Protein AF-0000000072965937 (afdb_homodimer)

Organism: Tribolium castaneum (NCBI:txid7070)

Secondary structure (DSSP, 8-state):
--------------------------SSEEEESSSSEEEEEEE-TTS-EEEEEEEE--TT-EEETTEEE-S--TTTTTGGGSPP---SSEEEE-SS-TTEEEEEEEETTEEEEEEEEPPTTEEEETTTTEEEEEPGGGS--SS-SSPPP-STT-EEEETTEEEEEEEEEEE-TTT-EEEEEEEE-STTEEEETTEEEETT----------------------/--------------------------SSEEEESSSSEEEEEEE-TTS-EEEEEEEE--TT-EEETTEEE-S--TTTTTGGGSPP---SSEEEE-SS-TTEEEEEEEETTEEEEEEEEPPTTEEEETTTTEEEEEPGGGS--SS-SSPPP-STT-EEEETTEEEEEEEEEEE-TTT-EEEEEEEE-STTEEEETTEEEETT----------------------

pLDDT: mean 80.06, std 20.37, range [30.98, 98.69]

Nearest PDB structures (foldseek):
  2mfk-assembly1_A  TM=6.467E-01  e=5.655E-02  Blomia tropicalis
  4z4a-assembly1_A  TM=7.034E-01  e=7.140E-01  Pseudocercospora fuligena
  6mac-assembly1_A-2  TM=2.956E-01  e=4.515E+00  Homo sapiens
  8hc6-assembly1_B  TM=2.227E-01  e=2.688E+00  Severe acute respiratory syndrome coronavirus 2
  2mfk-assembly1_A  TM=6.471E-01  e=5.935E-02  Blomia tropicalis

Radius of gyration: 30.63 Å; Cα contacts (8 Å, |Δi|>4): 839; chains: 2; bounding box: 117×87×96 Å

Solvent-accessible surface area (backbone atoms only — not comparable to full-atom values): 26362 Å² total; per-residue (Å²): 133,84,81,80,79,81,78,79,78,78,75,78,73,73,68,74,69,72,79,59,77,81,61,68,79,85,59,72,40,62,32,38,68,39,47,41,32,29,23,32,26,41,71,41,96,86,68,47,77,44,78,41,85,70,48,72,26,55,86,83,28,30,25,51,94,38,36,72,37,66,67,89,46,49,68,79,69,46,59,62,72,50,80,71,68,56,74,53,73,43,77,41,73,31,52,68,40,41,36,24,32,31,40,20,40,76,59,85,95,42,64,43,64,43,84,45,73,40,60,90,38,22,18,50,28,68,43,56,68,40,38,40,32,75,31,69,96,50,42,71,66,91,69,51,66,38,77,80,54,87,46,80,66,45,65,49,47,38,81,73,32,45,31,31,30,34,37,15,35,81,38,56,88,86,72,61,35,64,35,60,44,49,44,66,37,66,49,56,17,27,45,54,94,93,38,69,39,56,72,81,56,68,75,67,65,75,74,71,70,72,73,71,77,78,75,76,77,74,76,71,84,120,134,86,81,79,79,80,79,78,79,78,76,79,73,72,69,73,68,73,77,59,76,80,59,69,79,83,57,71,37,61,34,37,70,38,46,41,33,29,24,32,25,41,70,42,98,87,69,45,76,45,78,40,85,69,49,72,25,55,84,82,28,29,24,50,97,39,36,71,35,67,69,89,45,50,70,80,69,45,58,63,73,51,80,71,67,55,72,52,75,42,78,40,72,31,52,67,40,40,36,25,32,30,40,20,40,75,58,87,94,40,65,44,64,43,83,45,71,40,58,91,37,21,18,52,28,69,42,57,69,40,39,40,33,76,32,68,95,50,42,71,66,91,70,50,67,37,76,80,52,86,45,80,65,46,65,48,46,37,83,73,33,45,30,31,29,35,38,15,35,81,38,57,88,86,73,61,35,66,35,60,42,50,44,66,37,67,49,56,17,27,44,54,94,95,38,68,40,54,72,82,58,68,72,67,65,76,73,70,72,73,72,71,77,79,76,76,76,75,76,72,83,121

Structure (mmCIF, N/CA/C/O backbone):
data_AF-0000000072965937-model_v1
#
loop_
_entity.id
_entity.type
_entity.pdbx_description
1 polymer 'Chitin-binding type-2 domain-containing protein'
#
loop_
_atom_site.group_PDB
_atom_site.id
_atom_site.type_symbol
_atom_site.label_atom_id
_atom_site.label_alt_id
_atom_site.label_comp_id
_atom_site.label_asym_id
_atom_site.label_entity_id
_atom_site.label_seq_id
_atom_site.pdbx_PDB_ins_code
_atom_site.Cartn_x
_atom_site.Cartn_y
_atom_site.Cartn_z
_atom_site.occupancy
_atom_site.B_iso_or_equiv
_atom_site.auth_seq_id
_atom_site.auth_comp_id
_atom_site.auth_asym_id
_atom_site.auth_atom_id
_atom_site.pdbx_PDB_model_num
ATOM 1 N N . MET A 1 1 ? 10.727 7.949 -63.219 1 40.16 1 MET A N 1
ATOM 2 C CA . MET A 1 1 ? 10.852 6.793 -62.344 1 40.16 1 MET A CA 1
ATOM 3 C C . MET A 1 1 ? 10.383 7.133 -60.938 1 40.16 1 MET A C 1
ATOM 5 O O . MET A 1 1 ? 10.961 8 -60.281 1 40.16 1 MET A O 1
ATOM 9 N N . ALA A 1 2 ? 9.008 7.078 -60.719 1 50.69 2 ALA A N 1
ATOM 10 C CA . ALA A 1 2 ? 8.328 7.359 -59.438 1 50.69 2 ALA A CA 1
ATOM 11 C C . ALA A 1 2 ? 8.844 6.453 -58.344 1 50.69 2 ALA A C 1
ATOM 13 O O . ALA A 1 2 ? 8.953 5.238 -58.5 1 50.69 2 ALA A O 1
ATOM 14 N N . THR A 1 3 ? 9.664 6.992 -57.375 1 55.94 3 THR A N 1
ATOM 15 C CA . THR A 1 3 ? 10.227 6.34 -56.219 1 55.94 3 THR A CA 1
ATOM 16 C C . THR A 1 3 ? 9.125 5.961 -55.219 1 55.94 3 THR A C 1
ATOM 18 O O . THR A 1 3 ? 8.445 6.836 -54.688 1 55.94 3 THR A O 1
ATOM 21 N N . VAL A 1 4 ? 8.492 4.785 -55.406 1 55.94 4 VAL A N 1
ATOM 22 C CA . VAL A 1 4 ? 7.559 4.266 -54.406 1 55.94 4 VAL A CA 1
ATOM 23 C C . VAL A 1 4 ? 8.297 3.969 -53.125 1 55.94 4 VAL A C 1
ATOM 25 O O . VAL A 1 4 ? 9.211 3.141 -53.094 1 55.94 4 VAL A O 1
ATOM 28 N N . ARG A 1 5 ? 8.273 4.902 -52.094 1 53.78 5 ARG A N 1
ATOM 29 C CA . ARG A 1 5 ? 8.727 4.652 -50.719 1 53.78 5 ARG A CA 1
ATOM 30 C C . ARG A 1 5 ? 7.809 3.656 -50 1 53.78 5 ARG A C 1
ATOM 32 O O . ARG A 1 5 ? 6.613 3.914 -49.844 1 53.78 5 ARG A O 1
ATOM 39 N N . ILE A 1 6 ? 8.156 2.373 -50.062 1 53.56 6 ILE A N 1
ATOM 40 C CA . ILE A 1 6 ? 7.465 1.374 -49.25 1 53.56 6 ILE A CA 1
ATOM 41 C C . ILE A 1 6 ? 7.715 1.643 -47.781 1 53.56 6 ILE A C 1
ATOM 43 O O . ILE A 1 6 ? 8.859 1.61 -47.312 1 53.56 6 ILE A O 1
ATOM 47 N N . PHE A 1 7 ? 6.703 2.357 -47.188 1 54.12 7 PHE A N 1
ATOM 48 C CA . PHE A 1 7 ? 6.715 2.441 -45.719 1 54.12 7 PHE A CA 1
ATOM 49 C C . PHE A 1 7 ? 6.422 1.081 -45.094 1 54.12 7 PHE A C 1
ATOM 51 O O . PHE A 1 7 ? 5.309 0.563 -45.219 1 54.12 7 PHE A O 1
ATOM 58 N N . LEU A 1 8 ? 7.508 0.327 -44.75 1 49.22 8 LEU A N 1
ATOM 59 C CA . LEU A 1 8 ? 7.348 -0.875 -43.938 1 49.22 8 LEU A CA 1
ATOM 60 C C . LEU A 1 8 ? 6.879 -0.523 -42.531 1 49.22 8 LEU A C 1
ATOM 62 O O . LEU A 1 8 ? 7.621 0.099 -41.781 1 49.22 8 LEU A O 1
ATOM 66 N N . LEU A 1 9 ? 5.527 -0.534 -42.344 1 50.84 9 LEU A N 1
ATOM 67 C CA . LEU A 1 9 ? 4.977 -0.497 -41 1 50.84 9 LEU A CA 1
ATOM 68 C C . LEU A 1 9 ? 5.402 -1.727 -40.219 1 50.84 9 LEU A C 1
ATOM 70 O O . LEU A 1 9 ? 4.938 -2.836 -40.469 1 50.84 9 LEU A O 1
ATOM 74 N N . LEU A 1 10 ? 6.543 -1.683 -39.5 1 51 10 LEU A N 1
ATOM 75 C CA . LEU A 1 10 ? 6.887 -2.691 -38.5 1 51 10 LEU A CA 1
ATOM 76 C C . LEU A 1 10 ? 5.875 -2.697 -37.375 1 51 10 LEU A C 1
ATOM 78 O O . LEU A 1 10 ? 5.836 -1.765 -36.562 1 51 10 LEU A O 1
ATOM 82 N N . SER A 1 11 ? 4.766 -3.432 -37.469 1 47.19 11 SER A N 1
ATOM 83 C CA . SER A 1 11 ? 3.92 -3.717 -36.312 1 47.19 11 SER A CA 1
ATOM 84 C C . SER A 1 11 ? 4.715 -4.391 -35.219 1 47.19 11 SER A C 1
ATOM 86 O O . SER A 1 11 ? 5.234 -5.496 -35.406 1 47.19 11 SER A O 1
ATOM 88 N N . VAL A 1 12 ? 5.262 -3.66 -34.281 1 47.41 12 VAL A N 1
ATOM 89 C CA . VAL A 1 12 ? 5.758 -4.227 -33.031 1 47.41 12 VAL A CA 1
ATOM 90 C C . VAL A 1 12 ? 4.641 -5 -32.344 1 47.41 12 VAL A C 1
ATOM 92 O O . VAL A 1 12 ? 3.725 -4.398 -31.781 1 47.41 12 VAL A O 1
ATOM 95 N N . ILE A 1 13 ? 4.332 -6.184 -32.719 1 40.47 13 ILE A N 1
ATOM 96 C CA . ILE A 1 13 ? 3.533 -7.074 -31.891 1 40.47 13 ILE A CA 1
ATOM 97 C C . ILE A 1 13 ? 4.191 -7.219 -30.531 1 40.47 13 ILE A C 1
ATOM 99 O O . ILE A 1 13 ? 5.277 -7.797 -30.406 1 40.47 13 ILE A O 1
ATOM 103 N N . THR A 1 14 ? 3.932 -6.273 -29.688 1 40.47 14 THR A N 1
ATOM 104 C CA . THR A 1 14 ? 4.25 -6.574 -28.297 1 40.47 14 THR A CA 1
ATOM 105 C C . THR A 1 14 ? 3.555 -7.855 -27.844 1 40.47 14 THR A C 1
ATOM 107 O O . THR A 1 14 ? 2.326 -7.902 -27.75 1 40.47 14 THR A O 1
ATOM 110 N N . LEU A 1 15 ? 4.008 -8.945 -28.234 1 36.22 15 LEU A N 1
ATOM 111 C CA . LEU A 1 15 ? 3.594 -10.141 -27.5 1 36.22 15 LEU A CA 1
ATOM 112 C C . LEU A 1 15 ? 3.605 -9.891 -26 1 36.22 15 LEU A C 1
ATOM 114 O O . LEU A 1 15 ? 4.672 -9.766 -25.391 1 36.22 15 LEU A O 1
ATOM 118 N N . GLY A 1 16 ? 2.617 -9.227 -25.578 1 35.84 16 GLY A N 1
ATOM 119 C CA . GLY A 1 16 ? 2.471 -9.344 -24.141 1 35.84 16 GLY A CA 1
ATOM 120 C C . GLY A 1 16 ? 2.629 -10.773 -23.641 1 35.84 16 GLY A C 1
ATOM 121 O O . GLY A 1 16 ? 1.811 -11.641 -23.953 1 35.84 16 GLY A O 1
ATOM 122 N N . LYS A 1 17 ? 3.887 -11.219 -23.578 1 37.59 17 LYS A N 1
ATOM 123 C CA . LYS A 1 17 ? 4.172 -12.516 -22.953 1 37.59 17 LYS A CA 1
ATOM 124 C C . LYS A 1 17 ? 3.229 -12.781 -21.781 1 37.59 17 LYS A C 1
ATOM 126 O O . LYS A 1 17 ? 3.059 -11.938 -20.906 1 37.59 17 LYS A O 1
ATOM 131 N N . SER A 1 18 ? 2.236 -13.516 -22 1 39.19 18 SER A N 1
ATOM 132 C CA . SER A 1 18 ? 1.494 -14.125 -20.891 1 39.19 18 SER A CA 1
ATOM 133 C C . SER A 1 18 ? 2.43 -14.578 -19.781 1 39.19 18 SER A C 1
ATOM 135 O O . SER A 1 18 ? 3.42 -15.266 -20.031 1 39.19 18 SER A O 1
ATOM 137 N N . LEU A 1 19 ? 2.746 -13.758 -18.844 1 40 19 LEU A N 1
ATOM 138 C CA . LEU A 1 19 ? 3.619 -14.047 -17.703 1 40 19 LEU A CA 1
ATOM 139 C C . LEU A 1 19 ? 3.289 -15.406 -17.109 1 40 19 LEU A C 1
ATOM 141 O O . LEU A 1 19 ? 2.578 -15.492 -16.094 1 40 19 LEU A O 1
ATOM 145 N N . GLU A 1 20 ? 2.891 -16.344 -17.953 1 44.69 20 GLU A N 1
ATOM 146 C CA . GLU A 1 20 ? 2.797 -17.641 -17.281 1 44.69 20 GLU A CA 1
ATOM 147 C C . GLU A 1 20 ? 4.062 -17.938 -16.469 1 44.69 20 GLU A C 1
ATOM 149 O O . GLU A 1 20 ? 5.176 -17.703 -16.953 1 44.69 20 GLU A O 1
ATOM 154 N N . PRO A 1 21 ? 4.066 -17.891 -15.164 1 46.91 21 PRO A N 1
ATOM 155 C CA . PRO A 1 21 ? 5.312 -18.266 -14.484 1 46.91 21 PRO A CA 1
ATOM 156 C C . PRO A 1 21 ? 6.035 -19.422 -15.164 1 46.91 21 PRO A C 1
ATOM 158 O O . PRO A 1 21 ? 5.434 -20.484 -15.398 1 46.91 21 PRO A O 1
ATOM 161 N N . VAL A 1 22 ? 6.828 -19.156 -16.219 1 51.38 22 VAL A N 1
ATOM 162 C CA . VAL A 1 22 ? 7.68 -20.234 -16.703 1 51.38 22 VAL A CA 1
ATOM 163 C C . VAL A 1 22 ? 8.164 -21.078 -15.523 1 51.38 22 VAL A C 1
ATOM 165 O O . VAL A 1 22 ? 8.812 -20.562 -14.609 1 51.38 22 VAL A O 1
ATOM 168 N N . L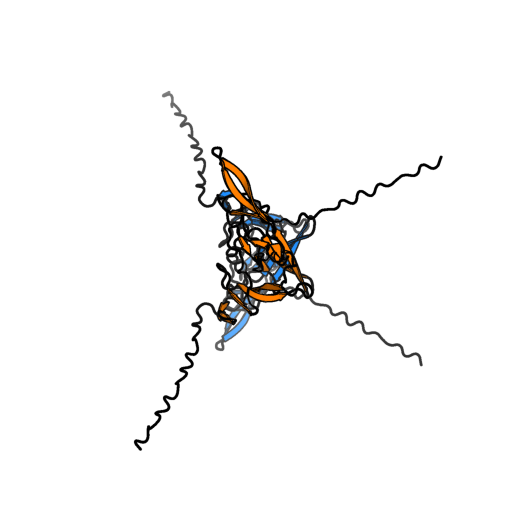YS A 1 23 ? 7.441 -22.219 -15.172 1 61.28 23 LYS A N 1
ATOM 169 C CA . LYS A 1 23 ? 7.754 -23.094 -14.047 1 61.28 23 LYS A CA 1
ATOM 170 C C . LYS A 1 23 ? 8.93 -24.016 -14.383 1 61.28 23 LYS A C 1
ATOM 172 O O . LYS A 1 23 ? 8.898 -24.719 -15.383 1 61.28 23 LYS A O 1
ATOM 177 N N . ASN A 1 24 ? 10.164 -23.531 -14.086 1 70.94 24 ASN A N 1
ATOM 178 C CA . ASN A 1 24 ? 11.336 -24.406 -14.18 1 70.94 24 ASN A CA 1
ATOM 179 C C . ASN A 1 24 ? 11.414 -25.359 -13 1 70.94 24 ASN A C 1
ATOM 181 O O . ASN A 1 24 ? 10.859 -25.094 -11.93 1 70.94 24 ASN A O 1
ATOM 185 N N . CYS A 1 25 ? 12.023 -26.578 -13.461 1 78 25 CYS A N 1
ATOM 186 C CA . CYS A 1 25 ? 12.273 -27.562 -12.406 1 78 25 CYS A CA 1
ATOM 187 C C . CYS A 1 25 ? 13.172 -26.984 -11.32 1 78 25 CYS A C 1
ATOM 189 O O . CYS A 1 25 ? 14.25 -26.453 -11.609 1 78 25 CYS A O 1
ATOM 191 N N . THR A 1 26 ? 12.68 -26.844 -10.148 1 75.81 26 THR A N 1
ATOM 192 C CA . THR A 1 26 ? 13.492 -26.391 -9.031 1 75.81 26 THR A CA 1
ATOM 193 C C . THR A 1 26 ? 13.656 -27.5 -7.992 1 75.81 26 THR A C 1
ATOM 195 O O . THR A 1 26 ? 14.539 -27.422 -7.137 1 75.81 26 THR A O 1
ATOM 198 N N . LYS A 1 27 ? 12.852 -28.594 -8.008 1 80.69 27 LYS A N 1
ATOM 199 C CA . LYS A 1 27 ? 12.906 -29.75 -7.137 1 80.69 27 LYS A CA 1
ATOM 200 C C . LYS A 1 27 ? 12.625 -31.031 -7.914 1 80.69 27 LYS A C 1
ATOM 202 O O . LYS A 1 27 ? 11.867 -31.016 -8.891 1 80.69 27 LYS A O 1
ATOM 207 N N . PRO A 1 28 ? 13.312 -32.094 -7.414 1 88.5 28 PRO A N 1
ATOM 208 C CA . PRO A 1 28 ? 13.031 -33.344 -8.086 1 88.5 28 PRO A CA 1
ATOM 209 C C . PRO A 1 28 ? 11.586 -33.812 -7.91 1 88.5 28 PRO A C 1
ATOM 211 O O . PRO A 1 28 ? 10.992 -33.594 -6.852 1 88.5 28 PRO A O 1
ATOM 214 N N . GLY A 1 29 ? 11.094 -34.469 -8.891 1 89.38 29 GLY A N 1
ATOM 215 C CA . GLY A 1 29 ? 9.758 -35.031 -8.789 1 89.38 29 GLY A CA 1
ATOM 216 C C . GLY A 1 29 ? 8.82 -34.531 -9.875 1 89.38 29 GLY A C 1
ATOM 217 O O . GLY A 1 29 ? 9.258 -33.875 -10.836 1 89.38 29 GLY A O 1
ATOM 218 N N . PRO A 1 30 ? 7.559 -34.969 -9.758 1 90.38 30 PRO A N 1
ATOM 219 C CA . PRO A 1 30 ? 6.582 -34.531 -10.758 1 90.38 30 PRO A CA 1
ATOM 220 C C . PRO A 1 30 ? 6.379 -33.031 -10.773 1 90.38 30 PRO A C 1
ATOM 222 O O . PRO A 1 30 ? 6.41 -32.375 -9.719 1 90.38 30 PRO A O 1
ATOM 225 N N . PHE A 1 31 ? 6.219 -32.531 -11.969 1 85.94 31 PHE A N 1
ATOM 226 C CA . PHE A 1 31 ? 6.102 -31.094 -12.195 1 85.94 31 PHE A CA 1
ATOM 227 C C . PHE A 1 31 ? 5.215 -30.812 -13.398 1 85.94 31 PHE A C 1
ATOM 229 O O . PHE A 1 31 ? 5.305 -31.5 -14.422 1 85.94 31 PHE A O 1
ATOM 236 N N . CYS A 1 32 ? 4.379 -29.859 -13.195 1 84.56 32 CYS A N 1
ATOM 237 C CA . CYS A 1 32 ? 3.547 -29.453 -14.32 1 84.56 32 CYS A CA 1
ATOM 238 C C . CYS A 1 32 ? 4.266 -28.438 -15.195 1 84.56 32 CYS A C 1
ATOM 240 O O . CYS A 1 32 ? 4.402 -27.266 -14.812 1 84.56 32 CYS A O 1
ATOM 242 N N . GLU A 1 33 ? 4.723 -28.891 -16.344 1 82.69 33 GLU A N 1
ATOM 243 C CA . GLU A 1 33 ? 5.363 -27.984 -17.297 1 82.69 33 GLU A CA 1
ATOM 244 C C . GLU A 1 33 ? 4.348 -27.016 -17.906 1 82.69 33 GLU A C 1
ATOM 246 O O . GLU A 1 33 ? 4.656 -25.844 -18.125 1 82.69 33 GLU A O 1
ATOM 251 N N . THR A 1 34 ? 3.262 -27.594 -18.281 1 83.38 34 THR A N 1
ATOM 252 C CA . THR A 1 34 ? 2.102 -26.828 -18.734 1 83.38 34 THR A CA 1
ATOM 253 C C . THR A 1 34 ? 0.825 -27.359 -18.078 1 83.38 34 THR A C 1
ATOM 255 O O . THR A 1 34 ? 0.869 -28.312 -17.297 1 83.38 34 THR A O 1
ATOM 258 N N . CYS A 1 35 ? -0.245 -26.734 -18.422 1 86.69 35 CYS A N 1
ATOM 259 C CA . CYS A 1 35 ? -1.524 -27.188 -17.891 1 86.69 35 CYS A CA 1
ATOM 260 C C . CYS A 1 35 ? -1.878 -28.562 -18.406 1 86.69 35 CYS A C 1
ATOM 262 O O . CYS A 1 35 ? -2.744 -29.25 -17.844 1 86.69 35 CYS A O 1
ATOM 264 N N . SER A 1 36 ? -1.291 -28.969 -19.422 1 89 36 SER A N 1
ATOM 265 C CA . SER A 1 36 ? -1.637 -30.25 -20.031 1 89 36 SER A CA 1
ATOM 266 C C . SER A 1 36 ? -0.459 -31.219 -20 1 89 36 SER A C 1
ATOM 268 O O . SER A 1 36 ? -0.588 -32.375 -20.391 1 89 36 SER A O 1
ATOM 270 N N . SER A 1 37 ? 0.694 -30.734 -19.5 1 89 37 SER A N 1
ATOM 271 C CA . SER A 1 37 ? 1.882 -31.578 -19.578 1 89 37 SER A CA 1
ATOM 272 C C . SER A 1 37 ? 2.477 -31.828 -18.203 1 89 37 SER A C 1
ATOM 274 O O . SER A 1 37 ? 2.875 -30.875 -17.516 1 89 37 SER A O 1
ATOM 276 N N . LEU A 1 38 ? 2.535 -33.062 -17.812 1 90.44 38 LEU A N 1
ATOM 277 C CA . LEU A 1 38 ? 3.174 -33.5 -16.578 1 90.44 38 LEU A CA 1
ATOM 278 C C . LEU A 1 38 ? 4.539 -34.125 -16.859 1 90.44 38 LEU A C 1
ATOM 280 O O . LEU A 1 38 ? 4.652 -35 -17.703 1 90.44 38 LEU A O 1
ATOM 284 N N . VAL A 1 39 ? 5.555 -33.594 -16.172 1 92.5 39 VAL A N 1
ATOM 285 C CA . VAL A 1 39 ? 6.902 -34.094 -16.391 1 92.5 39 VAL A CA 1
ATOM 286 C C . VAL A 1 39 ? 7.539 -34.469 -15.062 1 92.5 39 VAL A C 1
ATOM 288 O O . VAL A 1 39 ? 7.051 -34.094 -13.992 1 92.5 39 VAL A O 1
ATOM 291 N N . ALA A 1 40 ? 8.547 -35.344 -15.117 1 93.25 40 ALA A N 1
ATOM 292 C CA . ALA A 1 40 ? 9.398 -35.625 -13.969 1 93.25 40 ALA A CA 1
ATOM 293 C C . ALA A 1 40 ? 10.688 -34.844 -14.023 1 93.25 40 ALA A C 1
ATOM 295 O O . ALA A 1 40 ? 11.438 -34.906 -15 1 93.25 40 ALA A O 1
ATOM 296 N N . CYS A 1 41 ? 10.867 -34.031 -13.008 1 92.25 41 CYS A N 1
ATOM 297 C CA . CYS A 1 41 ? 12.109 -33.281 -12.891 1 92.25 41 CYS A CA 1
ATOM 298 C C . CYS A 1 41 ? 13.195 -34.094 -12.227 1 92.25 41 CYS A C 1
ATOM 300 O O . CYS A 1 41 ? 13.039 -34.531 -11.07 1 92.25 41 CYS A O 1
ATOM 302 N N . VAL A 1 42 ? 14.25 -34.406 -12.953 1 93.25 42 VAL A N 1
ATOM 303 C CA . VAL A 1 42 ? 15.398 -35.125 -12.43 1 93.25 42 VAL A CA 1
ATOM 304 C C . VAL A 1 42 ? 16.625 -34.219 -12.406 1 93.25 42 VAL A C 1
ATOM 306 O O . VAL A 1 42 ? 16.953 -33.594 -13.414 1 93.25 42 VAL A O 1
ATOM 309 N N . GLN A 1 43 ? 17.172 -34.125 -11.219 1 91.44 43 GLN A N 1
ATOM 310 C CA . GLN A 1 43 ? 18.375 -33.312 -11.117 1 91.44 43 GLN A CA 1
ATOM 311 C C . GLN A 1 43 ? 19.609 -34.094 -11.578 1 91.44 43 GLN A C 1
ATOM 313 O O . GLN A 1 43 ? 19.891 -35.188 -11.062 1 91.44 43 GLN A O 1
ATOM 318 N N . ASP A 1 44 ? 20.328 -33.5 -12.469 1 92.06 44 ASP A N 1
ATOM 319 C CA . ASP A 1 44 ? 21.547 -34.125 -12.961 1 92.06 44 ASP A CA 1
ATOM 320 C C . ASP A 1 44 ? 22.719 -33.875 -12.008 1 92.06 44 ASP A C 1
ATOM 322 O O . ASP A 1 44 ? 22.625 -33.031 -11.102 1 92.06 44 ASP A O 1
ATOM 326 N N . SER A 1 45 ? 23.812 -34.625 -12.242 1 91.56 45 SER A N 1
ATOM 327 C CA . SER A 1 45 ? 24.984 -34.562 -11.367 1 91.56 45 SER A CA 1
ATOM 328 C C . SER A 1 45 ? 25.609 -33.156 -11.398 1 91.56 45 SER A C 1
ATOM 330 O O . SER A 1 45 ? 26.219 -32.719 -10.422 1 91.56 45 SER A O 1
ATOM 332 N N . ASP A 1 46 ? 25.422 -32.438 -12.508 1 92.38 46 ASP A N 1
ATOM 333 C CA . ASP A 1 46 ? 26.031 -31.094 -12.641 1 92.38 46 ASP A CA 1
ATOM 334 C C . ASP A 1 46 ? 25.094 -30.016 -12.094 1 92.38 46 ASP A C 1
ATOM 336 O O . ASP A 1 46 ? 25.406 -28.828 -12.18 1 92.38 46 ASP A O 1
ATOM 340 N N . GLY A 1 47 ? 24 -30.422 -11.609 1 88.31 47 GLY A N 1
ATOM 341 C CA . GLY A 1 47 ? 23.062 -29.453 -11.047 1 88.31 47 GLY A CA 1
ATOM 342 C C . GLY A 1 47 ? 21.984 -29.031 -12.016 1 88.31 47 GLY A C 1
ATOM 343 O O . GLY A 1 47 ? 21.016 -28.359 -11.625 1 88.31 47 GLY A O 1
ATOM 344 N N . SER A 1 48 ? 22.188 -29.484 -13.234 1 88.5 48 SER A N 1
ATOM 345 C CA . SER A 1 48 ? 21.188 -29.156 -14.234 1 88.5 48 SER A CA 1
ATOM 346 C C . SER A 1 48 ? 19.953 -30.047 -14.086 1 88.5 48 SER A C 1
ATOM 348 O O . SER A 1 48 ? 19.922 -30.953 -13.25 1 88.5 48 SER A O 1
ATOM 350 N N . TRP A 1 49 ? 18.844 -29.609 -14.789 1 89.5 49 TRP A N 1
ATOM 351 C CA . TRP A 1 49 ? 17.594 -30.344 -14.68 1 89.5 49 TRP A CA 1
ATOM 352 C C . TRP A 1 49 ? 17.234 -31.016 -16 1 89.5 49 TRP A C 1
ATOM 354 O O . TRP A 1 49 ? 17.406 -30.422 -17.078 1 89.5 49 TRP A O 1
ATOM 364 N N . THR A 1 50 ? 16.859 -32.312 -15.891 1 91.88 50 THR A N 1
ATOM 365 C CA . THR A 1 50 ? 16.281 -33.062 -17.016 1 91.88 50 THR A CA 1
ATOM 366 C C . THR A 1 50 ? 14.789 -33.281 -16.797 1 91.88 50 THR A C 1
ATOM 368 O O . THR A 1 50 ? 14.383 -33.719 -15.711 1 91.88 50 THR A O 1
ATOM 371 N N . LYS A 1 51 ? 14.008 -32.906 -17.812 1 91.88 51 LYS A N 1
ATOM 372 C CA . LYS A 1 51 ? 12.57 -33.125 -17.734 1 91.88 51 LYS A CA 1
ATOM 373 C C . LYS A 1 51 ? 12.148 -34.344 -18.516 1 91.88 51 LYS A C 1
ATOM 375 O O . LYS A 1 51 ? 12.359 -34.438 -19.734 1 91.88 51 LYS A O 1
ATOM 380 N N . ASN A 1 52 ? 11.633 -35.344 -17.844 1 93.38 52 ASN A N 1
ATOM 381 C CA . ASN A 1 52 ? 11.086 -36.531 -18.484 1 93.38 52 ASN A CA 1
ATOM 382 C C . ASN A 1 52 ? 9.562 -36.5 -18.547 1 93.38 52 ASN A C 1
ATOM 384 O O . ASN A 1 52 ? 8.906 -36.281 -17.516 1 93.38 52 ASN A O 1
ATOM 388 N N . PRO A 1 53 ? 9.039 -36.719 -19.75 1 92.62 53 PRO A N 1
ATOM 389 C CA . PRO A 1 53 ? 7.574 -36.719 -19.812 1 92.62 53 PRO A CA 1
ATOM 390 C C . PRO A 1 53 ? 6.949 -37.844 -18.984 1 92.62 53 PRO A C 1
ATOM 392 O O . PRO A 1 53 ? 7.379 -39 -19.078 1 92.62 53 PRO A O 1
ATOM 395 N N . LEU A 1 54 ? 6.082 -37.5 -18.141 1 93.38 54 LEU A N 1
ATOM 396 C CA . LEU A 1 54 ? 5.379 -38.469 -17.312 1 93.38 54 LEU A CA 1
ATOM 397 C C . LEU A 1 54 ? 3.977 -38.75 -17.844 1 93.38 54 LEU A C 1
ATOM 399 O O . LEU A 1 54 ? 3.553 -39.906 -17.953 1 93.38 54 LEU A O 1
ATOM 403 N N . ALA A 1 55 ? 3.154 -37.719 -18.047 1 92.94 55 ALA A N 1
ATOM 404 C CA . ALA A 1 55 ? 1.768 -37.875 -18.469 1 92.94 55 ALA A CA 1
ATOM 405 C C . ALA A 1 55 ? 1.271 -36.625 -19.188 1 92.94 55 ALA A C 1
ATOM 407 O O . ALA A 1 55 ? 1.858 -35.562 -19.031 1 92.94 55 ALA A O 1
ATOM 408 N N . LYS A 1 56 ? 0.227 -36.781 -20.016 1 92.5 56 LYS A N 1
ATOM 409 C CA . LYS A 1 56 ? -0.562 -35.688 -20.578 1 92.5 56 LYS A CA 1
ATOM 410 C C . LYS A 1 56 ? -1.926 -35.594 -19.891 1 92.5 56 LYS A C 1
ATOM 412 O O . LYS A 1 56 ? -2.639 -36.594 -19.766 1 92.5 56 LYS A O 1
ATOM 417 N N . CYS A 1 57 ? -2.168 -34.469 -19.344 1 91.38 57 CYS A N 1
ATOM 418 C CA . CYS A 1 57 ? -3.451 -34.25 -18.703 1 91.38 57 CYS A CA 1
ATOM 419 C C . CYS A 1 57 ? -4.477 -33.688 -19.688 1 91.38 57 CYS A C 1
ATOM 421 O O . CYS A 1 57 ? -4.465 -32.5 -20 1 91.38 57 CYS A O 1
ATOM 423 N N . ASP A 1 58 ? -5.422 -34.562 -20.156 1 88.44 58 ASP A N 1
ATOM 424 C CA . ASP A 1 58 ? -6.438 -34.156 -21.109 1 88.44 58 ASP A CA 1
ATOM 425 C C . ASP A 1 58 ? -7.664 -33.594 -20.406 1 88.44 58 ASP A C 1
ATOM 427 O O . ASP A 1 58 ? -7.922 -33.906 -19.25 1 88.44 58 ASP A O 1
ATOM 431 N N . LEU A 1 59 ? -8.383 -32.781 -21.188 1 84.94 59 LEU A N 1
ATOM 432 C CA . LEU A 1 59 ? -9.617 -32.219 -20.641 1 84.94 59 LEU A CA 1
ATOM 433 C C . LEU A 1 59 ? -10.562 -33.312 -20.203 1 84.94 59 LEU A C 1
ATOM 435 O O . LEU A 1 59 ? -10.656 -34.375 -20.844 1 84.94 59 LEU A O 1
ATOM 439 N N . PRO A 1 60 ? -11.227 -33.125 -19.141 1 84.88 60 PRO A N 1
ATOM 440 C CA . PRO A 1 60 ? -11.367 -31.906 -18.344 1 84.88 60 PRO A CA 1
ATOM 441 C C . PRO A 1 60 ? -10.289 -31.781 -17.266 1 84.88 60 PRO A C 1
ATOM 443 O O . PRO A 1 60 ? -10.305 -30.844 -16.484 1 84.88 60 PRO A O 1
ATOM 446 N N . SER A 1 61 ? -9.328 -32.781 -17.203 1 87.25 61 SER A N 1
ATOM 447 C CA . SER A 1 61 ? -8.258 -32.688 -16.219 1 87.25 61 SER A CA 1
ATOM 448 C C . SER A 1 61 ? -7.176 -31.719 -16.656 1 87.25 61 SER A C 1
ATOM 450 O O . SER A 1 61 ? -6.984 -31.484 -17.844 1 87.25 61 SER A O 1
ATOM 452 N N . ARG A 1 62 ? -6.555 -31.078 -15.688 1 86 62 ARG A N 1
ATOM 453 C CA . ARG A 1 62 ? -5.402 -30.203 -15.906 1 86 62 ARG A CA 1
ATOM 454 C C . ARG A 1 62 ? -4.258 -30.562 -14.969 1 86 62 ARG A C 1
ATOM 456 O O . ARG A 1 62 ? -4.48 -31.156 -13.898 1 86 62 ARG A O 1
ATOM 463 N N . CYS A 1 63 ? -3.096 -30.312 -15.461 1 84.25 63 CYS A N 1
ATOM 464 C CA . CYS A 1 63 ? -1.928 -30.562 -14.617 1 84.25 63 CYS A CA 1
ATOM 465 C C . CYS A 1 63 ? -1.748 -29.453 -13.594 1 84.25 63 CYS A C 1
ATOM 467 O O . CYS A 1 63 ? -1.509 -28.297 -13.953 1 84.25 63 CYS A O 1
ATOM 469 N N . VAL A 1 64 ? -1.893 -29.781 -12.328 1 76.75 64 VAL A N 1
ATOM 470 C CA . VAL A 1 64 ? -1.749 -28.828 -11.227 1 76.75 64 VAL A CA 1
ATOM 471 C C . VAL A 1 64 ? -0.888 -29.453 -10.125 1 76.75 64 VAL A C 1
ATOM 473 O O . VAL A 1 64 ? -1.163 -30.562 -9.664 1 76.75 64 VAL A O 1
ATOM 476 N N . SER A 1 65 ? 0.162 -28.688 -9.766 1 77.25 65 SER A N 1
ATOM 477 C CA . SER A 1 65 ? 1.05 -29.094 -8.68 1 77.25 65 SER A CA 1
ATOM 478 C C . SER A 1 65 ? 1.561 -30.516 -8.875 1 77.25 65 SER A C 1
ATOM 480 O O . SER A 1 65 ? 1.601 -31.297 -7.922 1 77.25 65 SER A O 1
ATOM 482 N N . GLY A 1 66 ? 1.771 -30.891 -10.07 1 79.19 66 GLY A N 1
ATOM 483 C CA . GLY A 1 66 ? 2.416 -32.156 -10.359 1 79.19 66 GLY A CA 1
ATOM 484 C C . GLY A 1 66 ? 1.439 -33.312 -10.461 1 79.19 66 GLY A C 1
ATOM 485 O O . GLY A 1 66 ? 1.834 -34.469 -10.367 1 79.19 66 GLY A O 1
ATOM 486 N N . VAL A 1 67 ? 0.139 -33 -10.461 1 83.75 67 VAL A N 1
ATOM 487 C CA . VAL A 1 67 ? -0.867 -34.062 -10.609 1 83.75 67 VAL A CA 1
ATOM 488 C C . VAL A 1 67 ? -1.904 -33.625 -11.648 1 83.75 67 VAL A C 1
ATOM 490 O O . VAL A 1 67 ? -2.172 -32.438 -11.812 1 83.75 67 VAL A O 1
ATOM 493 N N . CYS A 1 68 ? -2.381 -34.688 -12.391 1 86.69 68 CYS A N 1
ATOM 494 C CA . CYS A 1 68 ? -3.533 -34.406 -13.242 1 86.69 68 CYS A CA 1
ATOM 495 C C . CYS A 1 68 ? -4.828 -34.438 -12.438 1 86.69 68 CYS A C 1
ATOM 497 O O . CYS A 1 68 ? -5.211 -35.469 -11.883 1 86.69 68 CYS A O 1
ATOM 499 N N . THR A 1 69 ? -5.414 -33.25 -12.297 1 84.06 69 THR A N 1
ATOM 500 C CA . THR A 1 69 ? -6.598 -33.156 -11.453 1 84.06 69 THR A CA 1
ATOM 501 C C . THR A 1 69 ? -7.68 -32.312 -12.148 1 84.06 69 THR A C 1
ATOM 503 O O . THR A 1 69 ? -7.387 -31.578 -13.086 1 84.06 69 THR A O 1
ATOM 506 N N . THR A 1 70 ? -8.922 -32.562 -11.875 1 82 70 THR A N 1
ATOM 507 C CA . THR A 1 70 ? -10.039 -31.797 -12.406 1 82 70 THR A CA 1
ATOM 508 C C . THR A 1 70 ? -10.414 -30.656 -11.461 1 82 70 THR A C 1
ATOM 510 O O . THR A 1 70 ? -11.32 -29.891 -11.742 1 82 70 THR A O 1
ATOM 513 N N . VAL A 1 71 ? -9.586 -30.656 -10.414 1 73.19 71 VAL A N 1
ATOM 514 C CA . VAL A 1 71 ? -9.859 -29.594 -9.445 1 73.19 71 VAL A CA 1
ATOM 515 C C . VAL A 1 71 ? -9.516 -28.234 -10.062 1 73.19 71 VAL A C 1
ATOM 517 O O . VAL A 1 71 ? -8.469 -28.078 -10.688 1 73.19 71 VAL A O 1
ATOM 520 N N . GLU A 1 72 ? -10.539 -27.328 -9.992 1 70.5 72 GLU A N 1
ATOM 521 C CA . GLU A 1 72 ? -10.359 -26 -10.586 1 70.5 72 GLU A CA 1
ATOM 522 C C . GLU A 1 72 ? -9.188 -25.266 -9.945 1 70.5 72 GLU A C 1
ATOM 524 O O . GLU A 1 72 ? -9.047 -25.25 -8.727 1 70.5 72 GLU A O 1
ATOM 529 N N . GLU A 1 73 ? -8.289 -25.031 -10.852 1 73.12 73 GLU A N 1
ATOM 530 C CA . GLU A 1 73 ? -7.145 -24.219 -10.438 1 73.12 73 GLU A CA 1
ATOM 531 C C . GLU A 1 73 ? -7.094 -22.891 -11.188 1 73.12 73 GLU A C 1
ATOM 533 O O . GLU A 1 73 ? -7.523 -22.812 -12.336 1 73.12 73 GLU A O 1
ATOM 538 N N . PRO A 1 74 ? -6.66 -21.844 -10.555 1 79.56 74 PRO A N 1
ATOM 539 C CA . PRO A 1 74 ? -6.828 -20.5 -11.086 1 79.56 74 PRO A CA 1
ATOM 540 C C . PRO A 1 74 ? -6.012 -20.25 -12.352 1 79.56 74 PRO A C 1
ATOM 542 O O . PRO A 1 74 ? -6.43 -19.484 -13.227 1 79.56 74 PRO A O 1
ATOM 545 N N . PHE A 1 75 ? -4.992 -20.906 -12.539 1 78.31 75 PHE A N 1
ATOM 546 C CA . PHE A 1 75 ? -4.098 -20.609 -13.656 1 78.31 75 PHE A CA 1
ATOM 547 C C . PHE A 1 75 ? -4.586 -21.297 -14.93 1 78.31 75 PHE A C 1
ATOM 549 O O . PHE A 1 75 ? -4.801 -20.625 -15.945 1 78.31 75 PHE A O 1
ATOM 556 N N . CYS A 1 76 ? -4.891 -22.562 -14.789 1 78.75 76 CYS A N 1
ATOM 557 C CA . CYS A 1 76 ? -5.258 -23.312 -15.984 1 78.75 76 CYS A CA 1
ATOM 558 C C . CYS A 1 76 ? -6.68 -22.984 -16.422 1 78.75 76 CYS A C 1
ATOM 560 O O . CYS A 1 76 ? -7.027 -23.156 -17.594 1 78.75 76 CYS A O 1
ATOM 562 N N . TRP A 1 77 ? -7.457 -22.469 -15.602 1 78.62 77 TRP A N 1
ATOM 563 C CA . TRP A 1 77 ? -8.852 -22.203 -15.945 1 78.62 77 TRP A CA 1
ATOM 564 C C . TRP A 1 77 ? -9.047 -20.719 -16.25 1 78.62 77 TRP A C 1
ATOM 566 O O . TRP A 1 77 ? -10.18 -20.281 -16.5 1 78.62 77 TRP A O 1
ATOM 576 N N . GLY A 1 78 ? -8.016 -19.953 -16.156 1 80.5 78 GLY A N 1
ATOM 577 C CA . GLY A 1 78 ? -8.039 -18.578 -16.609 1 80.5 78 GLY A CA 1
ATOM 578 C C . GLY A 1 78 ? -8.5 -17.594 -15.531 1 80.5 78 GLY A C 1
ATOM 579 O O . GLY A 1 78 ? -8.602 -16.391 -15.781 1 80.5 78 GLY A O 1
ATOM 580 N N . THR A 1 79 ? -8.836 -18.094 -14.383 1 85.56 79 THR A N 1
ATOM 581 C CA . THR A 1 79 ? -9.281 -17.234 -13.305 1 85.56 79 THR A CA 1
ATOM 582 C C . THR A 1 79 ? -8.203 -16.203 -12.953 1 85.56 79 THR A C 1
ATOM 584 O O . THR A 1 79 ? -8.508 -15.039 -12.688 1 85.56 79 THR A O 1
ATOM 587 N N . ALA A 1 80 ? -6.992 -16.625 -13.008 1 87.94 80 ALA A N 1
ATOM 588 C CA . ALA A 1 80 ? -5.867 -15.773 -12.633 1 87.94 80 ALA A CA 1
ATOM 589 C C . ALA A 1 80 ? -5.664 -14.648 -13.641 1 87.94 80 ALA A C 1
ATOM 591 O O . ALA A 1 80 ? -4.977 -13.664 -13.352 1 87.94 80 ALA A O 1
ATOM 592 N N . ASP A 1 81 ? -6.281 -14.727 -14.82 1 86.38 81 ASP A N 1
ATOM 593 C CA . ASP A 1 81 ? -6.105 -13.727 -15.875 1 86.38 81 ASP A CA 1
ATOM 594 C C . ASP A 1 81 ? -7.211 -12.672 -15.828 1 86.38 81 ASP A C 1
ATOM 596 O O . ASP A 1 81 ? -7.172 -11.695 -16.578 1 86.38 81 ASP A O 1
ATOM 600 N N . LEU A 1 82 ? -8.117 -12.875 -15.008 1 89.94 82 LEU A N 1
ATOM 601 C CA . LEU A 1 82 ? -9.211 -11.914 -14.891 1 89.94 82 LEU A CA 1
ATOM 602 C C . LEU A 1 82 ? -8.734 -10.633 -14.227 1 89.94 82 LEU A C 1
ATOM 604 O O . LEU A 1 82 ? -7.781 -10.648 -13.445 1 89.94 82 LEU A O 1
ATOM 608 N N . GLU A 1 83 ? -9.406 -9.594 -14.625 1 92.81 83 GLU A N 1
ATOM 609 C CA . GLU A 1 83 ? -9.086 -8.305 -14.008 1 92.81 83 GLU A CA 1
ATOM 610 C C . GLU A 1 83 ? -9.398 -8.32 -12.508 1 92.81 83 GLU A C 1
ATOM 612 O O . GLU A 1 83 ? -10.438 -8.836 -12.094 1 92.81 83 GLU A O 1
ATOM 617 N N . PHE A 1 84 ? -8.5 -7.797 -11.758 1 95.44 84 PHE A N 1
ATOM 618 C CA . PHE A 1 84 ? -8.672 -7.711 -10.312 1 95.44 84 PHE A CA 1
ATOM 619 C C . PHE A 1 84 ? -9.836 -6.785 -9.961 1 95.44 84 PHE A C 1
ATOM 621 O O . PHE A 1 84 ? -9.844 -5.621 -10.359 1 95.44 84 PHE A O 1
ATOM 628 N N . PRO A 1 85 ? -10.812 -7.262 -9.289 1 95.56 85 PRO A N 1
ATOM 629 C CA . PRO A 1 85 ? -11.953 -6.422 -8.906 1 95.56 85 PRO A CA 1
ATOM 630 C C . PRO A 1 85 ? -11.672 -5.574 -7.668 1 95.56 85 PRO A C 1
ATOM 632 O O . PRO A 1 85 ? -11.727 -6.078 -6.547 1 95.56 85 PRO A O 1
ATOM 635 N N . CYS A 1 86 ? -11.477 -4.266 -7.848 1 97.25 86 CYS A N 1
ATOM 636 C CA . CYS A 1 86 ? -11.211 -3.35 -6.742 1 97.25 86 CYS A CA 1
ATOM 637 C C . CYS A 1 86 ? -12.492 -3.037 -5.973 1 97.25 86 CYS A C 1
ATOM 639 O O . CYS A 1 86 ? -13.477 -2.58 -6.559 1 97.25 86 CYS A O 1
ATOM 641 N N . LYS A 1 87 ? -12.453 -3.281 -4.727 1 95.94 87 LYS A N 1
ATOM 642 C CA . LYS A 1 87 ? -13.586 -2.955 -3.863 1 95.94 87 LYS A CA 1
ATOM 643 C C . LYS A 1 87 ? -13.281 -1.737 -2.994 1 95.94 87 LYS A C 1
ATOM 645 O O . LYS A 1 87 ? -14.195 -1.033 -2.562 1 95.94 87 LYS A O 1
ATOM 650 N N . SER A 1 88 ? -11.969 -1.518 -2.73 1 96.25 88 SER A N 1
ATOM 651 C CA . SER A 1 88 ? -11.523 -0.37 -1.949 1 96.25 88 SER A CA 1
ATOM 652 C C . SER A 1 88 ? -10.188 0.161 -2.461 1 96.25 88 SER A C 1
ATOM 654 O O . SER A 1 88 ? -9.5 -0.515 -3.229 1 96.25 88 SER A O 1
ATOM 656 N N . VAL A 1 89 ? -9.898 1.312 -2.076 1 97.38 89 VAL A N 1
ATOM 657 C CA . VAL A 1 89 ? -8.633 1.941 -2.439 1 97.38 89 VAL A CA 1
ATOM 658 C C . VAL A 1 89 ? -7.496 1.327 -1.624 1 97.38 89 VAL A C 1
ATOM 660 O O . VAL A 1 89 ? -7.652 1.068 -0.428 1 97.38 89 VAL A O 1
ATOM 663 N N . GLY A 1 90 ? -6.359 1.082 -2.293 1 97.88 90 GLY A N 1
ATOM 664 C CA . GLY A 1 90 ? -5.211 0.58 -1.555 1 97.88 90 GLY A CA 1
ATOM 665 C C . GLY A 1 90 ? -4.387 -0.422 -2.342 1 97.88 90 GLY A C 1
ATOM 666 O O . GLY A 1 90 ? -4.59 -0.591 -3.545 1 97.88 90 GLY A O 1
ATOM 667 N N . ALA A 1 91 ? -3.406 -0.962 -1.672 1 98.25 91 ALA A N 1
ATOM 668 C CA . ALA A 1 91 ? -2.566 -2.006 -2.25 1 98.25 91 ALA A CA 1
ATOM 669 C C . ALA A 1 91 ? -3.057 -3.393 -1.846 1 98.25 91 ALA A C 1
ATOM 671 O O . ALA A 1 91 ? -3.398 -3.623 -0.683 1 98.25 91 ALA A O 1
ATOM 672 N N . PHE A 1 92 ? -3.131 -4.262 -2.822 1 98.69 92 PHE A N 1
ATOM 673 C CA . PHE A 1 92 ? -3.586 -5.629 -2.59 1 98.69 92 PHE A CA 1
ATOM 674 C C . PHE A 1 92 ? -2.648 -6.629 -3.252 1 98.69 92 PHE A C 1
ATOM 676 O O . PHE A 1 92 ? -2.111 -6.367 -4.332 1 98.69 92 PHE A O 1
ATOM 683 N N . PRO A 1 93 ? -2.438 -7.77 -2.555 1 97.88 93 PRO A N 1
ATOM 684 C CA . PRO A 1 93 ? -1.729 -8.828 -3.283 1 97.88 93 PRO A CA 1
ATOM 685 C C . PRO A 1 93 ? -2.537 -9.375 -4.457 1 97.88 93 PRO A C 1
ATOM 687 O O . PRO A 1 93 ? -3.768 -9.414 -4.402 1 97.88 93 PRO A O 1
ATOM 690 N N . ASP A 1 94 ? -1.858 -9.695 -5.496 1 96.44 94 ASP A N 1
ATOM 691 C CA . ASP A 1 94 ? -2.525 -10.555 -6.469 1 96.44 94 ASP A CA 1
ATOM 692 C C . ASP A 1 94 ? -2.902 -11.898 -5.844 1 96.44 94 ASP A C 1
ATOM 694 O O . ASP A 1 94 ? -2.09 -12.516 -5.156 1 96.44 94 ASP A O 1
ATOM 698 N N . PRO A 1 95 ? -4.094 -12.297 -6.07 1 95.12 95 PRO A N 1
ATOM 699 C CA . PRO A 1 95 ? -4.523 -13.508 -5.367 1 95.12 95 PRO A CA 1
ATOM 700 C C . PRO A 1 95 ? -3.758 -14.75 -5.812 1 95.12 95 PRO A C 1
ATOM 702 O O . PRO A 1 95 ? -3.682 -15.734 -5.066 1 95.12 95 PRO A O 1
ATOM 705 N N . PHE A 1 96 ? -3.092 -14.711 -6.938 1 90.38 96 PHE A N 1
ATOM 706 C CA . PHE A 1 96 ? -2.623 -15.961 -7.527 1 90.38 96 PHE A CA 1
ATOM 707 C C . PHE A 1 96 ? -1.114 -15.922 -7.746 1 90.38 96 PHE A C 1
ATOM 709 O O . PHE A 1 96 ? -0.465 -16.969 -7.805 1 90.38 96 PHE A O 1
ATOM 716 N N . TYR A 1 97 ? -0.617 -14.758 -7.883 1 88.94 97 TYR A N 1
ATOM 717 C CA . TYR A 1 97 ? 0.81 -14.617 -8.148 1 88.94 97 TYR A CA 1
ATOM 718 C C . TYR A 1 97 ? 1.515 -13.945 -6.973 1 88.94 97 TYR A C 1
ATOM 720 O O . TYR A 1 97 ? 1.237 -12.789 -6.652 1 88.94 97 TYR A O 1
ATOM 728 N N . CYS A 1 98 ? 2.488 -14.578 -6.441 1 92.44 98 CYS A N 1
ATOM 729 C CA . CYS A 1 98 ? 3.146 -14.109 -5.23 1 92.44 98 CYS A CA 1
ATOM 730 C C . CYS A 1 98 ? 4.004 -12.883 -5.52 1 92.44 98 CYS A C 1
ATOM 732 O O . CYS A 1 98 ? 4.359 -12.141 -4.605 1 92.44 98 CYS A O 1
ATOM 734 N N . ASN A 1 99 ? 4.391 -12.719 -6.785 1 93.25 99 ASN A N 1
ATOM 735 C CA . ASN A 1 99 ? 5.293 -11.625 -7.125 1 93.25 99 ASN A CA 1
ATOM 736 C C . ASN A 1 99 ? 4.547 -10.469 -7.781 1 93.25 99 ASN A C 1
ATOM 738 O O . ASN A 1 99 ? 5.156 -9.625 -8.445 1 93.25 99 ASN A O 1
ATOM 742 N N . LYS A 1 100 ? 3.244 -10.445 -7.688 1 95.19 100 LYS A N 1
ATOM 743 C CA . LYS A 1 100 ? 2.445 -9.359 -8.25 1 95.19 100 LYS A CA 1
ATOM 744 C C . LYS A 1 100 ? 1.553 -8.727 -7.184 1 95.19 100 LYS A C 1
ATOM 746 O O . LYS A 1 100 ? 1.226 -9.367 -6.18 1 95.19 100 LYS A O 1
ATOM 751 N N . PHE A 1 101 ? 1.224 -7.508 -7.406 1 98 101 PHE A N 1
ATOM 752 C CA . PHE A 1 101 ? 0.289 -6.793 -6.547 1 98 101 PHE A CA 1
ATOM 753 C C . PHE A 1 101 ? -0.505 -5.766 -7.344 1 98 101 PHE A C 1
ATOM 755 O O . PHE A 1 101 ? -0.19 -5.496 -8.508 1 98 101 PHE A O 1
ATOM 762 N N . VAL A 1 102 ? -1.545 -5.336 -6.723 1 98.31 102 VAL A N 1
ATOM 763 C CA . VAL A 1 102 ? -2.465 -4.441 -7.418 1 98.31 102 VAL A CA 1
ATOM 764 C C . VAL A 1 102 ? -2.68 -3.178 -6.59 1 98.31 102 VAL A C 1
ATOM 766 O O . VAL A 1 102 ? -2.85 -3.248 -5.371 1 98.31 102 VAL A O 1
ATOM 769 N N . LEU A 1 103 ? -2.557 -2.061 -7.227 1 98.44 103 LEU A N 1
ATOM 770 C CA . LEU A 1 103 ? -2.967 -0.797 -6.621 1 98.44 103 LEU A CA 1
ATOM 771 C C . LEU A 1 103 ? -4.34 -0.375 -7.129 1 98.44 103 LEU A C 1
ATOM 773 O O . LEU A 1 103 ? -4.535 -0.202 -8.336 1 98.44 103 LEU A O 1
ATOM 777 N N . CYS A 1 104 ? -5.23 -0.279 -6.234 1 98.44 104 CYS A N 1
ATOM 778 C CA . CYS A 1 104 ? -6.57 0.195 -6.562 1 98.44 104 CYS A CA 1
ATOM 779 C C . CYS A 1 104 ? -6.707 1.686 -6.277 1 98.44 104 CYS A C 1
ATOM 781 O O . CYS A 1 104 ? -6.598 2.113 -5.129 1 98.44 104 CYS A O 1
ATOM 783 N N . VAL A 1 105 ? -6.988 2.42 -7.285 1 97.75 105 VAL A N 1
ATOM 784 C CA . VAL A 1 105 ? -7.082 3.867 -7.129 1 97.75 105 VAL A CA 1
ATOM 785 C C . VAL A 1 105 ? -8.469 4.344 -7.539 1 97.75 105 VAL A C 1
ATOM 787 O O . VAL A 1 105 ? -9.156 3.68 -8.32 1 97.75 105 VAL A O 1
ATOM 790 N N . LYS A 1 106 ? -8.781 5.488 -6.934 1 95.75 106 LYS A N 1
ATOM 791 C CA . LYS A 1 106 ? -10.062 6.102 -7.277 1 95.75 106 LYS A CA 1
ATOM 792 C C . LYS A 1 106 ? -9.914 7.074 -8.438 1 95.75 106 LYS A C 1
ATOM 794 O O . LYS A 1 106 ? -9.156 8.047 -8.352 1 95.75 106 LYS A O 1
ATOM 799 N N . GLU A 1 107 ? -10.477 6.785 -9.547 1 91.31 107 GLU A N 1
ATOM 800 C CA . GLU A 1 107 ? -10.57 7.68 -10.695 1 91.31 107 GLU A CA 1
ATOM 801 C C . GLU A 1 107 ? -12.008 8.094 -10.953 1 91.31 107 GLU A C 1
ATOM 803 O O . GLU A 1 107 ? -12.773 7.359 -11.578 1 91.31 107 GLU A O 1
ATOM 808 N N . GLY A 1 108 ? -12.312 9.289 -10.516 1 88.31 108 GLY A N 1
ATOM 809 C CA . GLY A 1 108 ? -13.719 9.672 -10.531 1 88.31 108 GLY A CA 1
ATOM 810 C C . GLY A 1 108 ? -14.57 8.859 -9.586 1 88.31 108 GLY A C 1
ATOM 811 O O . GLY A 1 108 ? -14.273 8.766 -8.391 1 88.31 108 GLY A O 1
ATOM 812 N N . ALA A 1 109 ? -15.602 8.219 -10.117 1 90.31 109 ALA A N 1
ATOM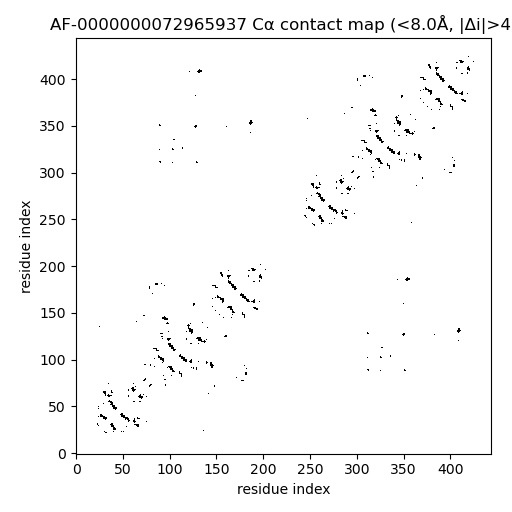 813 C CA . ALA A 1 109 ? -16.516 7.434 -9.297 1 90.31 109 ALA A CA 1
ATOM 814 C C . ALA A 1 109 ? -16.141 5.949 -9.336 1 90.31 109 ALA A C 1
ATOM 816 O O . ALA A 1 109 ? -16.766 5.133 -8.656 1 90.31 109 ALA A O 1
ATOM 817 N N . ARG A 1 110 ? -15.117 5.664 -10.039 1 93.75 110 ARG A N 1
ATOM 818 C CA . ARG A 1 110 ? -14.781 4.258 -10.234 1 93.75 110 ARG A CA 1
ATOM 819 C C . ARG A 1 110 ? -13.414 3.936 -9.648 1 93.75 110 ARG A C 1
ATOM 821 O O . ARG A 1 110 ? -12.555 4.816 -9.539 1 93.75 110 ARG A O 1
ATOM 828 N N . LEU A 1 111 ? -13.305 2.682 -9.219 1 96.94 111 LEU A N 1
ATOM 829 C CA . LEU A 1 111 ? -12.008 2.172 -8.789 1 96.94 111 LEU A CA 1
ATOM 830 C C . LEU A 1 111 ? -11.305 1.444 -9.93 1 96.94 111 LEU A C 1
ATOM 832 O O . LEU A 1 111 ? -11.938 0.689 -10.672 1 96.94 111 LEU A O 1
ATOM 836 N N . LYS A 1 112 ? -10.094 1.722 -10.109 1 97 112 LYS A N 1
ATOM 837 C CA . LYS A 1 112 ? -9.312 1.128 -11.188 1 97 112 LYS A CA 1
ATOM 838 C C . LYS A 1 112 ? -8.094 0.383 -10.648 1 97 112 LYS A C 1
ATOM 840 O O . LYS A 1 112 ? -7.34 0.923 -9.844 1 97 112 LYS A O 1
ATOM 845 N N . PRO A 1 113 ? -7.957 -0.866 -11.102 1 97.19 113 PRO A N 1
ATOM 846 C CA . PRO A 1 113 ? -6.773 -1.626 -10.695 1 97.19 113 PRO A CA 1
ATOM 847 C C . PRO A 1 113 ? -5.555 -1.332 -11.57 1 97.19 113 PRO A C 1
ATOM 849 O O . PRO A 1 113 ? -5.688 -1.149 -12.781 1 97.19 113 PRO A O 1
ATOM 852 N N . TYR A 1 114 ? -4.434 -1.22 -10.977 1 97.19 114 TYR A N 1
ATOM 853 C CA . TYR A 1 114 ? -3.139 -1.169 -11.648 1 97.19 114 TYR A CA 1
ATOM 854 C C . TYR A 1 114 ? -2.258 -2.336 -11.219 1 97.19 114 TYR A C 1
ATOM 856 O O . TYR A 1 114 ? -1.795 -2.391 -10.078 1 97.19 114 TYR A O 1
ATOM 864 N N . LEU A 1 115 ? -2.045 -3.207 -12.156 1 96.5 115 LEU A N 1
ATOM 865 C CA . LEU A 1 115 ? -1.26 -4.406 -11.875 1 96.5 115 LEU A CA 1
ATOM 866 C C . LEU A 1 115 ? 0.233 -4.094 -11.898 1 96.5 115 LEU A C 1
ATOM 868 O O . LEU A 1 115 ? 0.708 -3.381 -12.789 1 96.5 115 LEU A O 1
ATOM 872 N N . ASN A 1 116 ? 0.927 -4.609 -10.891 1 96.69 116 ASN A N 1
ATOM 873 C CA . ASN A 1 116 ? 2.369 -4.426 -10.766 1 96.69 116 ASN A CA 1
ATOM 874 C C . ASN A 1 116 ? 3.082 -5.75 -10.5 1 96.69 116 ASN A C 1
ATOM 876 O O . ASN A 1 116 ? 2.496 -6.668 -9.922 1 96.69 116 ASN A O 1
ATOM 880 N N . GLU A 1 117 ? 4.355 -5.777 -10.93 1 94.44 117 GLU A N 1
ATOM 881 C CA . GLU A 1 117 ? 5.18 -6.965 -10.711 1 94.44 117 GLU A CA 1
ATOM 882 C C . GLU A 1 117 ? 6.441 -6.625 -9.922 1 94.44 117 GLU A C 1
ATOM 884 O O . GLU A 1 117 ? 7.086 -5.609 -10.18 1 94.44 117 GLU A O 1
ATOM 889 N N . CYS A 1 118 ? 6.707 -7.445 -8.969 1 96 118 CYS A N 1
ATOM 890 C CA . CYS A 1 118 ? 7.922 -7.27 -8.18 1 96 118 CYS A CA 1
ATOM 891 C C . CYS A 1 118 ? 9.156 -7.629 -9 1 96 118 CYS A C 1
ATOM 893 O O . CYS A 1 118 ? 9.07 -8.398 -9.961 1 96 118 CYS A O 1
ATOM 895 N N . PRO A 1 119 ? 10.305 -7.082 -8.648 1 92.31 119 PRO A N 1
ATOM 896 C CA . PRO A 1 119 ? 11.547 -7.484 -9.32 1 92.31 119 PRO A CA 1
ATOM 897 C C . PRO A 1 119 ? 11.836 -8.977 -9.18 1 92.31 119 PRO A C 1
ATOM 899 O O . PRO A 1 119 ? 11.336 -9.617 -8.258 1 92.31 119 PRO A O 1
ATOM 902 N N . PRO A 1 120 ? 12.633 -9.453 -10.133 1 88.19 120 PRO A N 1
ATOM 903 C CA . PRO A 1 120 ? 12.969 -10.883 -10.047 1 88.19 120 PRO A CA 1
ATOM 904 C C . PRO A 1 120 ? 13.57 -11.266 -8.695 1 88.19 120 PRO A C 1
ATOM 906 O O . PRO A 1 120 ? 14.406 -10.539 -8.156 1 88.19 120 PRO A O 1
ATOM 909 N N . GLY A 1 121 ? 13.078 -12.352 -8.164 1 88.75 121 GLY A N 1
ATOM 910 C CA . GLY A 1 121 ? 13.617 -12.891 -6.926 1 88.75 121 GLY A CA 1
ATOM 911 C C . GLY A 1 121 ? 12.883 -12.391 -5.695 1 88.75 121 GLY A C 1
ATOM 912 O O . GLY A 1 121 ? 13.156 -12.844 -4.582 1 88.75 121 GLY A O 1
ATOM 913 N N . PHE A 1 122 ? 11.961 -11.516 -5.941 1 93.12 122 PHE A N 1
ATOM 914 C CA . PHE A 1 122 ? 11.25 -10.977 -4.789 1 93.12 122 PHE A CA 1
ATOM 915 C C . PHE A 1 122 ? 9.742 -11.102 -4.973 1 93.12 122 PHE A C 1
ATOM 917 O O . PHE A 1 122 ? 9.234 -10.953 -6.082 1 93.12 122 PHE A O 1
ATOM 924 N N . GLY A 1 123 ? 9.086 -11.406 -3.912 1 95.19 123 GLY A N 1
ATOM 925 C CA . GLY A 1 123 ? 7.633 -11.445 -3.855 1 95.19 123 GLY A CA 1
ATOM 926 C C . GLY A 1 123 ? 7.035 -10.266 -3.107 1 95.19 123 GLY A C 1
ATOM 927 O O . GLY A 1 123 ? 7.758 -9.508 -2.453 1 95.19 123 GLY A O 1
ATOM 928 N N . PHE A 1 124 ? 5.77 -10.141 -3.25 1 96.56 124 PHE A N 1
ATOM 929 C CA . PHE A 1 124 ? 5.031 -9.109 -2.529 1 96.56 124 PHE A CA 1
ATOM 930 C C . PHE A 1 124 ? 4.719 -9.562 -1.107 1 96.56 124 PHE A C 1
ATOM 932 O O . PHE A 1 124 ? 4.133 -10.633 -0.906 1 96.56 124 PHE A O 1
ATOM 939 N N . ASP A 1 125 ? 5.141 -8.734 -0.157 1 95.88 125 ASP A N 1
ATOM 940 C CA . ASP A 1 125 ? 4.867 -9.031 1.246 1 95.88 125 ASP A CA 1
ATOM 941 C C . ASP A 1 125 ? 3.572 -8.367 1.708 1 95.88 125 ASP A C 1
ATOM 943 O O . ASP A 1 125 ? 3.5 -7.141 1.809 1 95.88 125 ASP A O 1
ATOM 947 N N . ILE A 1 126 ? 2.59 -9.133 2.061 1 96.12 126 ILE A N 1
ATOM 948 C CA . ILE A 1 126 ? 1.266 -8.648 2.443 1 96.12 126 ILE A CA 1
ATOM 949 C C . ILE A 1 126 ? 1.37 -7.805 3.709 1 96.12 126 ILE A C 1
ATOM 951 O O . ILE A 1 126 ? 0.626 -6.836 3.879 1 96.12 126 ILE A O 1
ATOM 955 N N . LYS A 1 127 ? 2.324 -8.062 4.531 1 94.94 127 LYS A N 1
ATOM 956 C CA . LYS A 1 127 ? 2.48 -7.352 5.797 1 94.94 127 LYS A CA 1
ATOM 957 C C . LYS A 1 127 ? 2.955 -5.918 5.57 1 94.94 127 LYS A C 1
ATOM 959 O O . LYS A 1 127 ? 2.473 -4.988 6.223 1 94.94 127 LYS A O 1
ATOM 964 N N . THR A 1 128 ? 3.83 -5.746 4.641 1 94.31 128 THR A N 1
ATOM 965 C CA . THR A 1 128 ? 4.48 -4.449 4.492 1 94.31 128 THR A CA 1
ATOM 966 C C . THR A 1 128 ? 3.992 -3.74 3.23 1 94.31 128 THR A C 1
ATOM 968 O O . THR A 1 128 ? 4.215 -2.541 3.061 1 94.31 128 THR A O 1
ATOM 971 N N . ASP A 1 129 ? 3.365 -4.469 2.326 1 97.12 129 ASP A N 1
ATOM 972 C CA . ASP A 1 129 ? 2.949 -3.98 1.014 1 97.12 129 ASP A CA 1
ATOM 973 C C . ASP A 1 129 ? 4.152 -3.514 0.196 1 97.12 129 ASP A C 1
ATOM 975 O O . ASP A 1 129 ? 4.074 -2.506 -0.51 1 97.12 129 ASP A O 1
ATOM 979 N N . LEU A 1 130 ? 5.285 -4.207 0.341 1 96.94 130 LEU A N 1
ATOM 980 C CA . LEU A 1 130 ? 6.492 -3.982 -0.446 1 96.94 130 LEU A CA 1
ATOM 981 C C . LEU A 1 130 ? 6.953 -5.273 -1.111 1 96.94 130 LEU A C 1
ATOM 983 O O . LEU A 1 130 ? 6.523 -6.363 -0.728 1 96.94 130 LEU A O 1
ATOM 987 N N . CYS A 1 131 ? 7.758 -5.152 -2.127 1 96.38 131 CYS A N 1
ATOM 988 C CA . CYS A 1 131 ? 8.375 -6.297 -2.785 1 96.38 131 CYS A CA 1
ATOM 989 C C . CYS A 1 131 ? 9.633 -6.734 -2.051 1 96.38 131 CYS A C 1
ATOM 991 O O . CYS A 1 131 ? 10.719 -6.75 -2.631 1 96.38 131 CYS A O 1
ATOM 993 N N . ASP A 1 132 ? 9.43 -7.152 -0.795 1 94.56 132 ASP A N 1
ATOM 994 C CA . ASP A 1 132 ? 10.602 -7.395 0.038 1 94.56 132 ASP A CA 1
ATOM 995 C C . ASP A 1 132 ? 10.648 -8.844 0.518 1 94.56 132 ASP A C 1
ATOM 997 O O . ASP A 1 132 ? 11.445 -9.188 1.396 1 94.56 132 ASP A O 1
ATOM 1001 N N . SER A 1 133 ? 9.75 -9.68 -0.008 1 93.25 133 SER A N 1
ATOM 1002 C CA . SER A 1 133 ? 9.805 -11.102 0.308 1 93.25 133 SER A CA 1
ATOM 1003 C C . SER A 1 133 ? 10.773 -11.836 -0.614 1 93.25 133 SER A C 1
ATOM 1005 O O . SER A 1 133 ? 10.484 -12.039 -1.794 1 93.25 133 SER A O 1
ATOM 1007 N N . GLU A 1 134 ? 11.836 -12.195 -0.065 1 91.25 134 GLU A N 1
ATOM 1008 C CA . GLU A 1 134 ? 12.82 -12.914 -0.873 1 91.25 134 GLU A CA 1
ATOM 1009 C C . GLU A 1 134 ? 12.328 -14.305 -1.24 1 91.25 134 GLU A C 1
ATOM 1011 O O . GLU A 1 134 ? 11.883 -15.062 -0.374 1 91.25 134 GLU A O 1
ATOM 1016 N N . LEU A 1 135 ? 12.328 -14.531 -2.486 1 87.12 135 LEU A N 1
ATOM 1017 C CA . LEU A 1 135 ? 11.859 -15.828 -2.961 1 87.12 135 LEU A CA 1
ATOM 1018 C C . LEU A 1 135 ? 13.016 -16.797 -3.131 1 87.12 135 LEU A C 1
ATOM 1020 O O . LEU A 1 135 ? 14.023 -16.469 -3.764 1 87.12 135 LEU A O 1
ATOM 1024 N N . GLY A 1 136 ? 12.766 -17.953 -2.473 1 77.5 136 GLY A N 1
ATOM 1025 C CA . GLY A 1 136 ? 13.758 -19 -2.686 1 77.5 136 GLY A CA 1
ATOM 1026 C C . GLY A 1 136 ? 13.859 -19.453 -4.133 1 77.5 136 GLY A C 1
ATOM 1027 O O . GLY A 1 136 ? 12.844 -19.688 -4.785 1 77.5 136 GLY A O 1
ATOM 1028 N N . ASP A 1 137 ? 14.969 -19.516 -4.699 1 72.38 137 ASP A N 1
ATOM 1029 C CA . ASP A 1 137 ? 15.219 -19.938 -6.074 1 72.38 137 ASP A CA 1
ATOM 1030 C C . ASP A 1 137 ? 14.555 -19 -7.074 1 72.38 137 ASP A C 1
ATOM 1032 O O . ASP A 1 137 ? 14.383 -19.344 -8.242 1 72.38 137 ASP A O 1
ATOM 1036 N N . GLY A 1 138 ? 13.969 -17.938 -6.512 1 70.81 138 GLY A N 1
ATOM 1037 C CA . GLY A 1 138 ? 13.383 -16.922 -7.363 1 70.81 138 GLY A CA 1
ATOM 1038 C C . GLY A 1 138 ? 11.969 -17.266 -7.812 1 70.81 138 GLY A C 1
ATOM 1039 O O . GLY A 1 138 ? 11.445 -16.656 -8.742 1 70.81 138 GLY A O 1
ATOM 1040 N N . GLN A 1 139 ? 11.438 -18.297 -7.156 1 73.19 139 GLN A N 1
ATOM 1041 C CA . GLN A 1 139 ? 10.109 -18.734 -7.562 1 73.19 139 GLN A CA 1
ATOM 1042 C C . GLN A 1 139 ? 9.117 -18.656 -6.398 1 73.19 139 GLN A C 1
ATOM 1044 O O . GLN A 1 139 ? 9.508 -18.781 -5.238 1 73.19 139 GLN A O 1
ATOM 1049 N N . CYS A 1 140 ? 7.906 -18.359 -6.773 1 79 140 CYS A N 1
ATOM 1050 C CA . CYS A 1 140 ? 6.855 -18.328 -5.766 1 79 140 CYS A CA 1
ATOM 1051 C C . CYS A 1 140 ? 6.641 -19.703 -5.152 1 79 140 CYS A C 1
ATOM 1053 O O . CYS A 1 140 ? 6.754 -20.719 -5.84 1 79 140 CYS A O 1
ATOM 1055 N N . PRO A 1 141 ? 6.445 -19.688 -3.867 1 76 141 PRO A N 1
ATOM 1056 C CA . PRO A 1 141 ? 6.07 -20.953 -3.244 1 76 141 PRO A CA 1
ATOM 1057 C C . PRO A 1 141 ? 4.77 -21.531 -3.803 1 76 141 PRO A C 1
ATOM 1059 O O . PRO A 1 141 ? 4.066 -20.844 -4.559 1 76 141 PRO A O 1
ATOM 1062 N N . GLU A 1 142 ? 4.508 -22.781 -3.449 1 70.69 142 GLU A N 1
ATOM 1063 C CA . GLU A 1 142 ? 3.289 -23.453 -3.896 1 70.69 142 GLU A CA 1
ATOM 1064 C C . GLU A 1 142 ? 2.049 -22.828 -3.27 1 70.69 142 GLU A C 1
ATOM 1066 O O . GLU A 1 142 ? 0.972 -22.828 -3.869 1 70.69 142 GLU A O 1
ATOM 1071 N N . THR A 1 143 ? 2.379 -22.266 -2.092 1 77.62 143 THR A N 1
ATOM 1072 C CA . THR A 1 143 ? 1.266 -21.609 -1.417 1 77.62 143 THR A CA 1
ATOM 1073 C C . THR A 1 143 ? 0.924 -20.281 -2.1 1 77.62 143 THR A C 1
ATOM 1075 O O . THR A 1 143 ? 1.812 -19.469 -2.371 1 77.62 143 THR A O 1
ATOM 1078 N N . LEU A 1 144 ? -0.354 -20.141 -2.379 1 86.38 144 LEU A N 1
ATOM 1079 C CA . LEU A 1 144 ? -0.821 -18.922 -3.037 1 86.38 144 LEU A CA 1
ATOM 1080 C C . LEU A 1 144 ? -1.02 -17.797 -2.025 1 86.38 144 LEU A C 1
ATOM 1082 O O . LEU A 1 144 ? -1.233 -18.047 -0.839 1 86.38 144 LEU A O 1
ATOM 1086 N N . PRO A 1 145 ? -0.896 -16.594 -2.451 1 91.5 145 PRO A N 1
ATOM 1087 C CA . PRO A 1 145 ? -1.096 -15.461 -1.532 1 91.5 145 PRO A CA 1
ATOM 1088 C C . PRO A 1 145 ? -2.48 -15.461 -0.892 1 91.5 145 PRO A C 1
ATOM 1090 O O . PRO A 1 145 ? -2.621 -15.125 0.287 1 91.5 145 PRO A O 1
ATOM 1093 N N . VAL A 1 146 ? -3.445 -15.789 -1.724 1 94.38 146 VAL A N 1
ATOM 1094 C CA . VAL A 1 146 ? -4.82 -15.875 -1.242 1 94.38 146 VAL A CA 1
ATOM 1095 C C . VAL A 1 146 ? -5.367 -17.281 -1.481 1 94.38 146 VAL A C 1
ATOM 1097 O O . VAL A 1 146 ? -5.141 -17.875 -2.541 1 94.38 146 VAL A O 1
ATOM 1100 N N . PRO A 1 147 ? -6.02 -17.875 -0.498 1 90.94 147 PRO A N 1
ATOM 1101 C CA . PRO A 1 147 ? -6.562 -19.234 -0.672 1 90.94 147 PRO A CA 1
ATOM 1102 C C . PRO A 1 147 ? -7.457 -19.359 -1.903 1 90.94 147 PRO A C 1
ATOM 1104 O O . PRO A 1 147 ? -8.211 -18.422 -2.221 1 90.94 147 PRO A O 1
ATOM 1107 N N . ILE A 1 148 ? -7.375 -20.5 -2.479 1 87.12 148 ILE A N 1
ATOM 1108 C CA . ILE A 1 148 ? -8.195 -20.766 -3.65 1 87.12 148 ILE A CA 1
ATOM 1109 C C . ILE A 1 148 ? -9.664 -20.891 -3.236 1 87.12 148 ILE A C 1
ATOM 1111 O O . ILE A 1 148 ?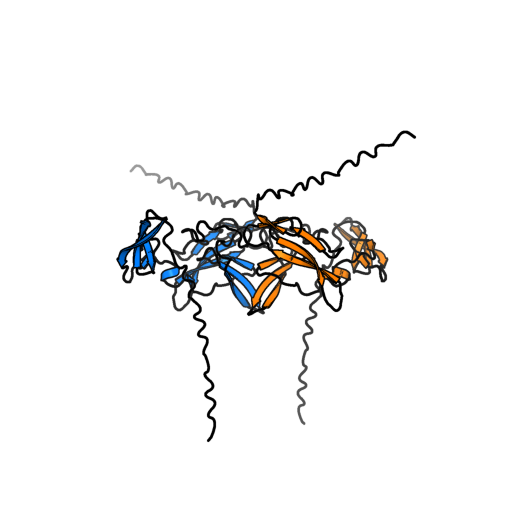 -9.977 -21.516 -2.217 1 87.12 148 ILE A O 1
ATOM 1115 N N . CYS A 1 149 ? -10.477 -20.328 -4.035 1 89.75 149 CYS A N 1
ATOM 1116 C CA . CYS A 1 149 ? -11.906 -20.422 -3.785 1 89.75 149 CYS A CA 1
ATOM 1117 C C . CYS A 1 149 ? -12.461 -21.766 -4.227 1 89.75 149 CYS A C 1
ATOM 1119 O O . CYS A 1 149 ? -12.289 -22.156 -5.379 1 89.75 149 CYS A O 1
ATOM 1121 N N . THR A 1 150 ? -13.094 -22.484 -3.338 1 84.94 150 THR A N 1
ATOM 1122 C CA . THR A 1 150 ? -13.727 -23.766 -3.67 1 84.94 150 THR A CA 1
ATOM 1123 C C . THR A 1 150 ? -15.242 -23.672 -3.514 1 84.94 150 THR A C 1
ATOM 1125 O O . THR A 1 150 ? -15.977 -24.484 -4.082 1 84.94 150 THR A O 1
ATOM 1128 N N . GLN A 1 151 ? -15.672 -22.734 -2.727 1 88.44 151 GLN A N 1
ATOM 1129 C CA . GLN A 1 151 ? -17.094 -22.531 -2.498 1 88.44 151 GLN A CA 1
ATOM 1130 C C . GLN A 1 151 ? -17.438 -21.047 -2.406 1 88.44 151 GLN A C 1
ATOM 1132 O O . GLN A 1 151 ? -16.656 -20.266 -1.869 1 88.44 151 GLN A O 1
ATOM 1137 N N . ALA A 1 152 ? -18.609 -20.797 -2.879 1 91 152 ALA A N 1
ATOM 1138 C CA . ALA A 1 152 ? -19.094 -19.422 -2.734 1 91 152 ALA A CA 1
ATOM 1139 C C . ALA A 1 152 ? -19.234 -19.047 -1.263 1 91 152 ALA A C 1
ATOM 1141 O O . ALA A 1 152 ? -19.734 -19.844 -0.463 1 91 152 ALA A O 1
ATOM 1142 N N . GLY A 1 153 ? -18.766 -17.844 -0.883 1 94.44 153 GLY A N 1
ATOM 1143 C CA . GLY A 1 153 ? -18.891 -17.391 0.494 1 94.44 153 GLY A CA 1
ATOM 1144 C C . GLY A 1 153 ? -17.688 -17.734 1.349 1 94.44 153 GLY A C 1
ATOM 1145 O O . GLY A 1 153 ? -17.547 -17.219 2.461 1 94.44 153 GLY A O 1
ATOM 1146 N N . GLN A 1 154 ? -16.953 -18.688 0.833 1 94.81 154 GLN A N 1
ATOM 1147 C CA . GLN A 1 154 ? -15.688 -18.938 1.522 1 94.81 154 GLN A CA 1
ATOM 1148 C C . GLN A 1 154 ? -14.938 -17.625 1.775 1 94.81 154 GLN A C 1
ATOM 1150 O O . GLN A 1 154 ? -14.859 -16.781 0.891 1 94.81 154 GLN A O 1
ATOM 1155 N N . SER A 1 155 ? -14.492 -17.406 3.051 1 96.62 155 SER A N 1
ATOM 1156 C CA . SER A 1 155 ? -13.844 -16.141 3.377 1 96.62 155 SER A CA 1
ATOM 1157 C C . SER A 1 155 ? -12.805 -16.312 4.48 1 96.62 155 SER A C 1
ATOM 1159 O O . SER A 1 155 ? -12.742 -17.375 5.109 1 96.62 155 SER A O 1
ATOM 1161 N N . GLY A 1 156 ? -11.977 -15.273 4.617 1 97.44 156 GLY A N 1
ATOM 1162 C CA . GLY A 1 156 ? -10.977 -15.258 5.672 1 97.44 156 GLY A CA 1
ATOM 1163 C C . GLY A 1 156 ? -10.078 -14.031 5.633 1 97.44 156 GLY A C 1
ATOM 1164 O O . GLY A 1 156 ? -10 -13.352 4.609 1 97.44 156 GLY A O 1
ATOM 1165 N N . ALA A 1 157 ? -9.5 -13.781 6.762 1 97.31 157 ALA A N 1
ATOM 1166 C CA . ALA A 1 157 ? -8.477 -12.75 6.82 1 97.31 157 ALA A CA 1
ATOM 1167 C C . ALA A 1 157 ? -7.168 -13.234 6.199 1 97.31 157 ALA A C 1
ATOM 1169 O O . ALA A 1 157 ? -6.871 -14.43 6.223 1 97.31 157 ALA A O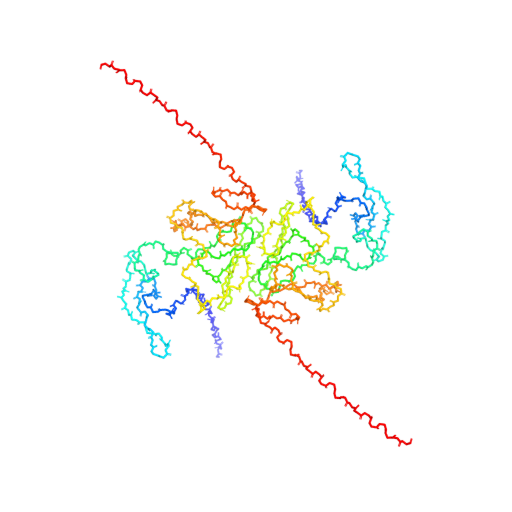 1
ATOM 1170 N N . LEU A 1 158 ? -6.453 -12.336 5.574 1 96.62 158 LEU A N 1
ATOM 1171 C CA . LEU A 1 158 ? -5.16 -12.719 5.02 1 96.62 158 LEU A CA 1
ATOM 1172 C C . LEU A 1 158 ? -4.105 -12.82 6.113 1 96.62 158 LEU A C 1
ATOM 1174 O O . LEU A 1 158 ? -4.09 -12.008 7.039 1 96.62 158 LEU A O 1
ATOM 1178 N N . ASP A 1 159 ? -3.229 -13.766 5.863 1 92.19 159 ASP A N 1
ATOM 1179 C CA . ASP A 1 159 ? -2.135 -13.922 6.816 1 92.19 159 ASP A CA 1
ATOM 1180 C C . ASP A 1 159 ? -1.207 -12.711 6.789 1 92.19 159 ASP A C 1
ATOM 1182 O O . ASP A 1 159 ? -0.803 -12.258 5.715 1 92.19 159 ASP A O 1
ATOM 1186 N N . GLY A 1 160 ? -0.913 -12.117 7.93 1 92.31 160 GLY A N 1
ATOM 1187 C CA . GLY A 1 160 ? -0.014 -10.984 8.039 1 92.31 160 GLY A CA 1
ATOM 1188 C C . GLY A 1 160 ? -0.739 -9.648 8.055 1 92.31 160 GLY A C 1
ATOM 1189 O O . GLY A 1 160 ? -0.157 -8.625 8.414 1 92.31 160 GLY A O 1
ATOM 1190 N N . LYS A 1 161 ? -1.984 -9.664 7.609 1 96.19 161 LYS A N 1
ATOM 1191 C CA . LYS A 1 161 ? -2.787 -8.445 7.598 1 96.19 161 LYS A CA 1
ATOM 1192 C C . LYS A 1 161 ? -4.254 -8.75 7.898 1 96.19 161 LYS A C 1
ATOM 1194 O O . LYS A 1 161 ? -5.09 -8.75 6.992 1 96.19 161 LYS A O 1
ATOM 1199 N N . PRO A 1 162 ? -4.566 -8.883 9.125 1 96.5 162 PRO A N 1
ATOM 1200 C CA . PRO A 1 162 ? -5.887 -9.391 9.516 1 96.5 162 PRO A CA 1
ATOM 1201 C C . PRO A 1 162 ? -7.02 -8.445 9.125 1 96.5 162 PRO A C 1
ATOM 1203 O O . PRO A 1 162 ? -8.188 -8.844 9.133 1 96.5 162 PRO A O 1
ATOM 1206 N N . ALA A 1 163 ? -6.707 -7.215 8.891 1 96.75 163 ALA A N 1
ATOM 1207 C CA . ALA A 1 163 ? -7.73 -6.27 8.453 1 96.75 163 ALA A CA 1
ATOM 1208 C C . ALA A 1 163 ? -8.156 -6.551 7.02 1 96.75 163 ALA A C 1
ATOM 1210 O O . ALA A 1 163 ? -9.242 -6.137 6.594 1 96.75 163 ALA A O 1
ATOM 1211 N N . MET A 1 164 ? -7.309 -7.168 6.234 1 97.88 164 MET A N 1
ATOM 1212 C CA . MET A 1 164 ? -7.605 -7.5 4.844 1 97.88 164 MET A CA 1
ATOM 1213 C C . MET A 1 164 ? -8.188 -8.906 4.73 1 97.88 164 MET A C 1
ATOM 1215 O O . MET A 1 164 ? -7.707 -9.836 5.383 1 97.88 164 MET A O 1
ATOM 1219 N N . TYR A 1 165 ? -9.227 -9.008 3.916 1 98.38 165 TYR A N 1
ATOM 1220 C CA . TYR A 1 165 ? -9.898 -10.297 3.822 1 98.38 165 TYR A CA 1
ATOM 1221 C C . TYR A 1 165 ? -10.32 -10.586 2.389 1 98.38 165 TYR A C 1
ATOM 1223 O O . TYR A 1 165 ? -10.344 -9.688 1.545 1 98.38 165 TYR A O 1
ATOM 1231 N N . TYR A 1 166 ? -10.531 -11.836 2.162 1 97.94 166 TYR A N 1
ATOM 1232 C CA . TYR A 1 166 ? -11.086 -12.266 0.884 1 97.94 166 TYR A CA 1
ATOM 1233 C C . TYR A 1 166 ? -12.469 -12.883 1.07 1 97.94 166 TYR A C 1
ATOM 1235 O O . TYR A 1 166 ? -12.766 -13.453 2.123 1 97.94 166 TYR A O 1
ATOM 1243 N N . ILE A 1 167 ? -13.32 -12.688 0.107 1 97.12 167 ILE A N 1
ATOM 1244 C CA . ILE A 1 167 ? -14.594 -13.383 -0.011 1 97.12 167 ILE A CA 1
ATOM 1245 C C . ILE A 1 167 ? -14.734 -13.977 -1.412 1 97.12 167 ILE A C 1
ATOM 1247 O O . ILE A 1 167 ? -14.562 -13.273 -2.41 1 97.12 167 ILE A O 1
ATOM 1251 N N . CYS A 1 168 ? -14.977 -15.227 -1.411 1 94.69 168 CYS A N 1
ATOM 1252 C CA . CYS A 1 168 ? -15.141 -15.891 -2.697 1 94.69 168 CYS A CA 1
ATOM 1253 C C . CYS A 1 168 ? -16.516 -15.617 -3.285 1 94.69 168 CYS A C 1
ATOM 1255 O O . CYS A 1 168 ? -17.531 -15.977 -2.684 1 94.69 168 CYS A O 1
ATOM 1257 N N . GLU A 1 169 ? -16.484 -14.977 -4.418 1 93.19 169 GLU A N 1
ATOM 1258 C CA . GLU A 1 169 ? -17.703 -14.602 -5.137 1 93.19 169 GLU A CA 1
ATOM 1259 C C . GLU A 1 169 ? -17.641 -15.047 -6.594 1 93.19 169 GLU A C 1
ATOM 1261 O O . GLU A 1 169 ? -16.547 -15.242 -7.145 1 93.19 169 GLU A O 1
ATOM 1266 N N . GLN A 1 170 ? -18.812 -15.281 -7.109 1 89.75 170 GLN A N 1
ATOM 1267 C CA . GLN A 1 170 ? -18.859 -15.523 -8.547 1 89.75 170 GLN A CA 1
ATOM 1268 C C . GLN A 1 170 ? -18.453 -14.273 -9.328 1 89.75 170 GLN A C 1
ATOM 1270 O O . GLN A 1 170 ? -18.953 -13.18 -9.07 1 89.75 170 GLN A O 1
ATOM 1275 N N . TYR A 1 171 ? -17.422 -14.562 -10.055 1 86.75 171 TYR A N 1
ATOM 1276 C CA . TYR A 1 171 ? -16.859 -13.445 -10.812 1 86.75 171 TYR A CA 1
ATOM 1277 C C . TYR A 1 171 ? -16.828 -13.766 -12.305 1 86.75 171 TYR A C 1
ATOM 1279 O O . TYR A 1 171 ? -16.578 -14.914 -12.695 1 86.75 171 TYR A O 1
ATOM 1287 N N . SER A 1 172 ? -17.062 -12.859 -13.18 1 74.81 172 SER A N 1
ATOM 1288 C CA . SER A 1 172 ? -17.109 -12.945 -14.641 1 74.81 172 SER A CA 1
ATOM 1289 C C . SER A 1 172 ? -18.391 -13.602 -15.125 1 74.81 172 SER A C 1
ATOM 1291 O O . SER A 1 172 ? -18.734 -14.703 -14.688 1 74.81 172 SER A O 1
ATOM 1293 N N . GLU A 1 173 ? -19.094 -12.906 -15.766 1 68.25 173 GLU A N 1
ATOM 1294 C CA . GLU A 1 173 ? -20.344 -13.422 -16.297 1 68.25 173 GLU A CA 1
ATOM 1295 C C . GLU A 1 173 ? -20.094 -14.523 -17.328 1 68.25 173 GLU A C 1
ATOM 1297 O O . GLU A 1 173 ? -20.906 -15.438 -17.469 1 68.25 173 GLU A O 1
ATOM 1302 N N . VAL A 1 174 ? -19.031 -14.352 -17.938 1 69.5 174 VAL A N 1
ATOM 1303 C CA . VAL A 1 174 ? -18.766 -15.297 -19.031 1 69.5 174 VAL A CA 1
ATOM 1304 C C . VAL A 1 174 ? -18.172 -16.578 -18.453 1 69.5 174 VAL A C 1
ATOM 1306 O O . VAL A 1 174 ? -18.641 -17.672 -18.766 1 69.5 174 VAL A O 1
ATOM 1309 N N . LYS A 1 175 ? -17.312 -16.516 -17.5 1 69.25 175 LYS A N 1
ATOM 1310 C CA . LYS A 1 175 ? -16.609 -17.688 -17.016 1 69.25 175 LYS A CA 1
ATOM 1311 C C . LYS A 1 175 ? -17.25 -18.234 -15.742 1 69.25 175 LYS A C 1
ATOM 1313 O O . LYS A 1 175 ? -17.094 -19.422 -15.422 1 69.25 175 LYS A O 1
ATOM 1318 N N . LYS A 1 176 ? -18.109 -17.438 -15.117 1 75.94 176 LYS A N 1
ATOM 1319 C CA . LYS A 1 176 ? -18.812 -17.797 -13.898 1 75.94 176 LYS A CA 1
ATOM 1320 C C . LYS A 1 176 ? -17.891 -18.531 -12.922 1 75.94 176 LYS A C 1
ATOM 1322 O O . LYS A 1 176 ? -18.25 -19.594 -12.414 1 75.94 176 LYS A O 1
ATOM 1327 N N . VAL A 1 177 ? -16.75 -18.062 -12.695 1 83.81 177 VAL A N 1
ATOM 1328 C CA . VAL A 1 177 ? -15.758 -18.672 -11.82 1 83.81 177 VAL A CA 1
ATOM 1329 C C . VAL A 1 177 ? -15.805 -18.016 -10.445 1 83.81 177 VAL A C 1
ATOM 1331 O O . VAL A 1 177 ? -16.312 -16.891 -10.305 1 83.81 177 VAL A O 1
ATOM 1334 N N . LEU A 1 178 ? -15.375 -18.781 -9.469 1 87.75 178 LEU A N 1
ATOM 1335 C CA . LEU A 1 178 ? -15.219 -18.203 -8.141 1 87.75 178 LEU A CA 1
ATOM 1336 C C . LEU A 1 178 ? -13.898 -17.438 -8.031 1 87.75 178 LEU A C 1
ATOM 1338 O O . LEU A 1 178 ? -12.852 -17.953 -8.422 1 87.75 178 LEU A O 1
ATOM 1342 N N . TYR A 1 179 ? -14.008 -16.219 -7.59 1 93.44 179 TYR A N 1
ATOM 1343 C CA . TYR A 1 179 ? -12.852 -15.352 -7.445 1 93.44 179 TYR A CA 1
ATOM 1344 C C . TYR A 1 179 ? -12.742 -14.828 -6.016 1 93.44 179 TYR A C 1
ATOM 1346 O O . TYR A 1 179 ? -13.742 -14.43 -5.414 1 93.44 179 TYR A O 1
ATOM 1354 N N . PRO A 1 180 ? -11.578 -14.922 -5.461 1 95.81 180 PRO A N 1
ATOM 1355 C CA . PRO A 1 180 ? -11.406 -14.312 -4.141 1 95.81 180 PRO A CA 1
ATOM 1356 C C . PRO A 1 180 ? -11.344 -12.789 -4.199 1 95.81 180 PRO A C 1
ATOM 1358 O O . PRO A 1 180 ? -10.266 -12.219 -4.391 1 95.81 180 PRO A O 1
ATOM 1361 N N . VAL A 1 181 ? -12.422 -12.156 -3.918 1 96.94 181 VAL A N 1
ATOM 1362 C CA . VAL A 1 181 ? -12.492 -10.695 -3.93 1 96.94 181 VAL A CA 1
ATOM 1363 C C . VAL A 1 181 ? -11.953 -10.141 -2.613 1 96.94 181 VAL A C 1
ATOM 1365 O O . VAL A 1 181 ? -12.391 -10.547 -1.534 1 96.94 181 VAL A O 1
ATOM 1368 N N . LEU A 1 182 ? -10.977 -9.219 -2.734 1 98.25 182 LEU A N 1
ATOM 1369 C CA . LEU A 1 182 ? -10.32 -8.703 -1.539 1 98.25 182 LEU A CA 1
ATOM 1370 C C . LEU A 1 182 ? -10.906 -7.359 -1.131 1 98.25 182 LEU A C 1
ATOM 1372 O O . LEU A 1 182 ? -11.312 -6.566 -1.985 1 98.25 182 LEU A O 1
ATOM 1376 N N . ASP A 1 183 ? -10.938 -7.125 0.155 1 97.88 183 ASP A N 1
ATOM 1377 C CA . ASP A 1 183 ? -11.352 -5.867 0.762 1 97.88 183 ASP A CA 1
ATOM 1378 C C . ASP A 1 183 ? -10.68 -5.656 2.115 1 97.88 183 ASP A C 1
ATOM 1380 O O . ASP A 1 183 ? -9.922 -6.512 2.576 1 97.88 183 ASP A O 1
ATOM 1384 N N . VAL A 1 184 ? -10.828 -4.465 2.643 1 97.81 184 VAL A N 1
ATOM 1385 C CA . VAL A 1 184 ? -10.195 -4.125 3.91 1 97.81 184 VAL A CA 1
ATOM 1386 C C . VAL A 1 184 ? -11.242 -3.623 4.898 1 97.81 184 VAL A C 1
ATOM 1388 O O . VAL A 1 184 ? -12.109 -2.818 4.539 1 97.81 184 VAL A O 1
ATOM 1391 N N . CYS A 1 185 ? -11.188 -4.117 6.121 1 97.25 185 CYS A N 1
ATOM 1392 C CA . CYS A 1 185 ? -12.039 -3.596 7.184 1 97.25 185 CYS A CA 1
ATOM 1393 C C . CYS A 1 185 ? -11.695 -2.148 7.504 1 97.25 185 CYS A C 1
ATOM 1395 O O . CYS A 1 185 ? -10.523 -1.764 7.465 1 97.25 185 CYS A O 1
ATOM 1397 N N . PRO A 1 186 ? -12.641 -1.392 7.809 1 93.56 186 PRO A N 1
ATOM 1398 C CA . PRO A 1 186 ? -12.375 0.021 8.086 1 93.56 186 PRO A CA 1
ATOM 1399 C C . PRO A 1 186 ? -11.633 0.231 9.406 1 93.56 186 PRO A C 1
ATOM 1401 O O . PRO A 1 186 ? -11.719 -0.608 10.312 1 93.56 186 PRO A O 1
ATOM 1404 N N . GLY A 1 187 ? -10.891 1.288 9.43 1 91 187 GLY A N 1
ATOM 1405 C CA . GLY A 1 187 ? -10.219 1.675 10.664 1 91 187 GLY A CA 1
ATOM 1406 C C . GLY A 1 187 ? -9.281 0.61 11.195 1 91 187 GLY A C 1
ATOM 1407 O O . GLY A 1 187 ? -8.461 0.07 10.445 1 91 187 GLY A O 1
ATOM 1408 N N . ALA A 1 188 ? -9.391 0.395 12.523 1 91.44 188 ALA A N 1
ATOM 1409 C CA . ALA A 1 188 ? -8.492 -0.559 13.172 1 91.44 188 ALA A CA 1
ATOM 1410 C C . ALA A 1 188 ? -9.172 -1.911 13.359 1 91.44 188 ALA A C 1
ATOM 1412 O O . ALA A 1 188 ? -8.789 -2.686 14.242 1 91.44 188 ALA A O 1
ATOM 1413 N N . GLN A 1 189 ? -10.164 -2.16 12.562 1 94.88 189 GLN A N 1
ATOM 1414 C CA . GLN A 1 189 ? -10.906 -3.41 12.688 1 94.88 189 GLN A CA 1
ATOM 1415 C C . GLN A 1 189 ? -10.203 -4.543 11.945 1 94.88 189 GLN A C 1
ATOM 1417 O O . GLN A 1 189 ? -9.375 -4.301 11.07 1 94.88 189 GLN A O 1
ATOM 1422 N N . VAL A 1 190 ? -10.516 -5.762 12.422 1 96.31 190 VAL A N 1
ATOM 1423 C CA . VAL A 1 190 ? -9.992 -6.965 11.781 1 96.31 190 VAL A CA 1
ATOM 1424 C C . VAL A 1 190 ? -11.156 -7.863 11.352 1 96.31 190 VAL A C 1
ATOM 1426 O O . VAL A 1 190 ? -12.266 -7.754 11.875 1 96.31 190 VAL A O 1
ATOM 1429 N N . TYR A 1 191 ? -10.898 -8.664 10.406 1 97.44 191 TYR A N 1
ATOM 1430 C CA . TYR A 1 191 ? -11.938 -9.539 9.859 1 97.44 191 TYR A CA 1
ATOM 1431 C C . TYR A 1 191 ? -12.039 -10.828 10.664 1 97.44 191 TYR A C 1
ATOM 1433 O O . TYR A 1 191 ? -11.039 -11.523 10.859 1 97.44 191 TYR A O 1
ATOM 1441 N N . GLU A 1 192 ? -13.195 -11.078 11.109 1 93.62 192 GLU A N 1
ATOM 1442 C CA . GLU A 1 192 ? -13.508 -12.312 11.836 1 93.62 192 GLU A CA 1
ATOM 1443 C C . GLU A 1 192 ? -14.914 -12.805 11.516 1 93.62 192 GLU A C 1
ATOM 1445 O O . GLU A 1 192 ? -15.898 -12.133 11.836 1 93.62 192 GLU A O 1
ATOM 1450 N N . GLU A 1 193 ? -15.055 -13.984 10.891 1 90.5 193 GLU A N 1
ATOM 1451 C CA . GLU A 1 193 ? -16.328 -14.688 10.703 1 90.5 193 GLU A CA 1
ATOM 1452 C C . GLU A 1 193 ? -17.344 -13.805 9.992 1 90.5 193 GLU A C 1
ATOM 1454 O O . GLU A 1 193 ? -18.453 -13.625 10.477 1 90.5 193 GLU A O 1
ATOM 1459 N N . TYR A 1 194 ? -17.016 -13.211 8.977 1 93.69 194 TYR A N 1
ATOM 1460 C CA . TYR A 1 194 ? -17.875 -12.461 8.07 1 93.69 194 TYR A CA 1
ATOM 1461 C C . TYR A 1 194 ? -18.219 -11.102 8.656 1 93.69 194 TYR A C 1
ATOM 1463 O O . TYR A 1 194 ? -19.25 -10.508 8.297 1 93.69 194 TYR A O 1
ATOM 1471 N N . GLN A 1 195 ? -17.328 -10.641 9.641 1 94.94 195 GLN A N 1
ATOM 1472 C CA . GLN A 1 195 ? -17.531 -9.328 10.242 1 94.94 195 GLN A CA 1
ATOM 1473 C C . GLN A 1 195 ? -16.203 -8.609 10.461 1 94.94 195 GLN A C 1
ATOM 1475 O O . GLN A 1 195 ? -15.172 -9.258 10.641 1 94.94 195 GLN A O 1
ATOM 1480 N N . CYS A 1 196 ? -16.328 -7.332 10.43 1 96.38 196 CYS A N 1
ATOM 1481 C CA . CYS A 1 196 ? -15.211 -6.496 10.867 1 96.38 196 CYS A CA 1
ATOM 1482 C C . CYS A 1 196 ? -15.391 -6.07 12.32 1 96.38 196 CYS A C 1
ATOM 1484 O O . CYS A 1 196 ? -16.359 -5.379 12.656 1 96.38 196 CYS A O 1
ATOM 1486 N N . VAL A 1 197 ? -14.445 -6.488 13.117 1 95.25 197 VAL A N 1
ATOM 1487 C CA . VAL A 1 197 ? -14.578 -6.242 14.547 1 95.25 197 VAL A CA 1
ATOM 1488 C C . VAL A 1 197 ? -13.359 -5.477 15.062 1 95.25 197 VAL A C 1
ATOM 1490 O O . VAL A 1 197 ? -12.289 -5.523 14.453 1 95.25 197 VAL A O 1
ATOM 1493 N N . ASP A 1 198 ? -13.516 -4.672 16.141 1 88.81 198 ASP A N 1
ATOM 1494 C CA . ASP A 1 198 ? -12.391 -3.945 16.719 1 88.81 198 ASP A CA 1
ATOM 1495 C C . ASP A 1 198 ? -11.359 -4.91 17.297 1 88.81 198 ASP A C 1
ATOM 1497 O O . ASP A 1 198 ? -11.711 -5.973 17.812 1 88.81 198 ASP A O 1
ATOM 1501 N N . LYS A 1 199 ? -10.086 -4.453 17 1 72.31 199 LYS A N 1
ATOM 1502 C CA . LYS A 1 199 ? -9.008 -5.293 17.531 1 72.31 199 LYS A CA 1
ATOM 1503 C C . LYS A 1 199 ? -9.125 -5.453 19.031 1 72.31 199 LYS A C 1
ATOM 1505 O O . LYS A 1 199 ? -9.266 -4.465 19.766 1 72.31 199 LYS A O 1
ATOM 1510 N N . GLY A 1 200 ? -9.18 -6.66 19.641 1 59.88 200 GLY A N 1
ATOM 1511 C CA . GLY A 1 200 ? -9.414 -6.969 21.047 1 59.88 200 GLY A CA 1
ATOM 1512 C C . GLY A 1 200 ? -10.875 -7.203 21.359 1 59.88 200 GLY A C 1
ATOM 1513 O O . GLY A 1 200 ? -11.234 -7.43 22.516 1 59.88 200 GLY A O 1
ATOM 1514 N N . GLY A 1 201 ? -11.727 -6.672 20.594 1 47.84 201 GLY A N 1
ATOM 1515 C CA . GLY A 1 201 ? -13.125 -6.879 20.938 1 47.84 201 GLY A CA 1
ATOM 1516 C C . GLY A 1 201 ? -13.5 -8.344 21.047 1 47.84 201 GLY A C 1
ATOM 1517 O O . GLY A 1 201 ? -13.047 -9.164 20.25 1 47.84 201 GLY A O 1
ATOM 1518 N N . THR A 1 202 ? -13.469 -8.758 22.219 1 42.59 202 THR A N 1
ATOM 1519 C CA . THR A 1 202 ? -13.961 -10.078 22.609 1 42.59 202 THR A CA 1
ATOM 1520 C C . THR A 1 202 ? -15.203 -10.445 21.797 1 42.59 202 THR A C 1
ATOM 1522 O O . THR A 1 202 ? -16.219 -9.758 21.875 1 42.59 202 THR A O 1
ATOM 1525 N N . THR A 1 203 ? -15.039 -10.805 20.641 1 43.88 203 THR A N 1
ATOM 1526 C CA . THR A 1 203 ? -16.219 -11.438 20.047 1 43.88 203 THR A CA 1
ATOM 1527 C C . THR A 1 203 ? -17.031 -12.172 21.109 1 43.88 203 THR A C 1
ATOM 1529 O O . THR A 1 203 ? -16.562 -13.148 21.688 1 43.88 203 THR A O 1
ATOM 1532 N N . THR A 1 204 ? -17.641 -11.406 21.969 1 38.28 204 THR A N 1
ATOM 1533 C CA . THR A 1 204 ? -18.578 -12.172 22.781 1 38.28 204 THR A CA 1
ATOM 1534 C C . THR A 1 204 ? -19.5 -13.008 21.891 1 38.28 204 THR A C 1
ATOM 1536 O O . THR A 1 204 ? -20.266 -12.469 21.094 1 38.28 204 THR A O 1
ATOM 1539 N N . VAL A 1 205 ? -18.969 -14.031 21.344 1 40.59 205 VAL A N 1
ATOM 1540 C CA . VAL A 1 205 ? -19.906 -15 20.797 1 40.59 205 VAL A CA 1
ATOM 1541 C C . VAL A 1 205 ? -21.172 -15.039 21.656 1 40.59 205 VAL A C 1
ATOM 1543 O O . VAL A 1 205 ? -21.109 -15.258 22.859 1 40.59 205 VAL A O 1
ATOM 1546 N N . PRO A 1 206 ? -22.188 -14.25 21.234 1 37.72 206 PRO A N 1
ATOM 1547 C CA . PRO A 1 206 ? -23.391 -14.453 22.031 1 37.72 206 PRO A CA 1
ATOM 1548 C C . PRO A 1 206 ? -23.656 -15.922 22.344 1 37.72 206 PRO A C 1
ATOM 1550 O O . PRO A 1 206 ? -23.703 -16.75 21.438 1 37.72 206 PRO A O 1
ATOM 1553 N N . THR A 1 207 ? -22.984 -16.406 23.359 1 37.31 207 THR A N 1
ATOM 1554 C CA . THR A 1 207 ? -23.359 -17.719 23.875 1 37.31 207 THR A CA 1
ATOM 1555 C C . THR A 1 207 ? -24.875 -17.875 23.891 1 37.31 207 THR A C 1
ATOM 1557 O O . THR A 1 207 ? -25.562 -17.25 24.703 1 37.31 207 THR A O 1
ATOM 1560 N N . THR A 1 208 ? -25.5 -17.609 22.688 1 37.88 208 THR A N 1
ATOM 1561 C CA . THR A 1 208 ? -26.906 -18.016 22.766 1 37.88 208 THR A CA 1
ATOM 1562 C C . THR A 1 208 ? -27.031 -19.406 23.391 1 37.88 208 THR A C 1
ATOM 1564 O O . THR A 1 208 ? -26.531 -20.375 22.844 1 37.88 208 THR A O 1
ATOM 1567 N N . MET A 1 209 ? -26.969 -19.438 24.719 1 34.53 209 MET A N 1
ATOM 1568 C CA . MET A 1 209 ? -27.359 -20.594 25.516 1 34.53 209 MET A CA 1
ATOM 1569 C C . MET A 1 209 ? -28.625 -21.234 24.969 1 34.53 209 MET A C 1
ATOM 1571 O O . MET A 1 209 ? -29.703 -20.609 24.984 1 34.53 209 MET A O 1
ATOM 1575 N N . THR A 1 210 ? -28.531 -21.719 23.719 1 38.28 210 THR A N 1
ATOM 1576 C CA . THR A 1 210 ? -29.688 -22.516 23.328 1 38.28 210 THR A CA 1
ATOM 1577 C C . THR A 1 210 ? -30.031 -23.531 24.406 1 38.28 210 THR A C 1
ATOM 1579 O O . THR A 1 210 ? -29.234 -24.422 24.719 1 38.28 210 THR A O 1
ATOM 1582 N N . THR A 1 211 ? -30.625 -23 25.5 1 38.09 211 THR A N 1
ATOM 1583 C CA . THR A 1 211 ? -31.219 -23.875 26.5 1 38.09 211 THR A CA 1
ATOM 1584 C C . THR A 1 211 ? -32.125 -24.906 25.828 1 38.09 211 THR A C 1
ATOM 1586 O O . THR A 1 211 ? -33.094 -24.531 25.156 1 38.09 211 THR A O 1
ATOM 1589 N N . VAL A 1 212 ? -31.578 -25.953 25.25 1 39.94 212 VAL A N 1
ATOM 1590 C CA . VAL A 1 212 ? -32.375 -27.078 24.781 1 39.94 212 VAL A CA 1
ATOM 1591 C C . VAL A 1 212 ? -33.344 -27.516 25.875 1 39.94 212 VAL A C 1
ATOM 1593 O O . VAL A 1 212 ? -32.906 -27.812 27 1 39.94 212 VAL A O 1
ATOM 1596 N N . PRO A 1 213 ? -34.625 -27.031 25.828 1 42 213 PRO A N 1
ATOM 1597 C CA . PRO A 1 213 ? -35.625 -27.5 26.797 1 42 213 PRO A CA 1
ATOM 1598 C C . PRO A 1 213 ? -35.656 -29.016 26.953 1 42 213 PRO A C 1
ATOM 1600 O O . PRO A 1 213 ? -35.625 -29.734 25.953 1 42 213 PRO A O 1
ATOM 1603 N N . THR A 1 214 ? -34.906 -29.609 27.906 1 39.41 214 THR A N 1
ATOM 1604 C CA . THR A 1 214 ? -34.938 -31.031 28.266 1 39.41 214 THR A CA 1
ATOM 1605 C C . THR A 1 214 ? -36.375 -31.516 28.469 1 39.41 214 THR A C 1
ATOM 1607 O O . THR A 1 214 ? -37.062 -31.062 29.375 1 39.41 214 THR A O 1
ATOM 1610 N N . THR A 1 215 ? -37.156 -31.641 27.359 1 37.28 215 THR A N 1
ATOM 1611 C CA . THR A 1 215 ? -38.469 -32.219 27.406 1 37.28 215 THR A CA 1
ATOM 1612 C C . THR A 1 215 ? -38.469 -33.562 28.141 1 37.28 215 THR A C 1
ATOM 1614 O O . THR A 1 215 ? -37.75 -34.5 27.719 1 37.28 215 THR A O 1
ATOM 1617 N N . THR A 1 216 ? -38.531 -33.531 29.5 1 38 216 THR A N 1
ATOM 1618 C CA . THR A 1 216 ? -38.719 -34.656 30.375 1 38 216 THR A CA 1
ATOM 1619 C C . THR A 1 216 ? -39.906 -35.531 29.922 1 38 216 THR A C 1
ATOM 1621 O O . THR A 1 216 ? -41.062 -35.062 29.922 1 38 216 THR A O 1
ATOM 1624 N N . GLU A 1 217 ? -39.719 -36.281 28.781 1 36.81 217 GLU A N 1
ATOM 1625 C CA . GLU A 1 217 ? -40.75 -37.25 28.391 1 36.81 217 GLU A CA 1
ATOM 1626 C C . GLU A 1 217 ? -41.094 -38.156 29.547 1 36.81 217 GLU A C 1
ATOM 1628 O O . GLU A 1 217 ? -40.219 -38.812 30.109 1 36.81 217 GLU A O 1
ATOM 1633 N N . MET A 1 218 ? -42.062 -37.75 30.391 1 33.44 218 MET A N 1
ATOM 1634 C CA . MET A 1 218 ? -42.719 -38.562 31.438 1 33.44 218 MET A CA 1
ATOM 1635 C C . MET A 1 218 ? -43.25 -39.844 30.859 1 33.44 218 MET A C 1
ATOM 1637 O O . MET A 1 218 ? -44.156 -39.844 30.016 1 33.44 218 MET A O 1
ATOM 1641 N N . LYS A 1 219 ? -42.344 -40.812 30.641 1 34.59 219 LYS A N 1
ATOM 1642 C CA . LYS A 1 219 ? -42.812 -42.156 30.312 1 34.59 219 LYS A CA 1
ATOM 1643 C C . LYS A 1 219 ? -43.844 -42.656 31.312 1 34.59 219 LYS A C 1
ATOM 1645 O O . LYS A 1 219 ? -43.562 -42.75 32.5 1 34.59 219 LYS A O 1
ATOM 1650 N N . THR A 1 220 ? -45.125 -42.188 31.078 1 33.84 220 THR A N 1
ATOM 1651 C CA . THR A 1 220 ? -46.25 -42.75 31.797 1 33.84 220 THR A CA 1
ATOM 1652 C C . THR A 1 220 ? -46.188 -44.281 31.75 1 33.84 220 THR A C 1
ATOM 1654 O O . THR A 1 220 ? -46.031 -44.875 30.688 1 33.84 220 THR A O 1
ATOM 1657 N N . GLU A 1 221 ? -45.719 -44.812 32.906 1 38.53 221 GLU A N 1
ATOM 1658 C CA . GLU A 1 221 ? -45.844 -46.219 33.25 1 38.53 221 GLU A CA 1
ATOM 1659 C C . GLU A 1 221 ? -47.219 -46.781 32.906 1 38.53 221 GLU A C 1
ATOM 1661 O O . GLU A 1 221 ? -48.25 -46.312 33.406 1 38.53 221 GLU A O 1
ATOM 1666 N N . GLN A 1 222 ? -47.531 -46.875 31.562 1 30.98 222 GLN A N 1
ATOM 1667 C CA . GLN A 1 222 ? -48.562 -47.938 31.453 1 30.98 222 GLN A CA 1
ATOM 1668 C C . GLN A 1 222 ? -48 -49.281 31.797 1 30.98 222 GLN A C 1
ATOM 1670 O O . GLN A 1 222 ? -46.906 -49.656 31.328 1 30.98 222 GLN A O 1
ATOM 1675 N N . MET B 1 1 ? -42.688 37.688 -30.172 1 40.12 1 MET B N 1
ATOM 1676 C CA . MET B 1 1 ? -42.031 37.781 -28.875 1 40.12 1 MET B CA 1
ATOM 1677 C C . MET B 1 1 ? -41.031 36.656 -28.656 1 40.12 1 MET B C 1
ATOM 1679 O O . MET B 1 1 ? -41.406 35.469 -28.688 1 40.12 1 MET B O 1
ATOM 1683 N N . ALA B 1 2 ? -39.75 36.844 -29.188 1 51.22 2 ALA B N 1
ATOM 1684 C CA . ALA B 1 2 ? -38.625 35.906 -29.125 1 51.22 2 ALA B CA 1
ATOM 1685 C C . ALA B 1 2 ? -38.281 35.562 -27.688 1 51.22 2 ALA B C 1
ATOM 1687 O O . ALA B 1 2 ? -38.156 36.438 -26.844 1 51.22 2 ALA B O 1
ATOM 1688 N N . THR B 1 3 ? -38.656 34.344 -27.219 1 54.75 3 THR B N 1
ATOM 1689 C CA . THR B 1 3 ? -38.375 33.812 -25.906 1 54.75 3 THR B CA 1
ATOM 1690 C C . THR B 1 3 ? -36.875 33.562 -25.719 1 54.75 3 THR B C 1
ATOM 1692 O O . THR B 1 3 ? -36.281 32.75 -26.438 1 54.75 3 THR B O 1
ATOM 1695 N N . VAL B 1 4 ? -36.125 34.594 -25.281 1 55.19 4 VAL B N 1
ATOM 1696 C CA . VAL B 1 4 ? -34.719 34.438 -24.922 1 55.19 4 VAL B CA 1
ATOM 1697 C C . VAL B 1 4 ? -34.594 33.469 -23.719 1 55.19 4 VAL B C 1
ATOM 1699 O O . VAL B 1 4 ? -35.125 33.75 -22.641 1 55.19 4 VAL B O 1
ATOM 1702 N N . ARG B 1 5 ? -34.312 32.125 -23.906 1 53.78 5 ARG B N 1
ATOM 1703 C CA . ARG B 1 5 ? -33.938 31.188 -22.859 1 53.78 5 ARG B CA 1
ATOM 1704 C C . ARG B 1 5 ? -32.562 31.516 -22.281 1 53.78 5 ARG B C 1
ATOM 1706 O O . ARG B 1 5 ? -31.562 31.5 -22.984 1 53.78 5 ARG B O 1
ATOM 1713 N N . ILE B 1 6 ? -32.562 32.312 -21.203 1 53.16 6 ILE B N 1
ATOM 1714 C CA . ILE B 1 6 ? -31.312 32.531 -20.469 1 53.16 6 ILE B CA 1
ATOM 1715 C C . ILE B 1 6 ? -30.859 31.219 -19.828 1 53.16 6 ILE B C 1
ATOM 1717 O O . ILE B 1 6 ? -31.578 30.641 -19 1 53.16 6 ILE B O 1
ATOM 1721 N N . PHE B 1 7 ? -29.938 30.531 -20.547 1 53.59 7 PHE B N 1
ATOM 1722 C CA . PHE B 1 7 ? -29.25 29.422 -19.906 1 53.59 7 PHE B CA 1
ATOM 1723 C C . PHE B 1 7 ? -28.328 29.922 -18.812 1 53.59 7 PHE B C 1
ATOM 1725 O O . PHE B 1 7 ? -27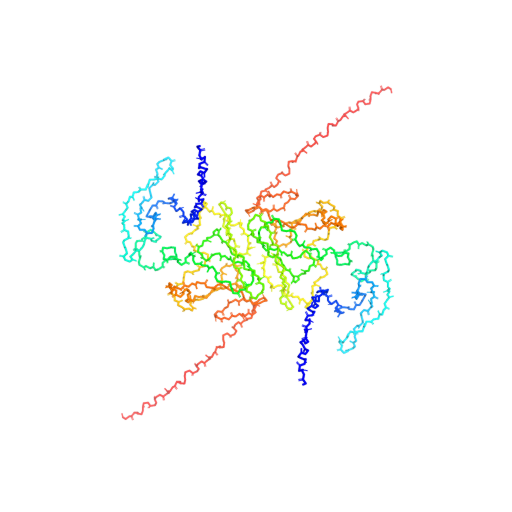.328 30.594 -19.094 1 53.59 7 PHE B O 1
ATOM 1732 N N . LEU B 1 8 ? -28.828 29.922 -17.531 1 48.56 8 LEU B N 1
ATOM 1733 C CA . LEU B 1 8 ? -27.953 30.156 -16.391 1 48.56 8 LEU B CA 1
ATOM 1734 C C . LEU B 1 8 ? -26.984 29 -16.203 1 48.56 8 LEU B C 1
ATOM 1736 O O . LEU B 1 8 ? -27.391 27.891 -15.891 1 48.56 8 LEU B O 1
ATOM 1740 N N . LEU B 1 9 ? -25.766 29.172 -16.812 1 50.44 9 LEU B N 1
ATOM 1741 C CA . LEU B 1 9 ? -24.656 28.281 -16.469 1 50.44 9 LEU B CA 1
ATOM 1742 C C . LEU B 1 9 ? -24.266 28.438 -15 1 50.44 9 LEU B C 1
ATOM 1744 O O . LEU B 1 9 ? -23.703 29.453 -14.609 1 50.44 9 LEU B O 1
ATOM 1748 N N . LEU B 1 10 ? -24.859 27.641 -14.094 1 50.97 10 LEU B N 1
ATOM 1749 C CA . LEU B 1 10 ? -24.359 27.516 -12.727 1 50.97 10 LEU B CA 1
ATOM 1750 C C . LEU B 1 10 ? -22.953 26.922 -12.711 1 50.97 10 LEU B C 1
ATOM 1752 O O . LEU B 1 10 ? -22.781 25.734 -12.984 1 50.97 10 LEU B O 1
ATOM 1756 N N . SER B 1 11 ? -21.906 27.719 -12.82 1 47.69 11 SER B N 1
ATOM 1757 C CA . SER B 1 11 ? -20.562 27.266 -12.516 1 47.69 11 SER B CA 1
ATOM 1758 C C . SER B 1 11 ? -20.469 26.734 -11.086 1 47.69 11 SER B C 1
ATOM 1760 O O . SER B 1 11 ? -20.688 27.484 -10.125 1 47.69 11 SER B O 1
ATOM 1762 N N . VAL B 1 12 ? -20.641 25.453 -10.859 1 46.31 12 VAL B N 1
ATOM 1763 C CA . VAL B 1 12 ? -20.266 24.828 -9.594 1 46.31 12 VAL B CA 1
ATOM 1764 C C . VAL B 1 12 ? -18.781 25.094 -9.32 1 46.31 12 VAL B C 1
ATOM 1766 O O . VAL B 1 12 ? -17.906 24.469 -9.938 1 46.31 12 VAL B O 1
ATOM 1769 N N . ILE B 1 13 ? -18.391 26.219 -8.852 1 40.25 13 ILE B N 1
ATOM 1770 C CA . ILE B 1 13 ? -17.078 26.391 -8.258 1 40.25 13 ILE B CA 1
ATOM 1771 C C . ILE B 1 13 ? -16.875 25.375 -7.133 1 40.25 13 ILE B C 1
ATOM 1773 O O . ILE B 1 13 ? -17.547 25.438 -6.105 1 40.25 13 ILE B O 1
ATOM 1777 N N . THR B 1 14 ? -16.484 24.203 -7.508 1 39.31 14 THR B N 1
ATOM 1778 C CA . THR B 1 14 ? -15.953 23.344 -6.453 1 39.31 14 THR B CA 1
ATOM 1779 C C . THR B 1 14 ? -14.805 24.031 -5.723 1 39.31 14 THR B C 1
ATOM 1781 O O . THR B 1 14 ? -13.734 24.234 -6.297 1 39.31 14 THR B O 1
ATOM 1784 N N . LEU B 1 15 ? -15.062 24.938 -4.941 1 35.19 15 LEU B N 1
ATOM 1785 C CA . LEU B 1 15 ? -14.031 25.312 -3.977 1 35.19 15 LEU B CA 1
ATOM 1786 C C . LEU B 1 15 ? -13.398 24.062 -3.359 1 35.19 15 LEU B C 1
ATOM 1788 O O . LEU B 1 15 ? -14.031 23.375 -2.551 1 35.19 15 LEU B O 1
ATOM 1792 N N . GLY B 1 16 ? -12.609 23.453 -4.125 1 35.28 16 GLY B N 1
ATOM 1793 C CA . GLY B 1 16 ? -11.766 22.547 -3.375 1 35.28 16 GLY B CA 1
ATOM 1794 C C . GLY B 1 16 ? -11.211 23.156 -2.102 1 35.28 16 GLY B C 1
ATOM 1795 O O . GLY B 1 16 ? -10.391 24.062 -2.152 1 35.28 16 GLY B O 1
ATOM 1796 N N . LYS B 1 17 ? -12.078 23.281 -1.109 1 37.25 17 LYS B N 1
ATOM 1797 C CA . LYS B 1 17 ? -11.625 23.672 0.217 1 37.25 17 LYS B CA 1
ATOM 1798 C C . LYS B 1 17 ? -10.242 23.109 0.517 1 37.25 17 LYS B C 1
ATOM 1800 O O . LYS B 1 17 ? -10.008 21.906 0.352 1 37.25 17 LYS B O 1
ATOM 1805 N N . SER B 1 18 ? -9.242 23.859 0.393 1 38.56 18 SER B N 1
ATOM 1806 C CA . SER B 1 18 ? -7.941 23.562 0.985 1 38.56 18 SER B CA 1
ATOM 1807 C C . SER B 1 18 ? -8.094 22.953 2.373 1 38.56 18 SER B C 1
ATOM 1809 O O . SER B 1 18 ? -8.766 23.516 3.238 1 38.56 18 SER B O 1
ATOM 1811 N N . LEU B 1 19 ? -8.32 21.672 2.5 1 38.62 19 LEU B N 1
ATOM 1812 C CA . LEU B 1 19 ? -8.453 20.969 3.771 1 38.62 19 LEU B CA 1
ATOM 1813 C C . LEU B 1 19 ? -7.426 21.469 4.781 1 38.62 19 LEU B C 1
ATOM 1815 O O . LEU B 1 19 ? -6.305 20.953 4.844 1 38.62 19 LEU B O 1
ATOM 1819 N N . GLU B 1 20 ? -7.301 22.797 4.879 1 44.91 20 GLU B N 1
ATOM 1820 C CA . GLU B 1 20 ? -6.5 23.188 6.031 1 44.91 20 GLU B CA 1
ATOM 1821 C C . GLU B 1 20 ? -6.91 22.422 7.281 1 44.91 20 GLU B C 1
ATOM 1823 O O . GLU B 1 20 ? -8.102 22.234 7.539 1 44.91 20 GLU B O 1
ATOM 1828 N N . PRO B 1 21 ? -6.16 21.469 7.793 1 46.56 21 PRO B N 1
ATOM 1829 C CA . PRO B 1 21 ? -6.613 20.875 9.047 1 46.56 21 PRO B CA 1
ATOM 1830 C C . PRO B 1 21 ? -7.285 21.875 9.977 1 46.56 21 PRO B C 1
ATOM 1832 O O . PRO B 1 21 ? -6.691 22.906 10.305 1 46.56 21 PRO B O 1
ATOM 1835 N N . VAL B 1 22 ? -8.578 22.188 9.758 1 50.03 22 VAL B N 1
ATOM 1836 C CA . VAL B 1 22 ? -9.266 22.984 10.773 1 50.03 22 VAL B CA 1
ATOM 1837 C C . VAL B 1 22 ? -8.805 22.562 12.164 1 50.03 22 VAL B C 1
ATOM 1839 O O . VAL B 1 22 ? -8.977 21.406 12.555 1 50.03 22 VAL B O 1
ATOM 1842 N N . LYS B 1 23 ? -7.684 23.172 12.711 1 60.59 23 LYS B N 1
ATOM 1843 C CA . LYS B 1 23 ? -7.117 22.844 14.016 1 60.59 23 LYS B CA 1
ATOM 1844 C C . LYS B 1 23 ? -7.984 23.391 15.141 1 60.59 23 LYS B C 1
ATOM 1846 O O . LYS B 1 23 ? -8.281 24.594 15.172 1 60.59 23 LYS B O 1
ATOM 1851 N N . ASN B 1 24 ? -9.031 22.609 15.562 1 70 24 ASN B N 1
ATOM 1852 C CA . ASN B 1 24 ? -9.758 22.953 16.781 1 70 24 ASN B CA 1
ATOM 1853 C C . ASN B 1 24 ? -8.891 22.766 18.016 1 70 24 ASN B C 1
ATOM 1855 O O . ASN B 1 24 ? -7.922 22 18 1 70 24 ASN B O 1
ATOM 1859 N N . CYS B 1 25 ? -9.305 23.75 18.984 1 77.69 25 CYS B N 1
ATOM 1860 C CA . CYS B 1 25 ? -8.641 23.625 20.281 1 77.69 25 CYS B CA 1
ATOM 1861 C C . CYS B 1 25 ? -8.875 22.25 20.875 1 77.69 25 CYS B C 1
ATOM 1863 O O . CYS B 1 25 ? -10.023 21.812 21.016 1 77.69 25 CYS B O 1
ATOM 1865 N N . THR B 1 26 ? -7.867 21.484 21.031 1 75.62 26 THR B N 1
ATOM 1866 C CA . THR B 1 26 ? -7.988 20.188 21.688 1 75.62 26 THR B CA 1
ATOM 1867 C C . THR B 1 26 ? -7.227 20.172 23 1 75.62 26 THR B C 1
ATOM 1869 O O . THR B 1 26 ? -7.438 19.281 23.844 1 75.62 26 THR B O 1
ATOM 1872 N N . LYS B 1 27 ? -6.324 21.156 23.297 1 80.56 27 LYS B N 1
ATOM 1873 C CA . LYS B 1 27 ? -5.559 21.328 24.516 1 80.56 27 LYS B CA 1
ATOM 1874 C C . LYS B 1 27 ? -5.441 22.797 24.891 1 80.56 27 LYS B C 1
ATOM 1876 O O . LYS B 1 27 ? -5.422 23.672 24.016 1 80.56 27 LYS B O 1
ATOM 1881 N N . PRO B 1 28 ? -5.41 22.969 26.234 1 88.38 28 PRO B N 1
ATOM 1882 C CA . PRO B 1 28 ? -5.246 24.359 26.641 1 88.38 28 PRO B CA 1
ATOM 1883 C C . PRO B 1 28 ? -3.898 24.953 26.234 1 88.38 28 PRO B C 1
ATOM 1885 O O . PRO B 1 28 ? -2.891 24.234 26.219 1 88.38 28 PRO B O 1
ATOM 1888 N N . GLY B 1 29 ? -3.893 26.188 25.969 1 89.12 29 GLY B N 1
ATOM 1889 C CA . GLY B 1 29 ? -2.65 26.859 25.625 1 89.12 29 GLY B CA 1
ATOM 1890 C C . GLY B 1 29 ? -2.672 27.516 24.266 1 89.12 29 GLY B C 1
ATOM 1891 O O . GLY B 1 29 ? -3.729 27.625 23.641 1 89.12 29 GLY B O 1
ATOM 1892 N N . PRO B 1 30 ? -1.508 28.094 23.906 1 90.12 30 PRO B N 1
ATOM 1893 C CA . PRO B 1 30 ? -1.431 28.75 22.609 1 90.12 30 PRO B CA 1
ATOM 1894 C C . PRO B 1 30 ? -1.676 27.781 21.438 1 90.12 30 PRO B C 1
ATOM 1896 O O . PRO B 1 30 ? -1.259 26.625 21.5 1 90.12 30 PRO B O 1
ATOM 1899 N N . PHE B 1 31 ? -2.371 28.328 20.484 1 85.75 31 PHE B N 1
ATOM 1900 C CA . PHE B 1 31 ? -2.777 27.531 19.312 1 85.75 31 PHE B CA 1
ATOM 1901 C C . PHE B 1 31 ? -2.852 28.406 18.078 1 85.75 31 PHE B C 1
ATOM 1903 O O . PHE B 1 31 ? -3.316 29.547 18.125 1 85.75 31 PHE B O 1
ATOM 1910 N N . CYS B 1 32 ? -2.338 27.844 17.016 1 84.19 32 CYS B N 1
ATOM 1911 C CA . CYS B 1 32 ? -2.443 28.562 15.758 1 84.19 32 CYS B CA 1
ATOM 1912 C C . CYS B 1 32 ? -3.775 28.281 15.07 1 84.19 32 CYS B C 1
ATOM 1914 O O . CYS B 1 32 ? -3.979 27.188 14.531 1 84.19 32 CYS B O 1
ATOM 1916 N N . GLU B 1 33 ? -4.664 29.281 15.125 1 82.25 33 GLU B N 1
ATOM 1917 C CA . GLU B 1 33 ? -5.941 29.141 14.438 1 82.25 33 GLU B CA 1
ATOM 1918 C C . GLU B 1 33 ? -5.762 29.172 12.922 1 82.25 33 GLU B C 1
ATOM 1920 O O . GLU B 1 33 ? -6.445 28.469 12.188 1 82.25 33 GLU B O 1
ATOM 1925 N N . THR B 1 34 ? -4.977 30.125 12.523 1 82.88 34 THR B N 1
ATOM 1926 C CA . THR B 1 34 ? -4.535 30.234 11.133 1 82.88 34 THR B CA 1
ATOM 1927 C C . THR B 1 34 ? -3.033 30.484 11.07 1 82.88 34 THR B C 1
ATOM 1929 O O . THR B 1 34 ? -2.365 30.578 12.102 1 82.88 34 THR B O 1
ATOM 1932 N N . CYS B 1 35 ? -2.57 30.578 9.875 1 86.25 35 CYS B N 1
ATOM 1933 C CA . CYS B 1 35 ? -1.149 30.859 9.695 1 86.25 35 CYS B CA 1
ATOM 1934 C C . CYS B 1 35 ? -0.8 32.25 10.211 1 86.25 35 CYS B C 1
ATOM 1936 O O . CYS B 1 35 ? 0.372 32.562 10.43 1 86.25 35 CYS B O 1
ATOM 1938 N N . SER B 1 36 ? -1.737 33.062 10.359 1 88.75 36 SER B N 1
ATOM 1939 C CA . SER B 1 36 ? -1.471 34.438 10.766 1 88.75 36 SER B CA 1
ATOM 1940 C C . SER B 1 36 ? -2.105 34.75 12.117 1 88.75 36 SER B C 1
ATOM 1942 O O . SER B 1 36 ? -1.926 35.844 12.664 1 88.75 36 SER B O 1
ATOM 1944 N N . SER B 1 37 ? -2.852 33.781 12.68 1 88.75 37 SER B N 1
ATOM 1945 C CA . SER B 1 37 ? -3.594 34.094 13.898 1 88.75 37 SER B CA 1
ATOM 1946 C C . SER B 1 37 ? -3.207 33.125 15.031 1 88.75 37 SER B C 1
ATOM 1948 O O . SER B 1 37 ? -3.375 31.922 14.914 1 88.75 37 SER B O 1
ATOM 1950 N N . LEU B 1 38 ? -2.701 33.688 16.078 1 90.19 38 LEU B N 1
ATOM 1951 C CA . LEU B 1 38 ? -2.377 32.969 17.312 1 90.19 38 LEU B CA 1
ATOM 1952 C C . LEU B 1 38 ? -3.436 33.188 18.375 1 90.19 38 LEU B C 1
ATOM 1954 O O . LEU B 1 38 ? -3.764 34.344 18.688 1 90.19 38 LEU B O 1
ATOM 1958 N N . VAL B 1 39 ? -3.967 32.094 18.906 1 92.25 39 VAL B N 1
ATOM 1959 C CA . VAL B 1 39 ? -5.008 32.219 19.922 1 92.25 39 VAL B CA 1
ATOM 1960 C C . VAL B 1 39 ? -4.641 31.391 21.156 1 92.25 39 VAL B C 1
ATOM 1962 O O . VAL B 1 39 ? -3.75 30.531 21.094 1 92.25 39 VAL B O 1
ATOM 1965 N N . ALA B 1 40 ? -5.227 31.734 22.281 1 93.19 40 ALA B N 1
ATOM 1966 C CA . ALA B 1 40 ? -5.152 30.906 23.5 1 93.19 40 ALA B CA 1
ATOM 1967 C C . ALA B 1 40 ? -6.406 30.047 23.656 1 93.19 40 ALA B C 1
ATOM 1969 O O . ALA B 1 40 ? -7.523 30.578 23.688 1 93.19 40 ALA B O 1
ATOM 1970 N N . CYS B 1 41 ? -6.188 28.766 23.672 1 92.12 41 CYS B N 1
ATOM 1971 C CA . CYS B 1 41 ? -7.289 27.844 23.906 1 92.12 41 CYS B CA 1
ATOM 1972 C C . CYS B 1 41 ? -7.523 27.656 25.406 1 92.12 41 CYS B C 1
ATOM 1974 O O . CYS B 1 41 ? -6.637 27.203 26.125 1 92.12 41 CYS B O 1
ATOM 1976 N N . VAL B 1 42 ? -8.688 28.062 25.875 1 93.25 42 VAL B N 1
ATOM 1977 C CA . VAL B 1 42 ? -9.086 27.891 27.266 1 93.25 42 VAL B CA 1
ATOM 1978 C C . VAL B 1 42 ? -10.266 26.938 27.359 1 93.25 42 VAL B C 1
ATOM 1980 O O . VAL B 1 42 ? -11.266 27.109 26.656 1 93.25 42 VAL B O 1
ATOM 1983 N N . GLN B 1 43 ? -10.039 25.891 28.125 1 91.31 43 GLN B N 1
ATOM 1984 C CA . GLN B 1 43 ? -11.133 24.953 28.297 1 91.31 43 GLN B CA 1
ATOM 1985 C C . GLN B 1 43 ? -12.141 25.453 29.328 1 91.31 43 GLN B C 1
ATOM 1987 O O . GLN B 1 43 ? -11.781 25.766 30.469 1 91.31 43 GLN B O 1
ATOM 1992 N N . ASP B 1 44 ? -13.359 25.484 28.938 1 92.06 44 ASP B N 1
ATOM 1993 C CA . ASP B 1 44 ? -14.43 25.906 29.828 1 92.06 44 ASP B CA 1
ATOM 1994 C C . ASP B 1 44 ? -14.859 24.766 30.75 1 92.06 44 ASP B C 1
ATOM 1996 O O . ASP B 1 44 ? -14.492 23.609 30.531 1 92.06 44 ASP B O 1
ATOM 2000 N N . SER B 1 45 ? -15.656 25.141 31.781 1 91.38 45 SER B N 1
ATOM 2001 C CA . SER B 1 45 ? -16.094 24.172 32.781 1 91.38 45 SER B CA 1
ATOM 2002 C C . SER B 1 45 ? -16.969 23.094 32.156 1 91.38 45 SER B C 1
ATOM 2004 O O . SER B 1 45 ? -17 21.953 32.656 1 91.38 45 SER B O 1
ATOM 2006 N N . ASP B 1 46 ? -17.641 23.391 31.062 1 92.25 46 ASP B N 1
ATOM 2007 C CA . ASP B 1 46 ? -18.547 22.422 30.422 1 92.25 46 ASP B CA 1
ATOM 2008 C C . ASP B 1 46 ? -17.797 21.562 29.406 1 92.25 46 ASP B C 1
ATOM 2010 O O . ASP B 1 46 ? -18.406 20.75 28.719 1 92.25 46 ASP B O 1
ATOM 2014 N N . GLY B 1 47 ? -16.547 21.812 29.281 1 88.19 47 GLY B N 1
ATOM 2015 C CA . GLY B 1 47 ? -15.766 21.016 28.359 1 88.19 47 GLY B CA 1
ATOM 2016 C C . GLY B 1 47 ? -15.586 21.703 27 1 88.19 47 GLY B C 1
ATOM 2017 O O . GLY B 1 47 ? -14.805 21.234 26.172 1 88.19 47 GLY B O 1
ATOM 2018 N N . SER B 1 48 ? -16.328 22.781 26.891 1 88.62 48 SER B N 1
ATOM 2019 C CA . SER B 1 48 ? -16.188 23.516 25.625 1 88.62 48 SER B CA 1
ATOM 2020 C C . SER B 1 48 ? -14.922 24.359 25.609 1 88.62 48 SER B C 1
ATOM 2022 O O . SER B 1 48 ? -14.18 24.406 26.594 1 88.62 48 SER B O 1
ATOM 2024 N N . TRP B 1 49 ? -14.578 24.844 24.359 1 89.38 49 TRP B N 1
ATOM 2025 C CA . TRP B 1 49 ? -13.352 25.609 24.203 1 89.38 49 TRP B CA 1
ATOM 2026 C C . TRP B 1 49 ? -13.648 27.062 23.859 1 89.38 49 TRP B C 1
ATOM 2028 O O . TRP B 1 49 ? -14.555 27.344 23.078 1 89.38 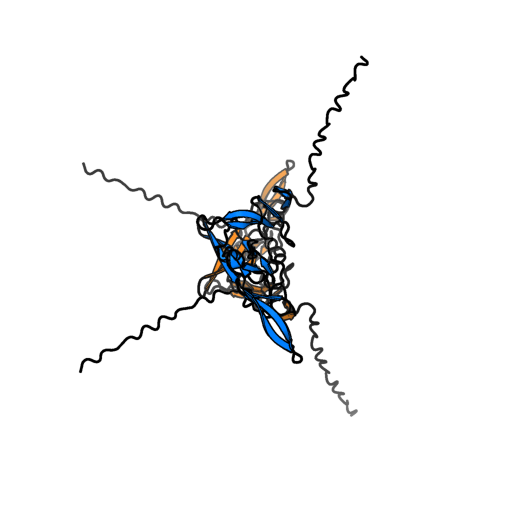49 TRP B O 1
ATOM 2038 N N . THR B 1 50 ? -12.945 27.953 24.594 1 91.81 50 THR B N 1
ATOM 2039 C CA . THR B 1 50 ? -12.945 29.375 24.266 1 91.81 50 THR B CA 1
ATOM 2040 C C . THR B 1 50 ? -11.594 29.797 23.688 1 91.81 50 THR B C 1
ATOM 2042 O O . THR B 1 50 ? -10.547 29.453 24.25 1 91.81 50 THR B O 1
ATOM 2045 N N . LYS B 1 51 ? -11.672 30.453 22.531 1 91.88 51 LYS B N 1
ATOM 2046 C CA . LYS B 1 51 ? -10.461 30.938 21.891 1 91.88 51 LYS B CA 1
ATOM 2047 C C . LYS B 1 51 ? -10.25 32.438 22.156 1 91.88 51 LYS B C 1
ATOM 2049 O O . LYS B 1 51 ? -11.094 33.25 21.781 1 91.88 51 LYS B O 1
ATOM 2054 N N . ASN B 1 52 ? -9.18 32.781 22.844 1 93.38 52 ASN B N 1
ATOM 2055 C CA . ASN B 1 52 ? -8.812 34.156 23.047 1 93.38 52 ASN B CA 1
ATOM 2056 C C . ASN B 1 52 ? -7.668 34.594 22.125 1 93.38 52 ASN B C 1
ATOM 2058 O O . ASN B 1 52 ? -6.637 33.906 22.062 1 93.38 52 ASN B O 1
ATOM 2062 N N . PRO B 1 53 ? -7.891 35.719 21.438 1 92.56 53 PRO B N 1
ATOM 2063 C CA . PRO B 1 53 ? -6.789 36.156 20.578 1 92.56 53 PRO B CA 1
ATOM 2064 C C . PRO B 1 53 ? -5.531 36.5 21.359 1 92.56 53 PRO B C 1
ATOM 2066 O O . PRO B 1 53 ? -5.609 37.219 22.359 1 92.56 53 PRO B O 1
ATOM 2069 N N . LEU B 1 54 ? -4.465 35.938 21.016 1 93.38 54 LEU B N 1
ATOM 2070 C CA . LEU B 1 54 ? -3.191 36.219 21.672 1 93.38 54 LEU B CA 1
ATOM 2071 C C . LEU B 1 54 ? -2.338 37.156 20.812 1 93.38 54 LEU B C 1
ATOM 2073 O O . LEU B 1 54 ? -1.772 38.125 21.312 1 93.38 54 LEU B O 1
ATOM 2077 N N . ALA B 1 55 ? -2.066 36.812 19.547 1 93 55 ALA B N 1
ATOM 2078 C CA . ALA B 1 55 ? -1.19 37.594 18.672 1 93 55 ALA B CA 1
ATOM 2079 C C . ALA B 1 55 ? -1.54 37.375 17.203 1 93 55 ALA B C 1
ATOM 2081 O O . ALA B 1 55 ? -2.207 36.406 16.859 1 93 55 ALA B O 1
ATOM 2082 N N . LYS B 1 56 ? -1.145 38.344 16.344 1 92.5 56 LYS B N 1
ATOM 2083 C CA . LYS B 1 56 ? -1.14 38.188 14.898 1 92.5 56 LYS B CA 1
ATOM 2084 C C . LYS B 1 56 ? 0.281 38.031 14.367 1 92.5 56 LYS B C 1
ATOM 2086 O O . LYS B 1 56 ? 1.175 38.812 14.719 1 92.5 56 LYS B O 1
ATOM 2091 N N . CYS B 1 57 ? 0.458 36.969 13.688 1 91 57 CYS B N 1
ATOM 2092 C CA . CYS B 1 57 ? 1.768 36.719 13.102 1 91 57 CYS B CA 1
ATOM 2093 C C . CYS B 1 57 ? 1.855 37.312 11.695 1 91 57 CYS B C 1
ATOM 2095 O O . CYS B 1 57 ? 1.349 36.719 10.734 1 91 57 CYS B O 1
ATOM 2097 N N . ASP B 1 58 ? 2.551 38.469 11.539 1 88.44 58 ASP B N 1
ATOM 2098 C CA . ASP B 1 58 ? 2.686 39.125 10.242 1 88.44 58 ASP B CA 1
ATOM 2099 C C . ASP B 1 58 ? 3.893 38.594 9.477 1 88.44 58 ASP B C 1
ATOM 2101 O O . ASP B 1 58 ? 4.844 38.094 10.078 1 88.44 58 ASP B O 1
ATOM 2105 N N . LEU B 1 59 ? 3.795 38.75 8.148 1 84.88 59 LEU B N 1
ATOM 2106 C CA . LEU B 1 59 ? 4.914 38.344 7.316 1 84.88 59 LEU B CA 1
ATOM 2107 C C . LEU B 1 59 ? 6.199 39.031 7.734 1 84.88 59 LEU B C 1
ATOM 2109 O O . LEU B 1 59 ? 6.18 40.219 8.102 1 84.88 59 LEU B O 1
ATOM 2113 N N . PRO B 1 60 ? 7.266 38.375 7.719 1 84.81 60 PRO B N 1
ATOM 2114 C CA . PRO B 1 60 ? 7.512 37.031 7.172 1 84.81 60 PRO B CA 1
ATOM 2115 C C . PRO B 1 60 ? 7.246 35.906 8.188 1 84.81 60 PRO B C 1
ATOM 2117 O O . PRO B 1 60 ? 7.469 34.75 7.891 1 84.81 60 PRO B O 1
ATOM 2120 N N . SER B 1 61 ? 6.797 36.312 9.43 1 87.12 61 SER B N 1
ATOM 2121 C CA . SER B 1 61 ? 6.512 35.281 10.43 1 87.12 61 SER B CA 1
ATOM 2122 C C . SER B 1 61 ? 5.156 34.625 10.18 1 87.12 61 SER B C 1
ATOM 2124 O O . SER B 1 61 ? 4.266 35.219 9.586 1 87.12 61 SER B O 1
ATOM 2126 N N . ARG B 1 62 ? 5.059 33.344 10.531 1 85.56 62 ARG B N 1
ATOM 2127 C CA . ARG B 1 62 ? 3.805 32.594 10.484 1 85.56 62 ARG B CA 1
ATOM 2128 C C . ARG B 1 62 ? 3.543 31.891 11.805 1 85.56 62 ARG B C 1
ATOM 2130 O O . ARG B 1 62 ? 4.477 31.625 12.562 1 85.56 62 ARG B O 1
ATOM 2137 N N . CYS B 1 63 ? 2.297 31.75 12.062 1 83.69 63 CYS B N 1
ATOM 2138 C CA . CYS B 1 63 ? 1.93 31.016 13.273 1 83.69 63 CYS B CA 1
ATOM 2139 C C . CYS B 1 63 ? 2.088 29.516 13.078 1 83.69 63 CYS B C 1
ATOM 2141 O O . CYS B 1 63 ? 1.395 28.922 12.25 1 83.69 63 CYS B O 1
ATOM 2143 N N . VAL B 1 64 ? 3.004 28.906 13.789 1 76.44 64 VAL B N 1
ATOM 2144 C CA . VAL B 1 64 ? 3.277 27.484 13.719 1 76.44 64 VAL B CA 1
ATOM 2145 C C . VAL B 1 64 ? 3.398 26.906 15.133 1 76.44 64 VAL B C 1
ATOM 2147 O O . VAL B 1 64 ? 4.168 27.422 15.953 1 76.44 64 VAL B O 1
ATOM 2150 N N . SER B 1 65 ? 2.598 25.859 15.375 1 77.12 65 SER B N 1
ATOM 2151 C CA . SER B 1 65 ? 2.637 25.141 16.641 1 77.12 65 SER B CA 1
ATOM 2152 C C . SER B 1 65 ? 2.504 26.094 17.828 1 77.12 65 SER B C 1
ATOM 2154 O O . SER B 1 65 ? 3.225 25.969 18.812 1 77.12 65 SER B O 1
ATOM 2156 N N . GLY B 1 66 ? 1.743 27.094 17.656 1 79.19 66 GLY B N 1
ATOM 2157 C CA . GLY B 1 66 ? 1.412 27.984 18.766 1 79.19 66 GLY B CA 1
ATOM 2158 C C . GLY B 1 66 ? 2.418 29.094 18.969 1 79.19 66 GLY B C 1
ATOM 2159 O O . GLY B 1 66 ? 2.473 29.719 20.031 1 79.19 66 GLY B O 1
ATOM 2160 N N . VAL B 1 67 ? 3.348 29.266 18.016 1 83.44 67 VAL B N 1
ATOM 2161 C CA . VAL B 1 67 ? 4.32 30.344 18.094 1 83.44 67 VAL B CA 1
ATOM 2162 C C . VAL B 1 67 ? 4.422 31.062 16.75 1 83.44 67 VAL B C 1
ATOM 2164 O O . VAL B 1 67 ? 4.211 30.438 15.695 1 83.44 67 VAL B O 1
ATOM 2167 N N . CYS B 1 68 ? 4.648 32.406 16.859 1 86.44 68 CYS B N 1
ATOM 2168 C CA . CYS B 1 68 ? 4.992 33.125 15.641 1 86.44 68 CYS B CA 1
ATOM 2169 C C . CYS B 1 68 ? 6.461 32.906 15.273 1 86.44 68 CYS B C 1
ATOM 2171 O O . CYS B 1 68 ? 7.348 33.344 16.016 1 86.44 68 CYS B O 1
ATOM 2173 N N . THR B 1 69 ? 6.691 32.188 14.211 1 83.81 69 THR B N 1
ATOM 2174 C CA . THR B 1 69 ? 8.062 31.859 13.844 1 83.81 69 THR B CA 1
ATOM 2175 C C . THR B 1 69 ? 8.289 32.062 12.352 1 83.81 69 THR B C 1
ATOM 2177 O O . THR B 1 69 ? 7.328 32.125 11.578 1 83.81 69 THR B O 1
ATOM 2180 N N . THR B 1 70 ? 9.477 32.375 11.938 1 81.94 70 THR B N 1
ATOM 2181 C CA . THR B 1 70 ? 9.836 32.5 10.531 1 81.94 70 THR B CA 1
ATOM 2182 C C . THR B 1 70 ? 10.344 31.156 9.977 1 81.94 70 THR B C 1
ATOM 2184 O O . THR B 1 70 ? 10.688 31.062 8.797 1 81.94 70 THR B O 1
ATOM 2187 N N . VAL B 1 71 ? 10.281 30.219 10.938 1 72.81 71 VAL B N 1
ATOM 2188 C CA . VAL B 1 71 ? 10.75 28.906 10.5 1 72.81 71 VAL B CA 1
ATOM 2189 C C . VAL B 1 71 ? 9.773 28.328 9.477 1 72.81 71 VAL B C 1
ATOM 2191 O O . VAL B 1 71 ? 8.555 28.391 9.664 1 72.81 71 VAL B O 1
ATOM 2194 N N . GLU B 1 72 ? 10.359 27.922 8.312 1 70.31 72 GLU B N 1
ATOM 2195 C CA . GLU B 1 72 ? 9.531 27.391 7.234 1 70.31 72 GLU B CA 1
ATOM 2196 C C . GLU B 1 72 ? 8.766 26.141 7.676 1 70.31 72 GLU B C 1
ATOM 2198 O O . GLU B 1 72 ? 9.336 25.25 8.312 1 70.31 72 GLU B O 1
ATOM 2203 N N . GLU B 1 73 ? 7.492 26.391 7.621 1 72.94 73 GLU B N 1
ATOM 2204 C CA . GLU B 1 73 ? 6.598 25.266 7.891 1 72.94 73 GLU B CA 1
ATOM 2205 C C . GLU B 1 73 ? 5.805 24.875 6.648 1 72.94 73 GLU B C 1
ATOM 2207 O O . GLU B 1 73 ? 5.48 25.734 5.82 1 72.94 73 GLU B O 1
ATOM 2212 N N . PRO B 1 74 ? 5.559 23.609 6.449 1 79.5 74 PRO B N 1
ATOM 2213 C CA . PRO B 1 74 ? 5.039 23.125 5.164 1 79.5 74 PRO B CA 1
ATOM 2214 C C . PRO B 1 74 ? 3.623 23.625 4.879 1 79.5 74 PRO B C 1
ATOM 2216 O O . PRO B 1 74 ? 3.26 23.828 3.717 1 79.5 74 PRO B O 1
ATOM 2219 N N . PHE B 1 75 ? 2.896 23.922 5.82 1 78.25 75 PHE B N 1
ATOM 2220 C CA . PHE B 1 75 ? 1.49 24.25 5.617 1 78.25 75 PHE B CA 1
ATOM 2221 C C . PHE B 1 75 ? 1.329 25.719 5.23 1 78.25 75 PHE B C 1
ATOM 2223 O O . PHE B 1 75 ? 0.742 26.031 4.195 1 78.25 75 PHE B O 1
ATOM 2230 N N . CYS B 1 76 ? 1.989 26.547 5.992 1 78.38 76 CYS B N 1
ATOM 2231 C CA . CYS B 1 76 ? 1.8 27.969 5.77 1 78.38 76 CYS B CA 1
ATOM 2232 C C . CYS B 1 76 ? 2.576 28.438 4.547 1 78.38 76 CYS B C 1
ATOM 2234 O O . CYS B 1 76 ? 2.236 29.453 3.945 1 78.38 76 CYS B O 1
ATOM 2236 N N . TRP B 1 77 ? 3.516 27.734 4.113 1 78.25 77 TRP B N 1
ATOM 2237 C CA . TRP B 1 77 ? 4.336 28.156 2.984 1 78.25 77 TRP B CA 1
ATOM 2238 C C . TRP B 1 77 ? 3.918 27.453 1.705 1 78.25 77 TRP B C 1
ATOM 2240 O O . TRP B 1 77 ? 4.539 27.625 0.654 1 78.25 77 TRP B O 1
ATOM 2250 N N . GLY B 1 78 ? 2.949 26.594 1.811 1 80.38 78 GLY B N 1
ATOM 2251 C CA . GLY B 1 78 ? 2.354 25.984 0.629 1 80.38 78 GLY B CA 1
ATOM 2252 C C . GLY B 1 78 ? 3.057 24.719 0.188 1 80.38 78 GLY B C 1
ATOM 2253 O O . GLY B 1 78 ? 2.684 24.125 -0.82 1 80.38 78 GLY B O 1
ATOM 2254 N N . THR B 1 79 ? 4.105 24.359 0.855 1 85.19 79 THR B N 1
ATOM 2255 C CA . THR B 1 79 ? 4.832 23.141 0.496 1 85.19 79 THR B CA 1
ATOM 2256 C C . THR B 1 79 ? 3.912 21.938 0.543 1 85.19 79 THR B C 1
ATOM 2258 O O . THR B 1 79 ? 3.994 21.047 -0.315 1 85.19 79 THR B O 1
ATOM 2261 N N . ALA B 1 80 ? 3.043 21.922 1.485 1 87.88 80 ALA B N 1
ATOM 2262 C CA . ALA B 1 80 ? 2.15 20.781 1.7 1 87.88 80 ALA B CA 1
ATOM 2263 C C . ALA B 1 80 ? 1.125 20.672 0.576 1 87.88 80 ALA B C 1
ATOM 2265 O O . ALA B 1 80 ? 0.49 19.625 0.408 1 87.88 80 ALA B O 1
ATOM 2266 N N . ASP B 1 81 ? 0.971 21.703 -0.251 1 86.44 81 ASP B N 1
ATOM 2267 C CA . ASP B 1 81 ? -0.024 21.703 -1.318 1 86.44 81 ASP B CA 1
ATOM 2268 C C . ASP B 1 81 ? 0.59 21.266 -2.645 1 86.44 81 ASP B C 1
ATOM 2270 O O . ASP B 1 81 ? -0.12 21.109 -3.639 1 86.44 81 ASP B O 1
ATOM 2274 N N . LEU B 1 82 ? 1.812 21.094 -2.646 1 89.94 82 LEU B N 1
ATOM 2275 C CA . LEU B 1 82 ? 2.479 20.672 -3.869 1 89.94 82 LEU B CA 1
ATOM 2276 C C . LEU B 1 82 ? 2.139 19.219 -4.191 1 89.94 82 LEU B C 1
ATOM 2278 O O . LEU B 1 82 ? 1.836 18.438 -3.291 1 89.94 82 LEU B O 1
ATOM 2282 N N . GLU B 1 83 ? 2.158 18.984 -5.473 1 92.75 83 GLU B N 1
ATOM 2283 C CA . GLU B 1 83 ? 1.91 17.609 -5.906 1 92.75 83 GLU B CA 1
ATOM 2284 C C . GLU B 1 83 ? 2.994 16.656 -5.398 1 92.75 83 GLU B C 1
ATOM 2286 O O . GLU B 1 83 ? 4.18 16.984 -5.438 1 92.75 83 GLU B O 1
ATOM 2291 N N . PHE B 1 84 ? 2.566 15.547 -4.91 1 95.44 84 PHE B N 1
ATOM 2292 C CA . PHE B 1 84 ? 3.494 14.539 -4.414 1 95.44 84 PHE B CA 1
ATOM 2293 C C . PHE B 1 84 ? 4.348 13.984 -5.547 1 95.44 84 PHE B C 1
ATOM 2295 O O . PHE B 1 84 ? 3.82 13.477 -6.539 1 95.44 84 PHE B O 1
ATOM 2302 N N . PRO B 1 85 ? 5.625 14.102 -5.461 1 95.69 85 PRO B N 1
ATOM 2303 C CA . PRO B 1 85 ? 6.5 13.586 -6.516 1 95.69 85 PRO B CA 1
ATOM 2304 C C . PRO B 1 85 ? 6.754 12.086 -6.387 1 95.69 85 PRO B C 1
ATOM 2306 O O . PRO B 1 85 ? 7.582 11.664 -5.574 1 95.69 85 PRO B O 1
ATOM 2309 N N . CYS B 1 86 ? 6.141 11.273 -7.254 1 97.25 86 CYS B N 1
ATOM 2310 C CA . CYS B 1 86 ? 6.309 9.828 -7.242 1 97.25 86 CYS B CA 1
ATOM 2311 C C . CYS B 1 86 ? 7.656 9.43 -7.836 1 97.25 86 CYS B C 1
ATOM 2313 O O . CYS B 1 86 ? 7.977 9.797 -8.969 1 97.25 86 CYS B O 1
ATOM 2315 N N . LYS B 1 87 ? 8.391 8.719 -7.086 1 96 87 LYS B N 1
ATOM 2316 C CA . LYS B 1 87 ? 9.672 8.211 -7.559 1 96 87 LYS B CA 1
ATOM 2317 C C . LYS B 1 87 ? 9.602 6.711 -7.84 1 96 87 LYS B C 1
ATOM 2319 O O . LYS B 1 87 ? 10.367 6.188 -8.648 1 96 87 LYS B O 1
ATOM 2324 N N . SER B 1 88 ? 8.672 6.023 -7.133 1 96.31 88 SER B N 1
ATOM 2325 C CA . SER B 1 88 ? 8.453 4.594 -7.328 1 96.31 88 SER B CA 1
ATOM 2326 C C . SER B 1 88 ? 6.98 4.234 -7.172 1 96.31 88 SER B C 1
ATOM 2328 O O . SER B 1 88 ? 6.191 5.031 -6.664 1 96.31 88 SER B O 1
ATOM 2330 N N . VAL B 1 89 ? 6.656 3.119 -7.641 1 97.38 89 VAL B N 1
ATOM 2331 C CA . VAL B 1 89 ? 5.293 2.609 -7.527 1 97.38 89 VAL B CA 1
ATOM 2332 C C . VAL B 1 89 ? 5.031 2.148 -6.098 1 97.38 89 VAL B C 1
ATOM 2334 O O . VAL B 1 89 ? 5.898 1.537 -5.465 1 97.38 89 VAL B O 1
ATOM 2337 N N . GLY B 1 90 ? 3.83 2.471 -5.594 1 97.88 90 GLY B N 1
ATOM 2338 C CA . GLY B 1 90 ? 3.484 1.983 -4.266 1 97.88 90 GLY B CA 1
ATOM 2339 C C . GLY B 1 90 ? 2.67 2.977 -3.459 1 97.88 90 GLY B C 1
ATOM 2340 O O . GLY B 1 90 ? 2.195 3.979 -3.996 1 97.88 90 GLY B O 1
ATOM 2341 N N . ALA B 1 91 ? 2.432 2.615 -2.225 1 98.25 91 ALA B N 1
ATOM 2342 C CA . ALA B 1 91 ? 1.73 3.488 -1.284 1 98.25 91 ALA B CA 1
ATOM 2343 C C . ALA B 1 91 ? 2.717 4.27 -0.421 1 98.25 91 ALA B C 1
ATOM 2345 O O . ALA B 1 91 ? 3.707 3.711 0.061 1 98.25 91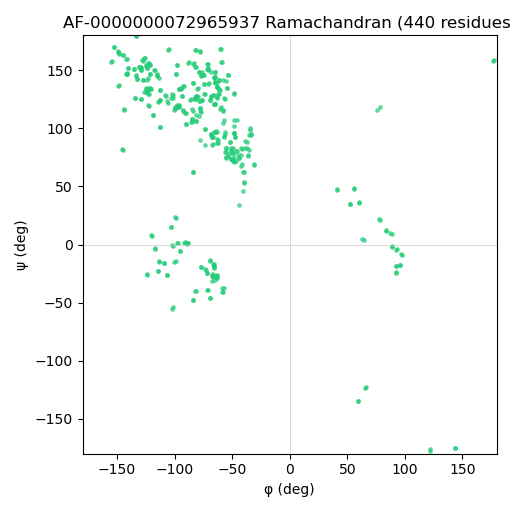 ALA B O 1
ATOM 2346 N N . PHE B 1 92 ? 2.451 5.547 -0.305 1 98.69 92 PHE B N 1
ATOM 2347 C CA . PHE B 1 92 ? 3.307 6.422 0.487 1 98.69 92 PHE B CA 1
ATOM 2348 C C . PHE B 1 92 ? 2.473 7.297 1.414 1 98.69 92 PHE B C 1
ATOM 2350 O O . PHE B 1 92 ? 1.377 7.73 1.05 1 98.69 92 PHE B O 1
ATOM 2357 N N . PRO B 1 93 ? 3.008 7.512 2.643 1 97.81 93 PRO B N 1
ATOM 2358 C CA . PRO B 1 93 ? 2.33 8.531 3.449 1 97.81 93 PRO B CA 1
ATOM 2359 C C . PRO B 1 93 ? 2.447 9.93 2.852 1 97.81 93 PRO B C 1
ATOM 2361 O O . PRO B 1 93 ? 3.453 10.25 2.215 1 97.81 93 PRO B O 1
ATOM 2364 N N . ASP B 1 94 ? 1.419 10.68 2.982 1 96.5 94 ASP B N 1
ATOM 2365 C CA . ASP B 1 94 ? 1.623 12.109 2.771 1 96.5 94 ASP B CA 1
ATOM 2366 C C . ASP B 1 94 ? 2.631 12.672 3.77 1 96.5 94 ASP B C 1
ATOM 2368 O O . ASP B 1 94 ? 2.555 12.391 4.965 1 96.5 94 ASP B O 1
ATOM 2372 N N . PRO B 1 95 ? 3.541 13.422 3.268 1 95.06 95 PRO B N 1
ATOM 2373 C CA . PRO B 1 95 ? 4.598 13.859 4.184 1 95.06 95 PRO B CA 1
ATOM 2374 C C . PRO B 1 95 ? 4.082 14.797 5.277 1 95.06 95 PRO B C 1
ATOM 2376 O O . PRO B 1 95 ? 4.703 14.906 6.34 1 95.06 95 PRO B O 1
ATOM 2379 N N . PHE B 1 96 ? 2.928 15.367 5.121 1 90.31 96 PHE B N 1
ATOM 2380 C CA . PHE B 1 96 ? 2.564 16.484 5.988 1 90.31 96 PHE B CA 1
ATOM 2381 C C . PHE B 1 96 ? 1.254 16.203 6.711 1 90.31 96 PHE B C 1
ATOM 2383 O O . PHE B 1 96 ? 1.002 16.75 7.785 1 90.31 96 PHE B O 1
ATOM 2390 N N . TYR B 1 97 ? 0.469 15.398 6.121 1 88.88 97 TYR B N 1
ATOM 2391 C CA . TYR B 1 97 ? -0.831 15.094 6.711 1 88.88 97 TYR B CA 1
ATOM 2392 C C . TYR B 1 97 ? -0.895 13.641 7.172 1 88.88 97 TYR B C 1
ATOM 2394 O O . TYR B 1 97 ? -0.791 12.727 6.359 1 88.88 97 TYR B O 1
ATOM 2402 N N . CYS B 1 98 ? -1.202 13.445 8.398 1 92.56 98 CYS B N 1
ATOM 2403 C CA . CYS B 1 98 ? -1.158 12.109 8.984 1 92.56 98 CYS B CA 1
ATOM 2404 C C . CYS B 1 98 ? -2.32 11.258 8.492 1 92.56 98 CYS B C 1
ATOM 2406 O O . CYS B 1 98 ? -2.279 10.031 8.594 1 92.56 98 CYS B O 1
ATOM 2408 N N . ASN B 1 99 ? -3.369 11.922 8.023 1 93.25 99 ASN B N 1
ATOM 2409 C CA . ASN B 1 99 ? -4.562 11.188 7.621 1 93.25 99 ASN B CA 1
ATOM 2410 C C . ASN B 1 99 ? -4.66 11.062 6.105 1 93.25 99 ASN B C 1
ATOM 2412 O O . ASN B 1 99 ? -5.738 10.797 5.57 1 93.25 99 ASN B O 1
ATOM 2416 N N . LYS B 1 100 ? -3.602 11.32 5.398 1 95.25 100 LYS B N 1
ATOM 2417 C CA . LYS B 1 100 ? -3.588 11.203 3.943 1 95.25 100 LYS B CA 1
ATOM 2418 C C . LYS B 1 100 ? -2.461 10.281 3.48 1 95.25 100 LYS B C 1
ATOM 2420 O O . LYS B 1 100 ? -1.467 10.102 4.188 1 95.25 100 LYS B O 1
ATOM 2425 N N . PHE B 1 101 ? -2.658 9.695 2.357 1 98 101 PHE B N 1
ATOM 2426 C CA . PHE B 1 101 ? -1.636 8.875 1.721 1 98 101 PHE B CA 1
ATOM 2427 C C . PHE B 1 101 ? -1.742 8.953 0.203 1 98 101 PHE B C 1
ATOM 2429 O O . PHE B 1 101 ? -2.717 9.492 -0.328 1 98 101 PHE B O 1
ATOM 2436 N N . VAL B 1 102 ? -0.694 8.539 -0.415 1 98.31 102 VAL B N 1
ATOM 2437 C CA . VAL B 1 102 ? -0.607 8.672 -1.865 1 98.31 102 VAL B CA 1
ATOM 2438 C C . VAL B 1 102 ? -0.318 7.305 -2.492 1 98.31 102 VAL B C 1
ATOM 2440 O O . VAL B 1 102 ? 0.519 6.551 -1.992 1 98.31 102 VAL B O 1
ATOM 2443 N N . LEU B 1 103 ? -1.071 6.969 -3.471 1 98.44 103 LEU B N 1
ATOM 2444 C CA . LEU B 1 103 ? -0.753 5.82 -4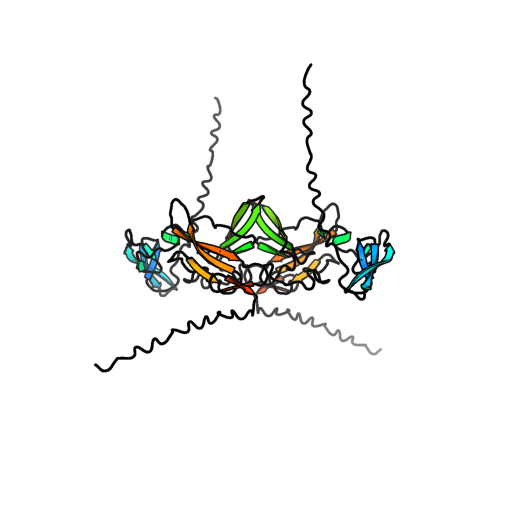.312 1 98.44 103 LEU B CA 1
ATOM 2445 C C . LEU B 1 103 ? -0.079 6.262 -5.605 1 98.44 103 LEU B C 1
ATOM 2447 O O . LEU B 1 103 ? -0.653 7.035 -6.375 1 98.44 103 LEU B O 1
ATOM 2451 N N . CYS B 1 104 ? 1.105 5.816 -5.773 1 98.44 104 CYS B N 1
ATOM 2452 C CA . CYS B 1 104 ? 1.838 6.09 -7.004 1 98.44 104 CYS B CA 1
ATOM 2453 C C . CYS B 1 104 ? 1.703 4.934 -7.984 1 98.44 104 CYS B C 1
ATOM 2455 O O . CYS B 1 104 ? 2.143 3.818 -7.703 1 98.44 104 CYS B O 1
ATOM 2457 N N . VAL B 1 105 ? 1.164 5.219 -9.109 1 97.75 105 VAL B N 1
ATOM 2458 C CA . VAL B 1 105 ? 0.933 4.168 -10.094 1 97.75 105 VAL B CA 1
ATOM 2459 C C . VAL B 1 105 ? 1.659 4.508 -11.391 1 97.75 105 VAL B C 1
ATOM 2461 O O . VAL B 1 105 ? 1.937 5.676 -11.664 1 97.75 105 VAL B O 1
ATOM 2464 N N . LYS B 1 106 ? 1.943 3.404 -12.078 1 95.75 106 LYS B N 1
ATOM 2465 C CA . LYS B 1 106 ? 2.588 3.576 -13.383 1 95.75 106 LYS B CA 1
ATOM 2466 C C . LYS B 1 106 ? 1.555 3.689 -14.492 1 95.75 106 LYS B C 1
ATOM 2468 O O . LYS B 1 106 ? 0.761 2.771 -14.711 1 95.75 106 LYS B O 1
ATOM 2473 N N . GLU B 1 107 ? 1.446 4.805 -15.109 1 91.38 107 GLU B N 1
ATOM 2474 C CA . GLU B 1 107 ? 0.631 5.027 -16.297 1 91.38 107 GLU B CA 1
ATOM 2475 C C . GLU B 1 107 ? 1.502 5.312 -17.516 1 91.38 107 GLU B C 1
ATOM 2477 O O . GLU B 1 107 ? 1.944 6.445 -17.719 1 91.38 107 GLU B O 1
ATOM 2482 N N . GLY B 1 108 ? 1.664 4.285 -18.312 1 88.56 108 GLY B N 1
ATOM 2483 C CA . GLY B 1 108 ? 2.646 4.414 -19.375 1 88.56 108 GLY B CA 1
ATOM 2484 C C . GLY B 1 108 ? 4.07 4.531 -18.859 1 88.56 108 GLY B C 1
ATOM 2485 O O . GLY B 1 108 ? 4.531 3.68 -18.094 1 88.56 108 GLY B O 1
ATOM 2486 N N . ALA B 1 109 ? 4.734 5.613 -19.234 1 90.44 109 ALA B N 1
ATOM 2487 C CA . ALA B 1 109 ? 6.121 5.812 -18.828 1 90.44 109 ALA B CA 1
ATOM 2488 C C . ALA B 1 109 ? 6.207 6.738 -17.609 1 90.44 109 ALA B C 1
ATOM 2490 O O . ALA B 1 109 ? 7.297 6.969 -17.078 1 90.44 109 ALA B O 1
ATOM 2491 N N . ARG B 1 110 ? 5.078 7.133 -17.172 1 93.81 110 ARG B N 1
ATOM 2492 C CA . ARG B 1 110 ? 5.086 8.117 -16.094 1 93.81 110 ARG B CA 1
ATOM 2493 C C . ARG B 1 110 ? 4.438 7.559 -14.828 1 93.81 110 ARG B C 1
ATOM 2495 O O . ARG B 1 110 ? 3.59 6.668 -14.906 1 93.81 110 ARG B O 1
ATOM 2502 N N . LEU B 1 111 ? 4.941 8.07 -13.719 1 96.94 111 LEU B N 1
ATOM 2503 C CA . LEU B 1 111 ? 4.309 7.77 -12.438 1 96.94 111 LEU B CA 1
ATOM 2504 C C . LEU B 1 111 ? 3.311 8.859 -12.055 1 96.94 111 LEU B C 1
ATOM 2506 O O . LEU B 1 111 ? 3.588 10.047 -12.227 1 96.94 111 LEU B O 1
ATOM 2510 N N . LYS B 1 112 ? 2.188 8.469 -11.633 1 97 112 LYS B N 1
ATOM 2511 C CA . LYS B 1 112 ? 1.13 9.406 -11.273 1 97 112 LYS B CA 1
ATOM 2512 C C . LYS B 1 112 ? 0.682 9.203 -9.828 1 97 112 LYS B C 1
ATOM 2514 O O . LYS B 1 112 ? 0.4 8.078 -9.414 1 97 112 LYS B O 1
ATOM 2519 N N . PRO B 1 113 ? 0.648 10.32 -9.094 1 97.19 113 PRO B N 1
ATOM 2520 C CA . PRO B 1 113 ? 0.158 10.227 -7.719 1 97.19 113 PRO B CA 1
ATOM 2521 C C . PRO B 1 113 ? -1.364 10.305 -7.629 1 97.19 113 PRO B C 1
ATOM 2523 O O . PRO B 1 113 ? -1.992 11.062 -8.375 1 97.19 113 PRO B O 1
ATOM 2526 N N . TYR B 1 114 ? -1.929 9.516 -6.805 1 97.25 114 TYR B N 1
ATOM 2527 C CA . TYR B 1 114 ? -3.332 9.602 -6.414 1 97.25 114 TYR B CA 1
ATOM 2528 C C . TYR B 1 114 ? -3.467 9.844 -4.914 1 97.25 114 TYR B C 1
ATOM 2530 O O . TYR B 1 114 ? -3.172 8.969 -4.105 1 97.25 114 TYR B O 1
ATOM 2538 N N . LEU B 1 115 ? -3.93 11.008 -4.605 1 96.5 115 LEU B N 1
ATOM 2539 C CA . LEU B 1 115 ? -4.062 11.406 -3.209 1 96.5 115 LEU B CA 1
ATOM 2540 C C . LEU B 1 115 ? -5.328 10.82 -2.594 1 96.5 115 LEU B C 1
ATOM 2542 O O . LEU B 1 115 ? -6.391 10.828 -3.219 1 96.5 115 LEU B O 1
ATOM 2546 N N . ASN B 1 116 ? -5.16 10.266 -1.39 1 96.69 116 ASN B N 1
ATOM 2547 C CA . ASN B 1 116 ? -6.266 9.672 -0.65 1 96.69 116 ASN B CA 1
ATOM 2548 C C . ASN B 1 116 ? -6.312 10.172 0.791 1 96.69 116 ASN B C 1
ATOM 2550 O O . ASN B 1 116 ? -5.281 10.539 1.358 1 96.69 116 ASN B O 1
ATOM 2554 N N . GLU B 1 117 ? -7.547 10.156 1.332 1 94.31 117 GLU B N 1
ATOM 2555 C CA . GLU B 1 117 ? -7.746 10.57 2.717 1 94.31 117 GLU B CA 1
ATOM 2556 C C . GLU B 1 117 ? -8.375 9.461 3.545 1 94.31 117 GLU B C 1
ATOM 2558 O O . GLU B 1 117 ? -9.305 8.789 3.09 1 94.31 117 GLU B O 1
ATOM 2563 N N . CYS B 1 118 ? -7.824 9.273 4.691 1 95.94 118 CYS B N 1
ATOM 2564 C CA . CYS B 1 118 ? -8.383 8.281 5.605 1 95.94 118 CYS B CA 1
ATOM 2565 C C . CYS B 1 118 ? -9.711 8.75 6.184 1 95.94 118 CYS B C 1
ATOM 2567 O O . CYS B 1 118 ? -9.977 9.953 6.238 1 95.94 118 CYS B O 1
ATOM 2569 N N . PRO B 1 119 ? -10.555 7.844 6.609 1 92.19 119 PRO B N 1
ATOM 2570 C CA . PRO B 1 119 ? -11.789 8.242 7.281 1 92.19 119 PRO B CA 1
ATOM 2571 C C . PRO B 1 119 ? -11.539 9.055 8.547 1 92.19 119 PRO B C 1
ATOM 2573 O O . PRO B 1 119 ? -10.453 8.984 9.133 1 92.19 119 PRO B O 1
ATOM 2576 N N . PRO B 1 120 ? -12.562 9.812 8.891 1 88.12 120 PRO B N 1
ATOM 2577 C CA . PRO B 1 120 ? -12.391 10.617 10.109 1 88.12 120 PRO B CA 1
ATOM 2578 C C . PRO B 1 120 ? -11.992 9.781 11.32 1 88.12 120 PRO B C 1
ATOM 2580 O O . PRO B 1 120 ? -12.539 8.688 11.523 1 88.12 120 PRO B O 1
ATOM 2583 N N . GLY B 1 121 ? -11.031 10.273 12.047 1 88.75 121 GLY B N 1
ATOM 2584 C CA . GLY B 1 121 ? -10.609 9.625 13.273 1 88.75 121 GLY B CA 1
ATOM 2585 C C . GLY B 1 121 ? -9.477 8.641 13.07 1 88.75 121 GLY B C 1
ATOM 2586 O O . GLY B 1 121 ? -8.938 8.094 14.039 1 88.75 121 GLY B O 1
ATOM 2587 N N . PHE B 1 122 ? -9.133 8.469 11.836 1 93 122 PHE B N 1
ATOM 2588 C CA . PHE B 1 122 ? -8.07 7.5 11.578 1 93 122 PHE B CA 1
ATOM 2589 C C . PHE B 1 122 ? -6.969 8.117 10.734 1 93 122 PHE B C 1
ATOM 2591 O O . PHE B 1 122 ? -7.242 8.922 9.836 1 93 122 PHE B O 1
ATOM 2598 N N . GLY B 1 123 ? -5.777 7.773 11.055 1 95.19 123 GLY B N 1
ATOM 2599 C CA . GLY B 1 123 ? -4.605 8.148 10.281 1 95.19 123 GLY B CA 1
ATOM 2600 C C . GLY B 1 123 ? -4.035 7.008 9.469 1 95.19 123 GLY B C 1
ATOM 2601 O O . GLY B 1 123 ? -4.438 5.852 9.641 1 95.19 123 GLY B O 1
ATOM 2602 N N . PHE B 1 124 ? -3.15 7.367 8.602 1 96.56 124 PHE B N 1
ATOM 2603 C CA . PHE B 1 124 ? -2.443 6.375 7.797 1 96.56 124 PHE B CA 1
ATOM 2604 C C . PHE B 1 124 ? -1.278 5.777 8.578 1 96.56 124 PHE B C 1
ATOM 2606 O O . PHE B 1 124 ? -0.425 6.508 9.086 1 96.56 124 PHE B O 1
ATOM 2613 N N . ASP B 1 125 ? -1.289 4.453 8.664 1 95.88 125 ASP B N 1
ATOM 2614 C CA . ASP B 1 125 ? -0.205 3.752 9.344 1 95.88 125 ASP B CA 1
ATOM 2615 C C . ASP B 1 125 ? 0.885 3.338 8.359 1 95.88 125 ASP B C 1
ATOM 2617 O O . ASP B 1 125 ? 0.666 2.467 7.512 1 95.88 125 ASP B O 1
ATOM 2621 N N . ILE B 1 126 ? 2.049 3.869 8.484 1 96.19 126 ILE B N 1
ATOM 2622 C CA . ILE B 1 126 ? 3.166 3.637 7.574 1 96.19 126 ILE B CA 1
ATOM 2623 C C . ILE B 1 126 ? 3.566 2.164 7.613 1 96.19 126 ILE B C 1
ATOM 2625 O O . ILE B 1 126 ? 3.975 1.599 6.598 1 96.19 126 ILE B O 1
ATOM 2629 N N . LYS B 1 127 ? 3.369 1.511 8.703 1 95 127 LYS B N 1
ATOM 2630 C CA . LYS B 1 127 ? 3.768 0.116 8.875 1 95 127 LYS B CA 1
ATOM 2631 C C . LYS B 1 127 ? 2.881 -0.811 8.047 1 95 127 LYS B C 1
ATOM 2633 O O . LYS B 1 127 ? 3.373 -1.757 7.426 1 95 127 LYS B O 1
ATOM 2638 N N . THR B 1 128 ? 1.626 -0.513 8 1 94.5 128 THR B N 1
ATOM 2639 C CA . THR B 1 128 ? 0.683 -1.454 7.406 1 94.5 128 THR B CA 1
ATOM 2640 C C . THR B 1 128 ? 0.159 -0.925 6.07 1 94.5 128 THR B C 1
ATOM 2642 O O . THR B 1 128 ? -0.439 -1.672 5.293 1 94.5 128 THR B O 1
ATOM 2645 N N . ASP B 1 129 ? 0.335 0.353 5.805 1 97.19 129 ASP B N 1
ATOM 2646 C CA . ASP B 1 129 ? -0.215 1.043 4.641 1 97.19 129 ASP B CA 1
ATOM 2647 C C . ASP B 1 129 ? -1.74 0.97 4.629 1 97.19 129 ASP B C 1
ATOM 2649 O O . ASP B 1 129 ? -2.35 0.801 3.572 1 97.19 129 ASP B O 1
ATOM 2653 N N . LEU B 1 130 ? -2.35 1.044 5.816 1 96.94 130 LEU B N 1
ATOM 2654 C CA . LEU B 1 130 ? -3.797 1.112 5.992 1 96.94 130 LEU B CA 1
ATOM 2655 C C . LEU B 1 130 ? -4.184 2.312 6.852 1 96.94 130 LEU B C 1
ATOM 2657 O O . LEU B 1 130 ? -3.336 2.895 7.531 1 96.94 130 LEU B O 1
ATOM 2661 N N . CYS B 1 131 ? -5.422 2.717 6.773 1 96.38 131 CYS B N 1
ATOM 2662 C CA . CYS B 1 131 ? -5.961 3.775 7.617 1 96.38 131 CYS B CA 1
ATOM 2663 C C . CYS B 1 131 ? -6.414 3.221 8.961 1 96.38 131 CYS B C 1
ATOM 2665 O O . CYS B 1 131 ? -7.586 3.348 9.328 1 96.38 131 CYS B O 1
ATOM 2667 N N . ASP B 1 132 ? -5.43 2.682 9.688 1 94.44 132 ASP B N 1
ATOM 2668 C CA . ASP B 1 132 ? -5.812 1.95 10.891 1 94.44 132 ASP B CA 1
ATOM 2669 C C . ASP B 1 132 ? -5.191 2.576 12.141 1 94.44 132 ASP B C 1
ATOM 2671 O O . ASP B 1 132 ? -5.234 1.988 13.219 1 94.44 132 ASP B O 1
ATOM 2675 N N . SER B 1 133 ? -4.551 3.742 11.984 1 93.25 133 SER B N 1
ATOM 2676 C CA . SER B 1 133 ? -4.031 4.461 13.141 1 93.25 133 SER B CA 1
ATOM 2677 C C . SER B 1 133 ? -5.113 5.328 13.781 1 93.25 133 SER B C 1
ATOM 2679 O O . SER B 1 133 ? -5.496 6.359 13.227 1 93.25 133 SER B O 1
ATOM 2681 N N . GLU B 1 134 ? -5.539 4.906 14.883 1 91.19 134 GLU B N 1
ATOM 2682 C CA . GLU B 1 134 ? -6.574 5.676 15.57 1 91.19 134 GLU B CA 1
ATOM 2683 C C . GLU B 1 134 ? -6.023 6.996 16.094 1 91.19 134 GLU B C 1
ATOM 2685 O O . GLU B 1 134 ? -4.988 7.016 16.766 1 91.19 134 GLU B O 1
ATOM 2690 N N . LEU B 1 135 ? -6.656 8.016 15.688 1 87.06 135 LEU B N 1
ATOM 2691 C CA . LEU B 1 135 ? -6.203 9.336 16.109 1 87.06 135 LEU B CA 1
ATOM 2692 C C . LEU B 1 135 ? -6.945 9.789 17.359 1 87.06 135 LEU B C 1
ATOM 2694 O O . LEU B 1 135 ? -8.172 9.734 17.406 1 87.06 135 LEU B O 1
ATOM 2698 N N . GLY B 1 136 ? -6.07 10.164 18.312 1 77.5 136 GLY B N 1
ATOM 2699 C CA . GLY B 1 136 ? -6.68 10.75 19.5 1 77.5 136 GLY B CA 1
ATOM 2700 C C . GLY B 1 136 ? -7.457 12.016 19.219 1 77.5 136 GLY B C 1
ATOM 2701 O O . GLY B 1 136 ? -6.969 12.898 18.516 1 77.5 136 GLY B O 1
ATOM 2702 N N . ASP B 1 137 ? -8.625 12.148 19.625 1 72.31 137 ASP B N 1
ATOM 2703 C CA . ASP B 1 137 ? -9.484 13.32 19.453 1 72.31 137 ASP B CA 1
ATOM 2704 C C . ASP B 1 137 ? -9.789 13.555 17.969 1 72.31 137 ASP B C 1
ATOM 2706 O O . ASP B 1 137 ? -10.211 14.648 17.594 1 72.31 137 ASP B O 1
ATOM 2710 N N . GLY B 1 138 ? -9.297 12.625 17.156 1 70.69 138 GLY B N 1
ATOM 2711 C CA . GLY B 1 138 ? -9.586 12.695 15.734 1 70.69 138 GLY B CA 1
ATOM 2712 C C . GLY B 1 138 ? -8.648 13.617 14.977 1 70.69 138 GLY B C 1
ATOM 2713 O O . GLY B 1 138 ? -8.93 14.016 13.844 1 70.69 138 GLY B O 1
ATOM 2714 N N . GLN B 1 139 ? -7.582 13.984 15.688 1 73.25 139 GLN B N 1
ATOM 2715 C CA . GLN B 1 139 ? -6.652 14.922 15.07 1 73.25 139 GLN B CA 1
ATOM 2716 C C . GLN B 1 139 ? -5.25 14.328 14.977 1 73.25 139 GLN B C 1
ATOM 2718 O O . GLN B 1 139 ? -4.863 13.508 15.812 1 73.25 139 GLN B O 1
ATOM 2723 N N . CYS B 1 140 ? -4.594 14.727 13.93 1 79.06 140 CYS B N 1
ATOM 2724 C CA . CYS B 1 140 ? -3.213 14.289 13.766 1 79.06 140 CYS B CA 1
ATOM 2725 C C . CYS B 1 140 ? -2.33 14.844 14.875 1 79.06 140 CYS B C 1
ATOM 2727 O O . CYS B 1 140 ? -2.529 15.969 15.328 1 79.06 140 CYS B O 1
ATOM 2729 N N . PRO B 1 141 ? -1.462 13.992 15.32 1 76 141 PRO B N 1
ATOM 2730 C CA . PRO B 1 141 ? -0.475 14.508 16.266 1 76 141 PRO B CA 1
ATOM 2731 C C . PRO B 1 141 ? 0.382 15.625 15.68 1 76 141 PRO B C 1
ATOM 2733 O O . PRO B 1 141 ? 0.322 15.891 14.477 1 76 141 PRO B O 1
ATOM 2736 N N . GLU B 1 142 ? 1.131 16.297 16.578 1 70.75 142 GLU B N 1
ATOM 2737 C CA . GLU B 1 142 ? 2.012 17.375 16.156 1 70.75 142 GLU B CA 1
ATOM 2738 C C . GLU B 1 142 ? 3.16 16.844 15.297 1 70.75 142 GLU B C 1
ATOM 2740 O O . GLU B 1 142 ? 3.666 17.562 14.422 1 70.75 142 GLU B O 1
ATOM 2745 N N . THR B 1 143 ? 3.422 15.578 15.625 1 77.69 143 THR B N 1
ATOM 2746 C CA . THR B 1 143 ? 4.492 14.969 14.844 1 77.69 143 THR B CA 1
ATOM 2747 C C . THR B 1 143 ? 4.016 14.648 13.43 1 77.69 143 THR B C 1
ATOM 2749 O O . THR B 1 143 ? 2.951 14.055 13.242 1 77.69 143 THR B O 1
ATOM 2752 N N . LEU B 1 144 ? 4.809 15.094 12.477 1 86.31 144 LEU B N 1
ATOM 2753 C CA . LEU B 1 144 ? 4.473 14.859 11.078 1 86.31 144 LEU B CA 1
ATOM 2754 C C . LEU B 1 144 ? 4.895 13.461 10.641 1 86.31 144 LEU B C 1
ATOM 2756 O O . LEU B 1 144 ? 5.801 12.867 11.227 1 86.31 144 LEU B O 1
ATOM 2760 N N . PRO B 1 145 ? 4.23 12.914 9.672 1 91.44 145 PRO B N 1
ATOM 2761 C CA . PRO B 1 145 ? 4.602 11.578 9.195 1 91.44 145 PRO B CA 1
ATOM 2762 C C . PRO B 1 145 ? 6.043 11.508 8.703 1 91.44 145 PRO B C 1
ATOM 2764 O O . PRO B 1 145 ? 6.727 10.508 8.922 1 91.44 145 PRO B O 1
ATOM 2767 N N . VAL B 1 146 ? 6.422 12.562 8.008 1 94.25 146 VAL B N 1
ATOM 2768 C CA . VAL B 1 146 ? 7.789 12.656 7.508 1 94.25 146 VAL B CA 1
ATOM 2769 C C . VAL B 1 146 ? 8.461 13.906 8.07 1 94.25 146 VAL B C 1
ATOM 2771 O O . VAL B 1 146 ? 7.844 14.977 8.133 1 94.25 146 VAL B O 1
ATOM 2774 N N . PRO B 1 147 ? 9.688 13.797 8.562 1 90.75 147 PRO B N 1
ATOM 2775 C CA . PRO B 1 147 ? 10.375 14.969 9.117 1 90.75 147 PRO B CA 1
ATOM 2776 C C . PRO B 1 147 ? 10.414 16.141 8.141 1 90.75 147 PRO B C 1
ATOM 2778 O O . PRO B 1 147 ? 10.57 15.945 6.934 1 90.75 147 PRO B O 1
ATOM 2781 N N . ILE B 1 148 ? 10.344 17.281 8.719 1 87 148 ILE B N 1
ATOM 2782 C CA . ILE B 1 148 ? 10.398 18.5 7.922 1 87 148 ILE B CA 1
ATOM 2783 C C . ILE B 1 148 ? 11.812 18.688 7.371 1 87 148 ILE B C 1
ATOM 2785 O O . ILE B 1 148 ? 12.797 18.484 8.086 1 87 148 ILE B O 1
ATOM 2789 N N . CYS B 1 149 ? 11.844 19.078 6.16 1 89.56 149 CYS B N 1
ATOM 2790 C CA . CYS B 1 149 ? 13.133 19.359 5.523 1 89.56 149 CYS B CA 1
ATOM 2791 C C . CYS B 1 149 ? 13.68 20.719 5.949 1 89.56 149 CYS B C 1
ATOM 2793 O O . CYS B 1 149 ? 13 21.734 5.809 1 89.56 149 CYS B O 1
ATOM 2795 N N . THR B 1 150 ? 14.875 20.75 6.492 1 84.88 150 THR B N 1
ATOM 2796 C CA . THR B 1 150 ? 15.523 22 6.875 1 84.88 150 THR B CA 1
ATOM 2797 C C . THR B 1 150 ? 16.766 22.25 6.031 1 84.88 150 THR B C 1
ATOM 2799 O O . THR B 1 150 ? 17.25 23.375 5.926 1 84.88 150 THR B O 1
ATOM 2802 N N . GLN B 1 151 ? 17.297 21.188 5.488 1 88.56 151 GLN B N 1
ATOM 2803 C CA . GLN B 1 151 ? 18.484 21.281 4.648 1 88.56 151 GLN B CA 1
ATOM 2804 C C . GLN B 1 151 ? 18.406 20.312 3.467 1 88.56 151 GLN B C 1
ATOM 2806 O O . GLN B 1 151 ? 17.891 19.203 3.6 1 88.56 151 GLN B O 1
ATOM 2811 N N . ALA B 1 152 ? 18.984 20.781 2.414 1 91 152 ALA B N 1
ATOM 2812 C CA . ALA B 1 152 ? 19.062 19.891 1.256 1 91 152 ALA B CA 1
ATOM 2813 C C . ALA B 1 152 ? 19.906 18.656 1.569 1 91 152 ALA B C 1
ATOM 2815 O O . ALA B 1 152 ? 20.969 18.766 2.201 1 91 152 ALA B O 1
ATOM 2816 N N . GLY B 1 153 ? 19.422 17.469 1.172 1 94.44 153 GLY B N 1
ATOM 2817 C CA . GLY B 1 153 ? 20.172 16.25 1.401 1 94.44 153 GLY B CA 1
ATOM 2818 C C . GLY B 1 153 ? 19.812 15.562 2.707 1 94.44 153 GLY B C 1
ATOM 2819 O O . GLY B 1 153 ? 20.172 14.406 2.93 1 94.44 153 GLY B O 1
ATOM 2820 N N . GLN B 1 154 ? 19.203 16.359 3.564 1 94.75 154 GLN B N 1
ATOM 2821 C CA . GLN B 1 154 ? 18.672 15.703 4.754 1 94.75 154 GLN B CA 1
ATOM 2822 C C . GLN B 1 154 ? 17.875 14.453 4.379 1 94.75 154 GLN B C 1
ATOM 2824 O O . GLN B 1 154 ? 17.078 14.477 3.438 1 94.75 154 GLN B O 1
ATOM 2829 N N . SER B 1 155 ? 18.172 13.297 5.055 1 96.5 155 SER B N 1
ATOM 2830 C CA . SER B 1 155 ? 17.516 12.055 4.691 1 96.5 155 SER B CA 1
ATOM 2831 C C . SER B 1 155 ? 17.359 11.133 5.895 1 96.5 155 SER B C 1
ATOM 2833 O O . SER B 1 155 ? 17.953 11.383 6.953 1 96.5 155 SER B O 1
ATOM 2835 N N . GLY B 1 156 ? 16.516 10.109 5.691 1 97.44 156 GLY B N 1
ATOM 2836 C CA . GLY B 1 156 ? 16.312 9.102 6.727 1 97.44 156 GLY B CA 1
ATOM 2837 C C . GLY B 1 156 ? 15.266 8.07 6.359 1 97.44 156 GLY B C 1
ATOM 2838 O O . GLY B 1 156 ? 14.438 8.305 5.48 1 97.44 156 GLY B O 1
ATOM 2839 N N . ALA B 1 157 ? 15.391 6.961 7.02 1 97.25 157 ALA B N 1
ATOM 2840 C CA . ALA B 1 157 ? 14.344 5.949 6.91 1 97.25 157 ALA B CA 1
ATOM 2841 C C . ALA B 1 157 ? 13.102 6.355 7.703 1 97.25 157 ALA B C 1
ATOM 2843 O O . ALA B 1 157 ? 13.211 7.062 8.711 1 97.25 157 ALA B O 1
ATOM 2844 N N . LEU B 1 158 ? 11.945 5.992 7.195 1 96.62 158 LEU B N 1
ATOM 2845 C CA . LEU B 1 158 ? 10.727 6.289 7.934 1 96.62 158 LEU B CA 1
ATOM 2846 C C . LEU B 1 158 ? 10.539 5.305 9.086 1 96.62 158 LEU B C 1
ATOM 2848 O O . LEU B 1 158 ? 10.82 4.113 8.945 1 96.62 158 LEU B O 1
ATOM 2852 N N . ASP B 1 159 ? 9.984 5.883 10.141 1 92.19 159 ASP B N 1
ATOM 2853 C CA . ASP B 1 159 ? 9.703 5.023 11.289 1 92.19 159 ASP B CA 1
ATOM 2854 C C . ASP B 1 159 ? 8.641 3.984 10.953 1 92.19 159 ASP B C 1
ATOM 2856 O O . ASP B 1 159 ? 7.598 4.316 10.375 1 92.19 159 ASP B O 1
ATOM 2860 N N . GLY B 1 160 ? 8.898 2.725 11.219 1 92.19 160 GLY B N 1
ATOM 2861 C CA . GLY B 1 160 ? 7.949 1.647 10.984 1 92.19 160 GLY B CA 1
ATOM 2862 C C . GLY B 1 160 ? 8.164 0.944 9.656 1 92.19 160 GLY B C 1
ATOM 2863 O O . GLY B 1 160 ? 7.633 -0.146 9.43 1 92.19 160 GLY B O 1
ATOM 2864 N N . LYS B 1 161 ? 8.898 1.598 8.766 1 96.12 161 LYS B N 1
ATOM 2865 C CA . LYS B 1 161 ? 9.188 1.011 7.465 1 96.12 161 LYS B CA 1
ATOM 2866 C C . LYS B 1 161 ? 10.578 1.4 6.984 1 96.12 161 LYS B C 1
ATOM 2868 O O . LYS B 1 161 ? 10.727 2.252 6.105 1 96.12 161 LYS B O 1
ATOM 2873 N N . PRO B 1 162 ? 11.562 0.722 7.445 1 96.5 162 PRO B N 1
ATOM 2874 C CA . PRO B 1 162 ? 12.945 1.15 7.23 1 96.5 162 PRO B CA 1
ATOM 2875 C C . PRO B 1 162 ? 13.359 1.093 5.762 1 96.5 162 PRO B C 1
ATOM 2877 O O . PRO B 1 162 ? 14.383 1.669 5.383 1 96.5 162 PRO B O 1
ATOM 2880 N N . ALA B 1 163 ? 12.648 0.345 4.98 1 96.75 163 ALA B N 1
ATOM 2881 C CA . ALA B 1 163 ? 12.953 0.295 3.553 1 96.75 163 ALA B CA 1
ATOM 2882 C C . ALA B 1 163 ? 12.555 1.598 2.863 1 96.75 163 ALA B C 1
ATOM 2884 O O . ALA B 1 163 ? 13.047 1.908 1.778 1 96.75 163 ALA B O 1
ATOM 2885 N N . MET B 1 164 ? 11.609 2.318 3.422 1 97.88 164 MET B N 1
ATOM 2886 C CA . MET B 1 164 ? 11.141 3.586 2.863 1 97.88 164 MET B CA 1
ATOM 2887 C C . MET B 1 164 ? 11.914 4.758 3.459 1 97.88 164 MET B C 1
ATOM 2889 O O . MET B 1 164 ? 12.172 4.789 4.664 1 97.88 164 MET B O 1
ATOM 2893 N N . TYR B 1 165 ? 12.289 5.688 2.58 1 98.38 165 TYR B N 1
ATOM 2894 C CA . TYR B 1 165 ? 13.109 6.793 3.053 1 98.38 165 TYR B CA 1
ATOM 2895 C C . TYR B 1 165 ? 12.719 8.094 2.371 1 98.38 165 TYR B C 1
ATOM 2897 O O . TYR B 1 165 ? 12.008 8.086 1.359 1 98.38 165 TYR B O 1
ATOM 2905 N N . TYR B 1 166 ? 13.094 9.133 3.018 1 97.94 166 TYR B N 1
ATOM 2906 C CA . TYR B 1 166 ? 12.93 10.453 2.426 1 97.94 166 TYR B CA 1
ATOM 2907 C C . TYR B 1 166 ? 14.273 11.109 2.16 1 97.94 166 TYR B C 1
ATOM 2909 O O . TYR B 1 166 ? 15.25 10.844 2.865 1 97.94 166 TYR B O 1
ATOM 2917 N N . ILE B 1 167 ? 14.344 11.883 1.117 1 97.12 167 ILE B N 1
ATOM 2918 C CA . ILE B 1 167 ? 15.469 12.773 0.824 1 97.12 167 ILE B CA 1
ATOM 2919 C C . ILE B 1 167 ? 14.945 14.18 0.532 1 97.12 167 ILE B C 1
ATOM 2921 O O . ILE B 1 167 ? 14.055 14.352 -0.3 1 97.12 167 ILE B O 1
ATOM 2925 N N . CYS B 1 168 ? 15.477 15.07 1.259 1 94.62 168 CYS B N 1
ATOM 2926 C CA . CYS B 1 168 ? 15.055 16.453 1.055 1 94.62 168 CYS B CA 1
ATOM 2927 C C . CYS B 1 168 ? 15.727 17.047 -0.177 1 94.62 168 CYS B C 1
ATOM 2929 O O . CYS B 1 168 ? 16.953 17.141 -0.238 1 94.62 168 CYS B O 1
ATOM 2931 N N . GLU B 1 169 ? 14.875 17.391 -1.11 1 93.19 169 GLU B N 1
ATOM 2932 C CA . GLU B 1 169 ? 15.328 17.969 -2.375 1 93.19 169 GLU B CA 1
ATOM 2933 C C . GLU B 1 169 ? 14.578 19.266 -2.688 1 93.19 169 GLU B C 1
ATOM 2935 O O . GLU B 1 169 ? 13.477 19.484 -2.186 1 93.19 169 GLU B O 1
ATOM 2940 N N . GLN B 1 170 ? 15.273 20.078 -3.43 1 89.94 170 GLN B N 1
ATOM 2941 C CA . GLN B 1 170 ? 14.562 21.25 -3.938 1 89.94 170 GLN B CA 1
ATOM 2942 C C . GLN B 1 170 ? 13.469 20.859 -4.918 1 89.94 170 GLN B C 1
ATOM 2944 O O . GLN B 1 170 ? 13.711 20.078 -5.84 1 89.94 170 GLN B O 1
ATOM 2949 N N . TYR B 1 171 ? 12.328 21.281 -4.48 1 87 171 TYR B N 1
ATOM 2950 C CA . TYR B 1 171 ? 11.164 20.906 -5.27 1 87 171 TYR B CA 1
ATOM 2951 C C . TYR B 1 171 ? 10.375 22.141 -5.695 1 87 171 TYR B C 1
ATOM 2953 O O . TYR B 1 171 ? 10.25 23.094 -4.93 1 87 171 TYR B O 1
ATOM 2961 N N . SER B 1 172 ? 9.844 22.219 -6.859 1 75.19 172 SER B N 1
ATOM 2962 C CA . SER B 1 172 ? 9.07 23.281 -7.473 1 75.19 172 SER B CA 1
ATOM 2963 C C . SER B 1 172 ? 9.977 24.406 -7.965 1 75.19 172 SER B C 1
ATOM 2965 O O . SER B 1 172 ? 10.805 24.922 -7.203 1 75.19 172 SER B O 1
ATOM 2967 N N . GLU B 1 173 ? 9.945 24.594 -9.125 1 68.69 173 GLU B N 1
ATOM 2968 C CA . GLU B 1 173 ? 10.766 25.641 -9.719 1 68.69 173 GLU B CA 1
ATOM 2969 C C . GLU B 1 173 ? 10.289 27.031 -9.281 1 68.69 173 GLU B C 1
ATOM 2971 O O . GLU B 1 173 ? 11.078 27.969 -9.188 1 68.69 173 GLU B O 1
ATOM 2976 N N . VAL B 1 174 ? 9.062 27.047 -9.078 1 70 174 VAL B N 1
ATOM 2977 C CA . VAL B 1 174 ? 8.492 28.344 -8.758 1 70 174 VAL B CA 1
ATOM 2978 C C . VAL B 1 174 ? 8.703 28.656 -7.277 1 70 174 VAL B C 1
ATOM 2980 O O . VAL B 1 174 ? 9.203 29.734 -6.93 1 70 174 VAL B O 1
ATOM 2983 N N . LYS B 1 175 ? 8.57 27.734 -6.406 1 68.81 175 LYS B N 1
ATOM 2984 C CA . LYS B 1 175 ? 8.609 28 -4.969 1 68.81 175 LYS B CA 1
ATOM 2985 C C . LYS B 1 175 ? 9.977 27.641 -4.391 1 68.81 175 LYS B C 1
ATOM 2987 O O . LYS B 1 175 ? 10.383 28.172 -3.355 1 68.81 175 LYS B O 1
ATOM 2992 N N . LYS B 1 176 ? 10.781 26.891 -5.152 1 76.25 176 LYS B N 1
ATOM 2993 C CA . LYS B 1 176 ? 12.125 26.469 -4.75 1 76.25 176 LYS B CA 1
ATOM 2994 C C . LYS B 1 176 ? 12.148 26.047 -3.287 1 76.25 176 LYS B C 1
ATOM 2996 O O . LYS B 1 176 ? 13 26.5 -2.516 1 76.25 176 LYS B O 1
ATOM 3001 N N . VAL B 1 177 ? 11.273 25.266 -2.861 1 84.12 177 VAL B N 1
ATOM 3002 C CA . VAL B 1 177 ? 11.156 24.797 -1.483 1 84.12 177 VAL B CA 1
ATOM 3003 C C . VAL B 1 177 ? 11.789 23.406 -1.351 1 84.12 177 VAL B C 1
ATOM 3005 O O . VAL B 1 177 ? 11.961 22.703 -2.346 1 84.12 177 VAL B O 1
ATOM 3008 N N . LEU B 1 178 ? 12.203 23.141 -0.117 1 87.81 178 LEU B N 1
ATOM 3009 C CA . LEU B 1 178 ? 12.672 21.781 0.16 1 87.81 178 LEU B CA 1
ATOM 3010 C C . LEU B 1 178 ? 11.5 20.844 0.428 1 87.81 178 LEU B C 1
ATOM 3012 O O . LEU B 1 178 ? 10.602 21.172 1.204 1 87.81 178 LEU B O 1
ATOM 3016 N N . TYR B 1 179 ? 11.508 19.766 -0.282 1 93.38 179 TYR B N 1
ATOM 3017 C CA . TYR B 1 179 ? 10.445 18.766 -0.168 1 93.38 179 TYR B CA 1
ATOM 3018 C C . TYR B 1 179 ? 11.023 17.406 0.173 1 93.38 179 TYR B C 1
ATOM 3020 O O . TYR B 1 179 ? 12.039 16.984 -0.392 1 93.38 179 TYR B O 1
ATOM 3028 N N . PRO B 1 180 ? 10.453 16.766 1.147 1 95.81 180 PRO B N 1
ATOM 3029 C CA . PRO B 1 180 ? 10.898 15.406 1.418 1 95.81 180 PRO B CA 1
ATOM 3030 C C . PRO B 1 180 ? 10.406 14.406 0.374 1 95.81 180 PRO B C 1
ATOM 3032 O O . PRO B 1 180 ? 9.305 13.867 0.502 1 95.81 180 PRO B O 1
ATOM 3035 N N . VAL B 1 181 ? 11.227 14.07 -0.551 1 96.94 181 VAL B N 1
ATOM 3036 C CA . VAL B 1 181 ? 10.883 13.125 -1.608 1 96.94 181 VAL B CA 1
ATOM 3037 C C . VAL B 1 181 ? 11.055 11.695 -1.1 1 96.94 181 VAL B C 1
ATOM 3039 O O . VAL B 1 181 ? 12.117 11.336 -0.584 1 96.94 181 VAL B O 1
ATOM 3042 N N . LEU B 1 182 ? 9.969 10.898 -1.248 1 98.25 182 LEU B N 1
ATOM 3043 C CA . LEU B 1 182 ? 9.992 9.547 -0.697 1 98.25 182 LEU B CA 1
ATOM 3044 C C . LEU B 1 182 ? 10.312 8.523 -1.779 1 98.25 182 LEU B C 1
ATOM 3046 O O . LEU B 1 182 ? 9.938 8.695 -2.939 1 98.25 182 LEU B O 1
ATOM 3050 N N . ASP B 1 183 ? 11 7.496 -1.37 1 97.88 183 ASP B N 1
ATOM 3051 C CA . ASP B 1 183 ? 11.328 6.348 -2.211 1 97.88 183 ASP B CA 1
ATOM 3052 C C . ASP B 1 183 ? 11.508 5.086 -1.371 1 97.88 183 ASP B C 1
ATOM 3054 O O . ASP B 1 183 ? 11.398 5.129 -0.144 1 97.88 183 ASP B O 1
ATOM 3058 N N . VAL B 1 184 ? 11.609 3.961 -2.051 1 97.88 184 VAL B N 1
ATOM 3059 C CA . VAL B 1 184 ? 11.742 2.682 -1.361 1 97.88 184 VAL B CA 1
ATOM 3060 C C . VAL B 1 184 ? 12.984 1.947 -1.856 1 97.88 184 VAL B C 1
ATOM 3062 O O . VAL B 1 184 ? 13.242 1.896 -3.062 1 97.88 184 VAL B O 1
ATOM 3065 N N . CYS B 1 185 ? 13.75 1.418 -0.929 1 97.31 185 CYS B N 1
ATOM 3066 C CA . CYS B 1 185 ? 14.875 0.562 -1.291 1 97.31 185 CYS B CA 1
ATOM 3067 C C . CYS B 1 185 ? 14.391 -0.721 -1.957 1 97.31 185 CYS B C 1
ATOM 3069 O O . CYS B 1 185 ? 13.352 -1.265 -1.583 1 97.31 185 CYS B O 1
ATOM 3071 N N . PRO B 1 186 ? 15.102 -1.184 -2.875 1 93.69 186 PRO B N 1
ATOM 3072 C CA . PRO B 1 186 ? 14.672 -2.395 -3.578 1 93.69 186 PRO B CA 1
ATOM 3073 C C . PRO B 1 186 ? 14.773 -3.648 -2.713 1 93.69 186 PRO B C 1
ATOM 3075 O O . PRO B 1 186 ? 15.578 -3.689 -1.773 1 93.69 186 PRO B O 1
ATOM 3078 N N . GLY B 1 187 ? 13.922 -4.57 -3.016 1 91.19 187 GLY B N 1
ATOM 3079 C CA . GLY B 1 187 ? 13.984 -5.863 -2.354 1 91.19 187 GLY B CA 1
ATOM 3080 C C . GLY B 1 187 ? 13.836 -5.77 -0.846 1 91.19 187 GLY B C 1
ATOM 3081 O O . GLY B 1 187 ? 12.922 -5.105 -0.347 1 91.19 187 GLY B O 1
ATOM 3082 N N . ALA B 1 188 ? 14.742 -6.523 -0.161 1 91.56 188 ALA B N 1
ATOM 3083 C CA . ALA B 1 188 ? 14.656 -6.574 1.296 1 91.56 188 ALA B CA 1
ATOM 3084 C C . ALA B 1 188 ? 15.664 -5.625 1.937 1 91.56 188 ALA B C 1
ATOM 3086 O O . ALA B 1 188 ? 16.078 -5.824 3.084 1 91.56 188 ALA B O 1
ATOM 3087 N N . GLN B 1 189 ? 16.047 -4.641 1.193 1 95 189 GLN B N 1
ATOM 3088 C CA . GLN B 1 189 ? 17.047 -3.693 1.694 1 95 189 GLN B CA 1
ATOM 3089 C C . GLN B 1 189 ? 16.391 -2.609 2.545 1 95 189 GLN B C 1
ATOM 3091 O O . GLN B 1 189 ? 15.172 -2.391 2.455 1 95 189 GLN B O 1
ATOM 3096 N N . VAL B 1 190 ? 17.219 -2.045 3.426 1 96.38 190 VAL B N 1
ATOM 3097 C CA . VAL B 1 190 ? 16.781 -0.938 4.266 1 96.38 190 VAL B CA 1
ATOM 3098 C C . VAL B 1 190 ? 17.672 0.273 4.043 1 96.38 190 VAL B C 1
ATOM 3100 O O . VAL B 1 190 ? 18.812 0.132 3.584 1 96.38 190 VAL B O 1
ATOM 3103 N N . TYR B 1 191 ? 17.156 1.398 4.316 1 97.44 191 TYR B N 1
ATOM 3104 C CA . TYR B 1 191 ? 17.891 2.637 4.09 1 97.44 191 TYR B CA 1
ATOM 3105 C C . TYR B 1 191 ? 18.766 2.975 5.293 1 97.44 191 TYR B C 1
ATOM 3107 O O . TYR B 1 191 ? 18.281 3.035 6.422 1 97.44 191 TYR B O 1
ATOM 3115 N N . GLU B 1 192 ? 20.016 3.145 5.02 1 93.69 192 GLU B N 1
ATOM 3116 C CA . GLU B 1 192 ? 20.984 3.553 6.023 1 93.69 192 GLU B CA 1
ATOM 3117 C C . GLU B 1 192 ? 22.031 4.484 5.422 1 93.69 192 GLU B C 1
ATOM 3119 O O . GLU B 1 192 ? 22.812 4.078 4.551 1 93.69 192 GLU B O 1
ATOM 3124 N N . GLU B 1 193 ? 22.109 5.738 5.887 1 90.5 193 GLU B N 1
ATOM 3125 C CA . GLU B 1 193 ? 23.188 6.684 5.578 1 90.5 193 GLU B CA 1
ATOM 3126 C C . GLU B 1 193 ? 23.344 6.863 4.07 1 90.5 193 GLU B C 1
ATOM 3128 O O . GLU B 1 193 ? 24.438 6.711 3.533 1 90.5 193 GLU B O 1
ATOM 3133 N N . TYR B 1 194 ? 22.344 7.066 3.379 1 93.69 194 TYR B N 1
ATOM 3134 C CA . TYR B 1 194 ? 22.312 7.422 1.964 1 93.69 194 TYR B CA 1
ATOM 3135 C C . TYR B 1 194 ? 22.547 6.199 1.088 1 93.69 194 TYR B C 1
ATOM 3137 O O . TYR B 1 194 ? 22.969 6.324 -0.064 1 93.69 194 TYR B O 1
ATOM 3145 N N . GLN B 1 195 ? 22.281 4.984 1.731 1 94.94 195 GLN B N 1
ATOM 3146 C CA . GLN B 1 195 ? 22.438 3.742 0.98 1 94.94 195 GLN B CA 1
ATOM 3147 C C . GLN B 1 195 ? 21.328 2.75 1.325 1 94.94 195 GLN B C 1
ATOM 3149 O O . GLN B 1 195 ? 20.797 2.771 2.436 1 94.94 195 GLN B O 1
ATOM 3154 N N . CYS B 1 196 ? 21.062 1.938 0.35 1 96.31 196 CYS B N 1
ATOM 3155 C CA . CYS B 1 196 ? 20.219 0.775 0.59 1 96.31 196 CYS B CA 1
ATOM 3156 C C . CYS B 1 196 ? 21.062 -0.469 0.845 1 96.31 196 CYS B C 1
ATOM 3158 O O . CYS B 1 196 ? 21.812 -0.899 -0.025 1 96.31 196 CYS B O 1
ATOM 3160 N N . VAL B 1 197 ? 20.875 -0.991 2.033 1 95.31 197 VAL B N 1
ATOM 3161 C CA . VAL B 1 197 ? 21.734 -2.109 2.43 1 95.31 197 VAL B CA 1
ATOM 3162 C C . VAL B 1 197 ? 20.859 -3.307 2.811 1 95.31 197 VAL B C 1
ATOM 3164 O O . VAL B 1 197 ? 19.688 -3.145 3.164 1 95.31 197 VAL B O 1
ATOM 3167 N N . ASP B 1 198 ? 21.375 -4.543 2.648 1 88.94 198 ASP B N 1
ATOM 3168 C CA . ASP B 1 198 ? 20.625 -5.742 3.037 1 88.94 198 ASP B CA 1
ATOM 3169 C C . ASP B 1 198 ? 20.406 -5.777 4.547 1 88.94 198 ASP B C 1
ATOM 3171 O O . ASP B 1 198 ? 21.25 -5.328 5.32 1 88.94 198 ASP B O 1
ATOM 3175 N N . LYS B 1 199 ? 19.109 -6.215 4.809 1 72.31 199 LYS B N 1
ATOM 3176 C CA . LYS B 1 199 ? 18.781 -6.305 6.227 1 72.31 199 LYS B CA 1
ATOM 3177 C C . LYS B 1 199 ? 19.75 -7.219 6.961 1 72.31 199 LYS B C 1
ATOM 3179 O O . LYS B 1 199 ? 20.016 -8.336 6.52 1 72.31 199 LYS B O 1
ATOM 3184 N N . GLY B 1 200 ? 20.438 -6.832 8.047 1 60.22 200 GLY B N 1
ATOM 3185 C CA . GLY B 1 200 ? 21.484 -7.539 8.766 1 60.22 200 GLY B CA 1
ATOM 3186 C C . GLY B 1 200 ? 22.875 -7.203 8.273 1 60.22 200 GLY B C 1
ATOM 3187 O O . GLY B 1 200 ? 23.875 -7.742 8.773 1 60.22 200 GLY B O 1
ATOM 3188 N N . GLY B 1 201 ? 22.984 -6.781 7.102 1 48.16 201 GLY B N 1
ATOM 3189 C CA . GLY B 1 201 ? 24.328 -6.492 6.641 1 48.16 201 GLY B CA 1
ATOM 3190 C C . GLY B 1 201 ? 25.062 -5.488 7.52 1 48.16 201 GLY B C 1
ATOM 3191 O O . GLY B 1 201 ? 24.469 -4.504 7.969 1 48.16 201 GLY B O 1
ATOM 3192 N N . THR B 1 202 ? 25.781 -6.035 8.391 1 42.75 202 THR B N 1
ATOM 3193 C CA . THR B 1 202 ? 26.703 -5.285 9.227 1 42.75 202 THR B CA 1
ATOM 3194 C C . THR B 1 202 ? 27.344 -4.148 8.438 1 42.75 202 THR B C 1
ATOM 3196 O O . THR B 1 202 ? 28.031 -4.391 7.441 1 42.75 202 THR B O 1
ATOM 3199 N N . THR B 1 203 ? 26.672 -3.15 8.234 1 43.81 203 THR B N 1
ATOM 3200 C CA . THR B 1 203 ? 27.438 -2.006 7.762 1 43.81 203 THR B CA 1
ATOM 3201 C C . THR B 1 203 ? 28.859 -2.027 8.328 1 43.81 203 THR B C 1
ATOM 3203 O O . THR B 1 203 ? 29.047 -1.898 9.539 1 43.81 203 THR B O 1
ATOM 3206 N N . THR B 1 204 ? 29.609 -2.971 7.879 1 38.22 204 THR B N 1
ATOM 3207 C CA . THR B 1 204 ? 31 -2.762 8.273 1 38.22 204 THR B CA 1
ATOM 3208 C C . THR B 1 204 ? 31.453 -1.339 7.957 1 38.22 204 THR B C 1
ATOM 3210 O O . THR B 1 204 ? 31.5 -0.945 6.789 1 38.22 204 THR B O 1
ATOM 3213 N N . VAL B 1 205 ? 30.984 -0.423 8.711 1 40.72 205 VAL B N 1
ATOM 3214 C CA . VAL B 1 205 ? 31.672 0.861 8.625 1 40.72 205 VAL B CA 1
ATOM 3215 C C . VAL B 1 205 ? 33.156 0.632 8.367 1 40.72 205 VAL B C 1
ATOM 3217 O O . VAL B 1 205 ? 33.812 -0.063 9.141 1 40.72 205 VAL B O 1
ATOM 3220 N N . PRO B 1 206 ? 33.531 0.683 7.094 1 38.09 206 PRO B N 1
ATOM 3221 C CA . PRO B 1 206 ? 34.969 0.583 6.953 1 38.09 206 PRO B CA 1
ATOM 3222 C C . PRO B 1 206 ? 35.719 1.417 7.992 1 38.09 206 PRO B C 1
ATOM 3224 O O . PRO B 1 206 ? 35.469 2.617 8.125 1 38.09 206 PRO B O 1
ATOM 3227 N N . THR B 1 207 ? 35.875 0.839 9.164 1 37.84 207 THR B N 1
ATOM 3228 C CA . THR B 1 207 ? 36.812 1.469 10.109 1 37.84 207 THR B CA 1
ATOM 3229 C C . THR B 1 207 ? 38.031 1.983 9.391 1 37.84 207 THR B C 1
ATOM 3231 O O . THR B 1 207 ? 38.875 1.194 8.945 1 37.84 207 THR B O 1
ATOM 3234 N N . THR B 1 208 ? 37.812 2.82 8.336 1 38.22 208 THR B N 1
ATOM 3235 C CA . THR B 1 208 ? 39.062 3.414 7.879 1 38.22 208 THR B CA 1
ATOM 3236 C C . THR B 1 208 ? 39.875 3.928 9.062 1 38.22 208 THR B C 1
ATOM 3238 O O . THR B 1 208 ? 39.438 4.816 9.789 1 38.22 208 THR B O 1
ATOM 3241 N N . MET B 1 209 ? 40.562 3.008 9.711 1 35.06 209 MET B N 1
ATOM 3242 C CA . MET B 1 209 ? 41.625 3.33 10.664 1 35.06 209 MET B CA 1
ATOM 3243 C C . MET B 1 209 ? 42.469 4.488 10.156 1 35.06 209 MET B C 1
ATOM 3245 O O . MET B 1 209 ? 43.156 4.359 9.141 1 35.06 209 MET B O 1
ATOM 3249 N N . THR B 1 210 ? 41.812 5.637 10.008 1 38.78 210 THR B N 1
ATOM 3250 C CA . THR B 1 210 ? 42.688 6.77 9.75 1 38.78 210 THR B CA 1
ATOM 3251 C C . THR B 1 210 ? 43.875 6.777 10.734 1 38.78 210 THR B C 1
ATOM 3253 O O . THR B 1 210 ? 43.688 6.93 11.938 1 38.78 210 THR B O 1
ATOM 3256 N N . THR B 1 211 ? 44.781 5.812 10.516 1 38.84 211 THR B N 1
ATOM 3257 C CA . THR B 1 211 ? 46.062 5.883 11.242 1 38.84 211 THR B CA 1
ATOM 3258 C C . THR B 1 211 ? 46.688 7.266 11.117 1 38.84 211 THR B C 1
ATOM 3260 O O . THR B 1 211 ? 46.969 7.723 10.008 1 38.84 211 THR B O 1
ATOM 3263 N N . VAL B 1 212 ? 46.188 8.234 11.883 1 40.75 212 VAL B N 1
ATOM 3264 C CA . VAL B 1 212 ? 46.844 9.531 11.977 1 40.75 212 VAL B CA 1
ATOM 3265 C C . VAL B 1 212 ? 48.344 9.328 12.234 1 40.75 212 VAL B C 1
ATOM 3267 O O . VAL B 1 212 ? 48.719 8.656 13.203 1 40.75 212 VAL B O 1
ATOM 3270 N N . PRO B 1 213 ? 49.188 9.352 11.172 1 42.78 213 PRO B N 1
ATOM 3271 C CA . PRO B 1 213 ? 50.625 9.25 11.352 1 42.78 213 PRO B CA 1
ATOM 3272 C C . PRO B 1 213 ? 51.156 10.188 12.438 1 42.78 213 PRO B C 1
ATOM 3274 O O . PRO B 1 213 ? 50.812 11.367 12.469 1 42.78 213 PRO B O 1
ATOM 3277 N N . THR B 1 214 ? 51.281 9.742 13.711 1 40 214 THR B N 1
ATOM 3278 C CA . THR B 1 214 ? 51.844 10.469 14.828 1 40 214 THR B CA 1
ATOM 3279 C C . THR B 1 214 ? 53.219 11.023 14.445 1 40 214 THR B C 1
ATOM 3281 O O . THR B 1 214 ? 54.156 10.258 14.164 1 40 214 THR B O 1
ATOM 3284 N N . THR B 1 215 ? 53.281 12.086 13.594 1 37.75 215 THR B N 1
ATOM 3285 C CA . THR B 1 215 ? 54.5 12.789 13.258 1 37.75 215 THR B CA 1
ATOM 3286 C C . THR B 1 215 ? 55.25 13.18 14.523 1 37.75 215 THR B C 1
ATOM 3288 O O . THR B 1 215 ? 54.719 13.914 15.367 1 37.75 215 THR B O 1
ATOM 3291 N N . THR B 1 216 ? 56.031 12.227 15.062 1 39.31 216 THR B N 1
ATOM 3292 C CA . THR B 1 216 ? 57 12.445 16.156 1 39.31 216 THR B CA 1
ATOM 3293 C C . THR B 1 216 ? 57.906 13.625 15.867 1 39.31 216 THR B C 1
ATOM 3295 O O . THR B 1 216 ? 58.656 13.602 14.898 1 39.31 216 THR B O 1
ATOM 3298 N N . GLU B 1 217 ? 57.344 14.875 15.977 1 38.03 217 GLU B N 1
ATOM 3299 C CA . GLU B 1 217 ? 58.188 16.062 15.883 1 38.03 217 GLU B CA 1
ATOM 3300 C C . GLU B 1 217 ? 59.375 15.984 16.844 1 38.03 217 GLU B C 1
ATOM 3302 O O . GLU B 1 217 ? 59.188 15.797 18.047 1 38.03 217 GLU B O 1
ATOM 3307 N N . MET B 1 218 ? 60.5 15.383 16.375 1 33.91 218 MET B N 1
ATOM 3308 C CA . MET B 1 218 ? 61.781 15.359 17.031 1 33.91 218 MET B CA 1
ATOM 3309 C C . MET B 1 218 ? 62.25 16.781 17.391 1 33.91 218 MET B C 1
ATOM 3311 O O . MET B 1 218 ? 62.469 17.594 16.484 1 33.91 218 MET B O 1
ATOM 3315 N N . LYS B 1 219 ? 61.656 17.328 18.438 1 34.75 219 LYS B N 1
ATOM 3316 C CA . LYS B 1 219 ? 62.156 18.578 18.969 1 34.75 219 LYS B CA 1
ATOM 3317 C C . LYS B 1 219 ? 63.656 18.5 19.203 1 34.75 219 LYS B C 1
ATOM 3319 O O . LYS B 1 219 ? 64.125 17.656 19.984 1 34.75 219 LYS B O 1
ATOM 3324 N N . THR B 1 220 ? 64.375 18.688 18.078 1 34.91 220 THR B N 1
ATOM 3325 C CA . THR B 1 220 ? 65.812 18.875 18.188 1 34.91 220 THR B CA 1
ATOM 3326 C C . THR B 1 220 ? 66.188 19.906 19.25 1 34.91 220 THR B C 1
ATOM 3328 O O . THR B 1 220 ? 65.625 21.016 19.234 1 34.91 220 THR B O 1
ATOM 3331 N N . GLU B 1 221 ? 66.5 19.344 20.438 1 38.19 221 GLU B N 1
ATOM 3332 C CA . GLU B 1 221 ? 67.125 20.094 21.531 1 38.19 221 GLU B CA 1
ATOM 3333 C C . GLU B 1 221 ? 68.188 21.016 21.016 1 38.19 221 GLU B C 1
ATOM 3335 O O . GLU B 1 221 ? 69.188 20.547 20.438 1 38.19 221 GLU B O 1
ATOM 3340 N N . GLN B 1 222 ? 67.812 22.109 20.266 1 31.8 222 GLN B N 1
ATOM 3341 C CA . GLN B 1 222 ? 68.875 23.125 20.344 1 31.8 222 GLN B CA 1
ATOM 3342 C C . GLN B 1 222 ? 69 23.656 21.75 1 31.8 222 GLN B C 1
ATOM 3344 O O . GLN B 1 222 ? 68 23.984 22.406 1 31.8 222 GLN B O 1
#

Sequence (444 aa):
MATVRIFLLLSVITLGKSLEPVKNCTKPGPFCETCSSLVACVQDSDGSWTKNPLAKCDLPSRCVSGVCTTVEEPFCWGTADLEFPCKSVGAFPDPFYCNKFVLCVKEGARLKPYLNECPPGFGFDIKTDLCDSELGDGQCPETLPVPICTQAGQSGALDGKPAMYYICEQYSEVKKVLYPVLDVCPGAQVYEEYQCVDKGGTTTVPTTMTTVPTTTEMKTEQMATVRIFLLLSVITLGKSLEPVKNCTKPGPFCETCSSLVACVQDSDGSWTKNPLAKCDLPSRCVSGVCTTVEEPFCWGTADLEFPCKSVGAFPDPFYCNKFVLCVKEGARLKPYLNECPPGFGFDIKTDLCDSELGDGQCPETLPVPICTQAGQSGALDGKPAMYYICEQYSEVKKVLYPVLDVCPGAQVYEEYQCVDKGGTTTVPTTMTTVPTTTEMKTEQ

Foldseek 3Di:
DPPPPPPPPPPPPPPPPPPPVCDDDPDFAWDDNDFFWIWGWDQDPVRDTDTHTDGGQDPPWTQDPRDTGNPDDCPVLVVLVDAADDPDADKACRQAAQQKIWGWDDDDPDTDIDIDGHPFQFGQDPQVRDRHHGDDVRGDDSDTQHDDDPDFQDKAAGPNGQQKMWGWDQDDPVSRDTDTHIDGHPDQFGDDDNDTDHDVPPPPVVCPVPVPPPPPPPPPPD/DPPPPPPPPPPPPPPPPPPPVCDDPPDAAWDDNDQFWIWGWDQDPVRDTDTHTDGGQDPPWTQDPRDTHNPDDCPVLVVLVDAADDPDADKACRQAAFQKIWGWDDDDPDTDIDIDGHPFQFGQDPQVRDRHHGDDVRGDDSDTQHDDDPDFQDKAAGPNGQQKMWGWDQDDPVSRDTDTHIDGHPDQFGDDDNDTDHDPPPPVVVCPVPVPPPPPPPPPPD

InterPro domains:
  IPR002557 Chitin binding domain [PF01607] (86-134)
  IPR002557 Chitin binding domain [PS50940] (83-142)
  IPR002557 Chitin binding domain [SM00494] (84-142)
  IPR036508 Chitin binding domain superfamily [SSF57625] (80-147)